Protein AF-A0A2U2S2D4-F1 (afdb_monomer)

Secondary structure (DSSP, 8-state):
--S---S-TTT-TTHHHHHHHHHTT--BTTTB------TTS-HHHHHHHHHHHHHHHHHHHTT-TTS--S-EEEEEETHHHHHHHHHHHSTT--S-EEEEEEES--TT--THHHIIIII----STTHHHHHHHHHHHHHHTT--EEEE-SS-EEEE--HHHHHHHHHHH-HHHHTTS--SSTTTTTTSSSEEE-SSSP-BS-TT----HHHHHHHHTGGGHHHHH-GGGEEEEEE-SEEEEEEEEEBPPPGGGTTS-TT-B--SSS-HHHHEEEEEEBSSSBHHHH-GGGT-TTS--EEESB-TTSSSBP-GGGHHHHTHHHHHHHHHSS--S-----------S-EEEEEESSEEEEEE-TTS-EEEE-TTTS-EEE-STTEEEE--SSTTSPPEEEESSPPSEEEEEEEEE-SSEEEEEEEEEEETTEEEEEEEEEEEE-TT-EEEEEEEE--PPPP------S--------PPPPPP---------------

Foldseek 3Di:
DLPDADDCLAQCLQVQLVVVCVVVPADDLAQDDDDGDDQQDDLLVLLVVVQVVLVVSLVSNVVPPPDDRQAHADEAAACRLLSVLSNLLDPNNPLRHQAYEYFQYQLQFWLVLLCCQQVVAAFDLCRQVVSVVLQQVLVLVVQWDWDDDPVDTDTGHDPQSSNVCSVPGRCSSLLRHGAQVQCCPPPNDQEWEPDPVIDDDLQVDSHNPSSVVSLVSVVSNCVSHNLLRYEQEWFFQDWEFRHFHFYADDPVSPPGQVSGDGDPPDPCVPTTHTHTGQHTHHRCSSACCVSPVSHDYHYDQFFPVRPDGHHSSNRSNRHSQVVVCSVPVDRDPDRPDDDPSQQLQKKKKKKQDPKFKWKAAPVRAIFGADPVPRDTGDRQPSKDKADDPDRRRMIMIIRRHGDFFKMKMKIAGQDWDKMKIWMWGQTSVHIDTQDMDIDTGHHGDMDMDMTGDDSDDPPPPPPDDDDDDDDDDDDDDDDDDDDDDDDDDDDDDDD

Solvent-accessible surface area (backbone atoms only — not comparable to full-atom values): 27388 Å² total; per-residue (Å²): 103,94,77,76,76,66,69,55,61,73,56,49,46,52,51,51,29,54,50,42,44,40,74,78,68,42,38,81,75,51,74,35,78,89,83,50,72,78,75,34,49,49,46,61,60,52,5,53,49,48,51,57,48,50,54,50,50,35,59,52,17,58,79,37,90,90,51,81,57,76,47,40,76,45,81,22,55,31,69,46,27,53,23,50,46,38,22,62,53,37,91,81,46,82,78,45,52,45,31,45,34,25,38,39,18,42,66,32,17,18,54,52,38,50,36,38,58,36,63,71,44,55,76,68,62,61,15,44,52,54,46,54,53,48,41,49,54,17,40,77,73,67,25,48,48,80,46,79,52,101,88,47,78,50,73,43,60,43,73,58,26,38,39,50,32,43,69,76,63,23,51,29,55,56,50,34,30,43,24,76,74,35,37,52,87,64,80,38,36,48,50,27,42,70,52,88,78,71,44,69,36,66,60,67,66,68,80,17,63,59,40,47,53,53,55,76,44,48,79,44,44,43,85,64,35,37,49,88,21,42,41,32,29,19,26,44,43,22,72,3,52,55,32,33,32,22,42,84,56,58,81,90,49,59,73,43,24,82,61,35,28,65,78,78,93,55,67,54,77,77,39,41,41,63,38,53,0,11,56,45,29,24,26,78,19,16,28,50,27,80,79,40,79,80,38,65,55,47,80,35,42,50,22,72,84,72,75,46,60,27,36,49,77,44,39,53,37,41,36,32,53,58,50,43,20,72,73,75,73,52,65,66,98,69,72,88,55,89,70,78,60,72,63,64,48,22,34,43,35,39,36,43,26,26,47,48,55,27,41,27,43,70,86,70,34,37,29,31,50,33,90,88,79,73,45,72,39,76,61,37,75,56,50,38,62,47,56,52,93,51,91,67,46,52,35,40,38,38,25,30,66,56,74,67,37,51,32,40,42,36,34,38,16,70,32,74,37,64,27,37,38,38,33,29,37,34,38,69,90,36,74,44,80,71,42,73,51,72,49,81,32,41,61,78,42,75,48,79,48,77,43,74,42,70,92,62,78,76,75,76,81,69,91,67,82,88,72,89,83,90,74,94,75,88,85,80,87,79,84,90,80,92,79,82,88,81,92,82,90,82,90,81,83,92,133

Structure (mmCIF, N/CA/C/O backbone):
data_AF-A0A2U2S2D4-F1
#
_entry.id   AF-A0A2U2S2D4-F1
#
loop_
_atom_site.group_PDB
_atom_site.id
_atom_site.type_symbol
_atom_site.label_atom_id
_atom_site.label_alt_id
_atom_site.label_comp_id
_atom_site.label_asym_id
_atom_site.label_entity_id
_atom_site.label_seq_id
_atom_site.pdbx_PDB_ins_code
_atom_site.Cartn_x
_atom_site.Cartn_y
_atom_site.Cartn_z
_atom_site.occupancy
_atom_site.B_iso_or_equiv
_atom_site.auth_seq_id
_atom_site.auth_comp_id
_atom_site.auth_asym_id
_atom_site.auth_atom_id
_atom_site.pdbx_PDB_model_num
ATOM 1 N N . PHE A 1 1 ? 8.799 -2.417 19.834 1.00 40.72 1 PHE A N 1
ATOM 2 C CA . PHE A 1 1 ? 7.579 -2.976 19.245 1.00 40.72 1 PHE A CA 1
ATOM 3 C C . PHE A 1 1 ? 6.740 -3.526 20.383 1.00 40.72 1 PHE A C 1
ATOM 5 O O . PHE A 1 1 ? 7.164 -4.490 21.016 1.00 40.72 1 PHE A O 1
ATOM 12 N N . SER A 1 2 ? 5.580 -2.930 20.664 1.00 31.64 2 SER A N 1
ATOM 13 C CA . SER A 1 2 ? 4.552 -3.559 21.512 1.00 31.64 2 SER A CA 1
ATOM 14 C C . SER A 1 2 ? 4.002 -4.858 20.904 1.00 31.64 2 SER A C 1
ATOM 16 O O . SER A 1 2 ? 3.298 -5.594 21.585 1.00 31.64 2 SER A O 1
ATOM 18 N N . GLY A 1 3 ? 4.331 -5.161 19.640 1.00 49.84 3 GLY A N 1
ATOM 19 C CA . GLY A 1 3 ? 3.777 -6.305 18.916 1.00 49.84 3 GLY A CA 1
ATOM 20 C C . GLY A 1 3 ? 2.655 -5.922 17.955 1.00 49.84 3 GLY A C 1
ATOM 21 O O . GLY A 1 3 ? 2.286 -6.742 17.118 1.00 49.84 3 GLY A O 1
ATOM 22 N N . GLU A 1 4 ? 2.121 -4.703 18.052 1.00 63.72 4 GLU A N 1
ATOM 23 C CA . GLU A 1 4 ? 0.884 -4.340 17.366 1.00 63.72 4 GLU A CA 1
ATOM 24 C C . GLU A 1 4 ? 1.145 -3.651 16.024 1.00 63.72 4 GLU A C 1
ATOM 26 O O . GLU A 1 4 ? 1.824 -2.630 15.925 1.00 63.72 4 GLU A O 1
ATOM 31 N N . TRP A 1 5 ? 0.598 -4.240 14.963 1.00 74.44 5 TRP A N 1
ATOM 32 C CA . TRP A 1 5 ? 0.625 -3.670 13.624 1.00 74.44 5 TRP A CA 1
ATOM 33 C C . TRP A 1 5 ? -0.321 -2.466 13.536 1.00 74.44 5 TRP A C 1
ATOM 35 O O . TRP A 1 5 ? -1.454 -2.529 14.007 1.00 74.44 5 TRP A O 1
ATOM 45 N N . VAL A 1 6 ? 0.123 -1.389 12.881 1.00 78.00 6 VAL A N 1
ATOM 46 C CA . VAL A 1 6 ? -0.665 -0.163 12.658 1.00 78.00 6 VAL A CA 1
ATOM 47 C C . VAL A 1 6 ? -0.935 0.011 11.166 1.00 78.00 6 VAL A C 1
ATOM 49 O O . VAL A 1 6 ? -0.076 -0.281 10.330 1.00 78.00 6 VAL A O 1
ATOM 52 N N . ILE A 1 7 ? -2.137 0.474 10.821 1.00 82.56 7 ILE A N 1
ATOM 53 C CA . ILE A 1 7 ? -2.531 0.735 9.436 1.00 82.56 7 ILE A CA 1
ATOM 54 C C . ILE A 1 7 ? -1.922 2.055 8.945 1.00 82.56 7 ILE A C 1
ATOM 56 O O . ILE A 1 7 ? -2.184 3.107 9.509 1.00 82.56 7 ILE A O 1
ATOM 60 N N . ASP A 1 8 ? -1.078 1.971 7.912 1.00 80.19 8 ASP A N 1
ATOM 61 C CA . ASP A 1 8 ? -0.397 3.097 7.246 1.00 80.19 8 ASP A CA 1
ATOM 62 C C . ASP A 1 8 ? 0.080 4.246 8.166 1.00 80.19 8 ASP A C 1
ATOM 64 O O . ASP A 1 8 ? -0.344 5.398 8.025 1.00 80.19 8 ASP A O 1
ATOM 68 N N . PRO A 1 9 ? 1.020 3.963 9.084 1.00 75.56 9 PRO A N 1
ATOM 69 C CA . PRO A 1 9 ? 1.567 4.988 9.969 1.00 75.56 9 PRO A CA 1
ATOM 70 C C . PRO A 1 9 ? 2.363 6.082 9.236 1.00 75.56 9 PRO A C 1
ATOM 72 O O . PRO A 1 9 ? 2.690 7.105 9.832 1.00 75.56 9 PRO A O 1
ATOM 75 N N . LEU A 1 10 ? 2.724 5.860 7.968 1.00 75.56 10 LEU A N 1
ATOM 76 C CA . LEU A 1 10 ? 3.602 6.749 7.211 1.00 75.56 10 LEU A CA 1
ATOM 77 C C . LEU A 1 10 ? 2.821 7.840 6.486 1.00 75.56 10 LEU A C 1
ATOM 79 O O . LEU A 1 10 ? 3.211 9.004 6.543 1.00 75.56 10 LEU A O 1
ATOM 83 N N . LEU A 1 11 ? 1.740 7.473 5.795 1.00 77.50 11 LEU A N 1
ATOM 84 C CA . LEU A 1 11 ? 1.034 8.399 4.909 1.00 77.50 11 LEU A CA 1
ATOM 85 C C . LEU A 1 11 ? -0.353 8.787 5.427 1.00 77.50 11 LEU A C 1
ATOM 87 O O . LEU A 1 11 ? -0.875 9.809 4.999 1.00 77.50 11 LEU A O 1
ATOM 91 N N . GLY A 1 12 ? -0.948 8.042 6.366 1.00 80.50 12 GLY A N 1
ATOM 92 C CA . GLY A 1 12 ? -2.288 8.369 6.875 1.00 80.50 12 GLY A CA 1
ATOM 93 C C . GLY A 1 12 ? -3.406 8.216 5.853 1.00 80.50 12 GLY A C 1
ATOM 94 O O . GLY A 1 12 ? -4.469 8.813 5.998 1.00 80.50 12 GLY A O 1
ATOM 95 N N . THR A 1 13 ? -3.183 7.409 4.817 1.00 85.38 13 THR A N 1
ATOM 96 C CA . THR A 1 13 ? -4.089 7.204 3.678 1.00 85.38 13 THR A CA 1
ATOM 97 C C . THR A 1 13 ? -5.527 6.889 4.100 1.00 85.38 13 THR A C 1
ATOM 99 O O . THR A 1 13 ? -6.485 7.266 3.417 1.00 85.38 13 THR A O 1
ATOM 102 N N . TYR A 1 14 ? -5.676 6.173 5.216 1.00 89.50 14 TYR A N 1
ATOM 103 C CA . TYR A 1 14 ? -6.947 5.647 5.708 1.00 89.50 14 TYR A CA 1
ATOM 104 C C . TYR A 1 14 ? -7.580 6.500 6.810 1.00 89.50 14 TYR A C 1
ATOM 106 O O . TYR A 1 14 ? -8.707 6.201 7.201 1.00 89.50 14 TYR A O 1
ATOM 114 N N . ASP A 1 15 ? -6.901 7.540 7.300 1.00 87.06 15 ASP A N 1
ATOM 115 C CA . ASP A 1 15 ? -7.327 8.293 8.485 1.00 87.06 15 ASP A CA 1
ATOM 116 C C . ASP A 1 15 ? -8.711 8.916 8.275 1.00 87.06 15 ASP A C 1
ATOM 118 O O . ASP A 1 15 ? -9.614 8.673 9.076 1.00 87.06 15 ASP A O 1
ATOM 122 N N . ASN A 1 16 ? -8.912 9.608 7.146 1.00 87.88 16 ASN A N 1
ATOM 123 C CA . ASN A 1 16 ? -10.191 10.252 6.840 1.00 87.88 16 ASN A CA 1
ATOM 124 C C . ASN A 1 16 ? -11.337 9.221 6.701 1.00 87.88 16 ASN A C 1
ATOM 126 O O . ASN A 1 16 ? -12.437 9.440 7.205 1.00 87.88 16 ASN A O 1
ATOM 130 N N . LEU A 1 17 ? -11.079 8.058 6.083 1.00 92.00 17 LEU A N 1
ATOM 131 C CA . LEU A 1 17 ? -12.082 6.992 5.949 1.00 92.00 17 LEU A CA 1
ATOM 132 C C . LEU A 1 17 ? -12.465 6.397 7.307 1.00 92.00 17 LEU A C 1
ATOM 134 O O . LEU A 1 17 ? -13.645 6.167 7.572 1.00 92.00 17 LEU A O 1
ATOM 138 N N . LEU A 1 18 ? -11.474 6.123 8.157 1.00 92.31 18 LEU A N 1
ATOM 139 C CA . LEU A 1 18 ? -11.703 5.578 9.494 1.00 92.31 18 LEU A CA 1
ATOM 140 C C . LEU A 1 18 ? -12.451 6.583 10.374 1.00 92.31 18 LEU A C 1
ATOM 142 O O . LEU A 1 18 ? -13.363 6.194 11.098 1.00 92.31 18 LEU A O 1
ATOM 146 N N . GLU A 1 19 ? -12.106 7.868 10.297 1.00 90.38 19 GLU A N 1
ATOM 147 C CA . GLU A 1 19 ? -12.827 8.933 10.994 1.00 90.38 19 GLU A CA 1
ATOM 148 C C . GLU A 1 19 ? -14.280 9.043 10.522 1.00 90.38 19 GLU A C 1
ATOM 150 O O . GLU A 1 19 ? -15.194 9.056 11.346 1.00 90.38 19 GLU A O 1
ATOM 155 N N . GLU A 1 20 ? -14.523 9.024 9.213 1.00 91.06 20 GLU A N 1
ATOM 156 C CA . GLU A 1 20 ? -15.878 9.087 8.670 1.00 91.06 20 GLU A CA 1
ATOM 157 C C . GLU A 1 20 ? -16.718 7.862 9.081 1.00 91.06 20 GLU A C 1
ATOM 159 O O . GLU A 1 20 ? -17.877 8.005 9.474 1.00 91.06 20 GLU A O 1
ATOM 164 N N . LEU A 1 21 ? -16.131 6.657 9.079 1.00 94.00 21 LEU A N 1
ATOM 165 C CA . LEU A 1 21 ? -16.787 5.444 9.583 1.00 94.00 21 LEU A CA 1
ATOM 166 C C . LEU A 1 21 ? -17.175 5.582 11.064 1.00 94.00 21 LEU A C 1
ATOM 168 O O . LEU A 1 21 ? -18.285 5.202 11.446 1.00 94.00 21 LEU A O 1
ATOM 172 N N . ARG A 1 22 ? -16.307 6.177 11.890 1.00 93.75 22 ARG A N 1
ATOM 173 C CA . ARG A 1 22 ? -16.615 6.463 13.301 1.00 93.75 22 ARG A CA 1
ATOM 174 C C . ARG A 1 22 ? -17.762 7.458 13.443 1.00 93.75 22 ARG A C 1
ATOM 176 O O . ARG A 1 22 ? -18.673 7.228 14.236 1.00 93.75 22 ARG A O 1
ATOM 183 N N . LEU A 1 23 ? -17.766 8.531 12.649 1.00 91.44 23 LEU A N 1
ATOM 184 C CA . LEU A 1 23 ? -18.826 9.545 12.683 1.00 91.44 23 LEU A CA 1
ATOM 185 C C . LEU A 1 23 ? -20.203 8.979 12.320 1.00 91.44 23 LEU A C 1
ATOM 187 O O . LEU A 1 23 ? -21.210 9.413 12.881 1.00 91.44 23 LEU A O 1
ATOM 191 N N . VAL A 1 24 ? -20.268 7.993 11.421 1.00 92.50 24 VAL A N 1
ATOM 192 C CA . VAL A 1 24 ? -21.531 7.316 11.068 1.00 92.50 24 VAL A CA 1
ATOM 193 C C . VAL A 1 24 ? -21.904 6.174 12.022 1.00 92.50 24 VAL A C 1
ATOM 195 O O . VAL A 1 24 ? -22.904 5.491 11.795 1.00 92.50 24 VAL A O 1
ATOM 198 N N . GLY A 1 25 ? -21.149 5.993 13.109 1.00 92.38 25 GLY A N 1
ATOM 199 C CA . GLY A 1 25 ? -21.503 5.125 14.233 1.00 92.38 25 GLY A CA 1
ATOM 200 C C . GLY A 1 25 ? -20.787 3.778 14.283 1.00 92.38 25 GLY A C 1
ATOM 201 O O . GLY A 1 25 ? -21.180 2.932 15.085 1.00 92.38 25 GLY A O 1
ATOM 202 N N . TYR A 1 26 ? -19.761 3.544 13.457 1.00 95.06 26 TYR A N 1
ATOM 203 C CA . TYR A 1 26 ? -18.889 2.390 13.669 1.00 95.06 26 TYR A CA 1
ATOM 204 C C . TYR A 1 26 ? -17.954 2.621 14.869 1.00 95.06 26 TYR A C 1
ATOM 206 O O . TYR A 1 26 ? -17.520 3.735 15.142 1.00 95.06 26 TYR A O 1
ATOM 214 N N . GLU A 1 27 ? -17.623 1.550 15.584 1.00 96.38 27 GLU A N 1
ATOM 215 C CA . GLU A 1 27 ? -16.855 1.590 16.829 1.00 96.38 27 GLU A CA 1
ATOM 216 C C . GLU A 1 27 ? -15.584 0.740 16.691 1.00 96.38 27 GLU A C 1
ATOM 218 O O . GLU A 1 27 ? -15.662 -0.441 16.326 1.00 96.38 27 GLU A O 1
ATOM 223 N N . ASP A 1 28 ? -14.417 1.316 17.000 1.00 94.88 28 ASP A N 1
ATOM 224 C CA . ASP A 1 28 ? -13.132 0.606 16.957 1.00 94.88 28 ASP A CA 1
ATOM 225 C C . ASP A 1 28 ? -13.150 -0.626 17.875 1.00 94.88 28 ASP A C 1
ATOM 227 O O . ASP A 1 28 ? -13.550 -0.560 19.040 1.00 94.88 28 ASP A O 1
ATOM 231 N N . GLY A 1 29 ? -12.720 -1.776 17.352 1.00 94.19 29 GLY A N 1
ATOM 232 C CA . GLY A 1 29 ? -12.674 -3.026 18.115 1.00 94.19 29 GLY A CA 1
ATOM 233 C C . GLY A 1 29 ? -14.054 -3.603 18.463 1.00 94.19 29 GLY A C 1
ATOM 234 O O . GLY A 1 29 ? -14.151 -4.504 19.299 1.00 94.19 29 GLY A O 1
ATOM 235 N N . VAL A 1 30 ? -15.124 -3.087 17.856 1.00 96.38 30 VAL A N 1
ATOM 236 C CA . VAL A 1 30 ? -16.506 -3.543 18.063 1.00 96.38 30 VAL A CA 1
ATOM 237 C C . VAL A 1 30 ? -17.189 -3.827 16.729 1.00 96.38 30 VAL A C 1
ATOM 239 O O . VAL A 1 30 ? -17.682 -4.931 16.515 1.00 96.38 30 VAL A O 1
ATOM 242 N N . SER A 1 31 ? -17.213 -2.844 15.833 1.00 96.19 31 SER A N 1
ATOM 243 C CA . SER A 1 31 ? -17.804 -2.949 14.492 1.00 96.19 31 SER A CA 1
ATOM 244 C C . SER A 1 31 ? -16.879 -2.420 13.392 1.00 96.19 31 SER A C 1
ATOM 246 O O . SER A 1 31 ? -17.134 -2.675 12.217 1.00 96.19 31 SER A O 1
ATOM 248 N N . LEU A 1 32 ? -15.786 -1.745 13.765 1.00 97.00 32 LEU A N 1
ATOM 249 C CA . LEU A 1 32 ? -14.698 -1.313 12.895 1.00 97.00 32 LEU A CA 1
ATOM 250 C C . LEU A 1 32 ? -13.400 -2.003 13.305 1.00 97.00 32 LEU A C 1
ATOM 252 O O . LEU A 1 32 ? -12.937 -1.859 14.438 1.00 97.00 32 LEU A O 1
ATOM 256 N N . PHE A 1 33 ? -12.803 -2.735 12.368 1.00 96.44 33 PHE A N 1
ATOM 257 C CA . PHE A 1 33 ? -11.562 -3.466 12.593 1.00 96.44 33 PHE A CA 1
ATOM 258 C C . PHE A 1 33 ? -10.580 -3.176 11.454 1.00 96.44 33 PHE A C 1
ATOM 260 O O . PHE A 1 33 ? -10.833 -3.591 10.319 1.00 96.44 33 PHE A O 1
ATOM 267 N N . PRO A 1 34 ? -9.469 -2.466 11.710 1.00 95.19 34 PRO A N 1
ATOM 268 C CA . PRO A 1 34 ? -8.382 -2.388 10.747 1.00 95.19 34 PRO A CA 1
ATOM 269 C C . PRO A 1 34 ? -7.649 -3.736 10.672 1.00 95.19 34 PRO A C 1
ATOM 271 O O . PRO A 1 34 ? -7.468 -4.419 11.678 1.00 95.19 34 PRO A O 1
ATOM 274 N N . PHE A 1 35 ? -7.183 -4.101 9.477 1.00 95.56 35 PHE A N 1
ATOM 275 C CA . PHE A 1 35 ? -6.331 -5.273 9.253 1.00 95.56 35 PHE A CA 1
ATOM 276 C C . PHE A 1 35 ? -5.004 -4.839 8.609 1.00 95.56 35 PHE A C 1
ATOM 278 O O . PHE A 1 35 ? -4.843 -4.933 7.390 1.00 95.56 35 PHE A O 1
ATOM 285 N N . PRO A 1 36 ? -4.064 -4.284 9.394 1.00 92.25 36 PRO A N 1
ATOM 286 C CA . PRO A 1 36 ? -2.701 -4.073 8.931 1.00 92.25 36 PRO A CA 1
ATOM 287 C C . PRO A 1 36 ? -1.970 -5.417 8.812 1.00 92.25 36 PRO A C 1
ATOM 289 O O . PRO A 1 36 ? -2.186 -6.323 9.614 1.00 92.25 36 PRO A O 1
ATOM 292 N N . TYR A 1 37 ? -1.105 -5.548 7.810 1.00 90.88 37 TYR A N 1
ATOM 293 C CA . TYR A 1 37 ? -0.396 -6.794 7.517 1.00 90.88 37 TYR A CA 1
ATOM 294 C C . TYR A 1 37 ? 1.017 -6.536 6.987 1.00 90.88 37 TYR A C 1
ATOM 296 O O . TYR A 1 37 ? 1.318 -5.444 6.493 1.00 90.88 37 TYR A O 1
ATOM 304 N N . ASP A 1 38 ? 1.881 -7.557 7.045 1.00 88.88 38 ASP A N 1
ATOM 305 C CA . ASP A 1 38 ? 3.190 -7.508 6.391 1.00 88.88 38 ASP A CA 1
ATOM 306 C C . ASP A 1 38 ? 3.000 -7.545 4.874 1.00 88.88 38 ASP A C 1
ATOM 308 O O . ASP A 1 38 ? 2.790 -8.594 4.272 1.00 88.88 38 ASP A O 1
ATOM 312 N N . TRP A 1 39 ? 3.060 -6.382 4.239 1.00 89.31 39 TRP A N 1
ATOM 313 C CA . TRP A 1 39 ? 2.847 -6.234 2.803 1.00 89.31 39 TRP A CA 1
ATOM 314 C C . TRP A 1 39 ? 3.945 -6.869 1.949 1.00 89.31 39 TRP A C 1
ATOM 316 O O . TRP A 1 39 ? 3.787 -6.921 0.732 1.00 89.31 39 TRP A O 1
ATOM 326 N N . ARG A 1 40 ? 5.049 -7.338 2.541 1.00 89.62 40 ARG A N 1
ATOM 327 C CA . ARG A 1 40 ? 6.173 -7.935 1.809 1.00 89.62 40 ARG A CA 1
ATOM 328 C C . ARG A 1 40 ? 5.935 -9.401 1.472 1.00 89.62 40 ARG A C 1
ATOM 330 O O . ARG A 1 40 ? 6.459 -9.884 0.475 1.00 89.62 40 ARG A O 1
ATOM 337 N N . GLN A 1 41 ? 5.169 -10.110 2.294 1.00 92.56 41 GLN A N 1
ATOM 338 C CA . GLN A 1 41 ? 4.981 -11.555 2.174 1.00 92.56 41 GLN A CA 1
ATOM 339 C C . GLN A 1 41 ? 4.072 -11.944 0.989 1.00 92.56 41 GLN A C 1
ATOM 341 O O . GLN A 1 41 ? 3.387 -11.085 0.434 1.00 92.56 41 GLN A O 1
ATOM 346 N N . PRO A 1 42 ? 4.016 -13.236 0.609 1.00 96.56 42 PRO A N 1
ATOM 347 C CA . PRO A 1 42 ? 3.091 -13.704 -0.419 1.00 96.56 42 PRO A CA 1
ATOM 348 C C . PRO A 1 42 ? 1.623 -13.408 -0.074 1.00 96.56 42 PRO A C 1
ATOM 350 O O . PRO A 1 42 ? 1.177 -13.643 1.052 1.00 96.56 42 PRO A O 1
ATOM 353 N N . LEU A 1 43 ? 0.852 -12.937 -1.054 1.00 97.50 43 LEU A N 1
ATOM 354 C CA . LEU A 1 43 ? -0.536 -12.499 -0.867 1.00 97.50 43 LEU A CA 1
ATOM 355 C C . LEU A 1 43 ? -1.486 -13.630 -0.449 1.00 97.50 43 LEU A C 1
ATOM 357 O O . LEU A 1 43 ? -2.504 -13.372 0.191 1.00 97.50 43 LEU A O 1
ATOM 361 N N . GLU A 1 44 ? -1.163 -14.884 -0.761 1.00 96.81 44 GLU A N 1
ATOM 362 C CA . GLU A 1 44 ? -1.892 -16.066 -0.296 1.00 96.81 44 GLU A CA 1
ATOM 363 C C . GLU A 1 44 ? -1.731 -16.272 1.212 1.00 96.81 44 GLU A C 1
ATOM 365 O O . GLU A 1 44 ? -2.711 -16.583 1.891 1.00 96.81 44 GLU A O 1
ATOM 370 N N . THR A 1 45 ? -0.519 -16.055 1.738 1.00 97.12 45 THR A N 1
ATOM 371 C CA . THR A 1 45 ? -0.239 -16.103 3.179 1.00 97.12 45 THR A CA 1
ATOM 372 C C . THR A 1 45 ? -1.061 -15.039 3.891 1.00 97.12 45 THR A C 1
ATOM 374 O O . THR A 1 45 ? -1.829 -15.361 4.796 1.00 97.12 45 THR A O 1
ATOM 377 N N . THR A 1 46 ? -1.004 -13.796 3.405 1.00 96.56 46 THR A N 1
ATOM 378 C CA . THR A 1 46 ? -1.809 -12.697 3.958 1.00 96.56 46 THR A CA 1
ATOM 379 C C . THR A 1 46 ? -3.309 -12.961 3.837 1.00 96.56 46 THR A C 1
ATOM 381 O O . THR A 1 46 ? -4.073 -12.631 4.738 1.00 96.56 46 THR A O 1
ATOM 384 N N . GLY A 1 47 ? -3.762 -13.585 2.746 1.00 98.06 47 GLY A N 1
ATOM 385 C CA . GLY A 1 47 ? -5.159 -13.993 2.591 1.00 98.06 47 GLY A CA 1
ATOM 386 C C . GLY A 1 47 ? -5.588 -15.012 3.653 1.00 98.06 47 GLY A C 1
ATOM 387 O O . GLY A 1 47 ? -6.684 -14.915 4.200 1.00 98.06 47 GLY A O 1
ATOM 388 N N . SER A 1 48 ? -4.723 -15.966 3.998 1.00 97.81 48 SER A N 1
ATOM 389 C CA . SER A 1 48 ? -4.991 -16.903 5.096 1.00 97.81 48 SER A CA 1
ATOM 390 C C . SER A 1 48 ? -5.026 -16.201 6.457 1.00 97.81 48 SER A C 1
ATOM 392 O O . SER A 1 48 ? -5.884 -16.512 7.281 1.00 97.81 48 SER A O 1
ATOM 394 N N . GLU A 1 49 ? -4.119 -15.253 6.695 1.00 97.44 49 GLU A N 1
ATOM 395 C CA . GLU A 1 49 ? -4.089 -14.445 7.921 1.00 97.44 49 GLU A CA 1
ATOM 396 C C . GLU A 1 49 ? -5.334 -13.571 8.060 1.00 97.44 49 GLU A C 1
ATOM 398 O O . GLU A 1 49 ? -5.896 -13.493 9.150 1.00 97.44 49 GLU A O 1
ATOM 403 N N . LEU A 1 50 ? -5.812 -12.987 6.955 1.00 98.31 50 LEU A N 1
ATOM 404 C CA . LEU A 1 50 ? -7.077 -12.262 6.915 1.00 98.31 50 LEU A CA 1
ATOM 405 C C . LEU A 1 50 ? -8.219 -13.171 7.372 1.00 98.31 50 LEU A C 1
ATOM 407 O O . LEU A 1 50 ? -8.994 -12.769 8.229 1.00 98.31 50 LEU A O 1
ATOM 411 N N . GLY A 1 51 ? -8.299 -14.406 6.868 1.00 98.19 51 GLY A N 1
ATOM 412 C CA . GLY A 1 51 ? -9.311 -15.373 7.304 1.00 98.19 51 GLY A CA 1
ATOM 413 C C . GLY A 1 51 ? -9.331 -15.589 8.818 1.00 98.19 51 GLY A C 1
ATOM 414 O O . GLY A 1 51 ? -10.382 -15.448 9.443 1.00 98.19 51 GLY A O 1
ATOM 415 N N . THR A 1 52 ? -8.159 -15.839 9.409 1.00 97.69 52 THR A N 1
ATOM 416 C CA . THR A 1 52 ? -7.988 -15.980 10.865 1.00 97.69 52 THR A CA 1
ATOM 417 C C . THR A 1 52 ? -8.368 -14.702 11.618 1.00 97.69 52 THR A C 1
ATOM 419 O O . THR A 1 52 ? -9.040 -14.763 12.648 1.00 97.69 52 THR A O 1
ATOM 422 N N . ALA A 1 53 ? -7.964 -13.535 11.109 1.00 97.50 53 ALA A N 1
ATOM 423 C CA . ALA A 1 53 ? -8.270 -12.251 11.728 1.00 97.50 53 ALA A CA 1
ATOM 424 C C . ALA A 1 53 ? -9.777 -11.964 11.727 1.00 97.50 53 ALA A C 1
ATOM 426 O O . ALA A 1 53 ? -10.311 -11.537 12.747 1.00 97.50 53 ALA A O 1
ATOM 427 N N . LEU A 1 54 ? -10.481 -12.266 10.630 1.00 98.38 54 LEU A N 1
ATOM 428 C CA . LEU A 1 54 ? -11.932 -12.098 10.544 1.00 98.38 54 LEU A CA 1
ATOM 429 C C . LEU A 1 54 ? -12.676 -12.950 11.574 1.00 98.38 54 LEU A C 1
ATOM 431 O O . LEU A 1 54 ? -13.631 -12.462 12.175 1.00 98.38 54 LEU A O 1
ATOM 435 N N . ASP A 1 55 ? -12.237 -14.185 11.822 1.00 97.50 55 ASP A N 1
ATOM 436 C CA . ASP A 1 55 ? -12.835 -15.023 12.869 1.00 97.50 55 ASP A CA 1
ATOM 437 C C . ASP A 1 55 ? -12.636 -14.405 14.262 1.00 97.50 55 ASP A C 1
ATOM 439 O O . ASP A 1 55 ? -13.569 -14.367 15.068 1.00 97.50 55 ASP A O 1
ATOM 443 N N . GLY A 1 56 ? -11.447 -13.850 14.524 1.00 96.94 56 GLY A N 1
ATOM 444 C CA . GLY A 1 56 ? -11.159 -13.095 15.746 1.00 96.94 56 GLY A CA 1
ATOM 445 C C . GLY A 1 56 ? -12.034 -11.846 15.891 1.00 96.94 56 GLY A C 1
ATOM 446 O O . GLY A 1 56 ? -12.626 -11.629 16.949 1.00 96.94 56 GLY A O 1
ATOM 447 N N . PHE A 1 57 ? -12.181 -11.060 14.821 1.00 97.44 57 PHE A N 1
ATOM 448 C CA . PHE A 1 57 ? -13.018 -9.858 14.805 1.00 97.44 57 PHE A CA 1
ATOM 449 C C . PHE A 1 57 ? -14.490 -10.187 15.052 1.00 97.44 57 PHE A C 1
ATOM 451 O O . PHE A 1 57 ? -15.139 -9.528 15.861 1.00 97.44 57 PHE A O 1
ATOM 458 N N . LEU A 1 58 ? -15.018 -11.237 14.416 1.00 97.69 58 LEU A N 1
ATOM 459 C CA . LEU A 1 58 ? -16.394 -11.689 14.626 1.00 97.69 58 LEU A CA 1
ATOM 460 C C . LEU A 1 58 ? -16.620 -12.186 16.059 1.00 97.69 58 LEU A C 1
ATOM 462 O O . LEU A 1 58 ? -17.651 -11.869 16.657 1.00 97.69 58 LEU A O 1
ATOM 466 N N . ALA A 1 59 ? -15.657 -12.910 16.636 1.00 96.44 59 ALA A N 1
ATOM 467 C CA . ALA A 1 59 ? -15.718 -13.347 18.030 1.00 96.44 59 ALA A CA 1
ATOM 468 C C . ALA A 1 59 ? -15.699 -12.161 19.010 1.00 96.44 59 ALA A C 1
ATOM 470 O O . ALA A 1 59 ? -16.481 -12.136 19.961 1.00 96.44 59 ALA A O 1
ATOM 471 N N . GLN A 1 60 ? -14.857 -11.155 18.759 1.00 96.12 60 GLN A N 1
ATOM 472 C CA . GLN A 1 60 ? -14.801 -9.931 19.560 1.00 96.12 60 GLN A CA 1
ATOM 473 C C . GLN A 1 60 ? -16.098 -9.117 19.441 1.00 96.12 60 GLN A C 1
ATOM 475 O O . GLN A 1 60 ? -16.671 -8.707 20.452 1.00 96.12 60 GLN A O 1
ATOM 480 N N . ALA A 1 61 ? -16.606 -8.941 18.220 1.00 96.62 61 ALA A N 1
ATOM 481 C CA . ALA A 1 61 ? -17.859 -8.246 17.949 1.00 96.62 61 ALA A CA 1
ATOM 482 C C . ALA A 1 61 ? -19.067 -8.938 18.603 1.00 96.62 61 ALA A C 1
ATOM 484 O O . ALA A 1 61 ? -20.010 -8.266 19.020 1.00 96.62 61 ALA A O 1
ATOM 485 N N . ALA A 1 62 ? -19.036 -10.269 18.763 1.00 95.44 62 ALA A N 1
ATOM 486 C CA . ALA A 1 62 ? -20.139 -11.037 19.350 1.00 95.44 62 ALA A CA 1
ATOM 487 C C . ALA A 1 62 ? -20.406 -10.689 20.825 1.00 95.44 62 ALA A C 1
ATOM 489 O O . ALA A 1 62 ? -21.488 -10.973 21.339 1.00 95.44 62 ALA A O 1
ATOM 490 N N . ALA A 1 63 ? -19.466 -10.014 21.497 1.00 94.81 63 ALA A N 1
ATOM 491 C CA . ALA A 1 63 ? -19.680 -9.444 22.825 1.00 94.81 63 ALA A CA 1
ATOM 492 C C . ALA A 1 63 ? -20.680 -8.264 22.835 1.00 94.81 63 ALA A C 1
ATOM 494 O O . ALA A 1 63 ? -21.078 -7.803 23.910 1.00 94.81 63 ALA A O 1
ATOM 495 N N . ARG A 1 64 ? -21.083 -7.748 21.664 1.00 95.19 64 ARG A N 1
ATOM 496 C CA . ARG A 1 64 ? -21.993 -6.606 21.506 1.00 95.19 64 ARG A CA 1
ATOM 497 C C . ARG A 1 64 ? -23.284 -7.042 20.798 1.00 95.19 64 ARG A C 1
ATOM 499 O O . ARG A 1 64 ? -23.274 -7.256 19.591 1.00 95.19 64 ARG A O 1
ATOM 506 N N . PRO A 1 65 ? -24.432 -7.123 21.502 1.00 92.88 65 PRO A N 1
ATOM 507 C CA . PRO A 1 65 ? -25.663 -7.700 20.945 1.00 92.88 65 PRO A CA 1
ATOM 508 C C . PRO A 1 65 ? -26.302 -6.866 19.825 1.00 92.88 65 PRO A C 1
ATOM 510 O O . PRO A 1 65 ? -27.171 -7.360 19.112 1.00 92.88 65 PRO A O 1
ATOM 513 N N . TYR A 1 66 ? -25.902 -5.600 19.682 1.00 91.88 66 TYR A N 1
ATOM 514 C CA . TYR A 1 66 ? -26.362 -4.705 18.620 1.00 91.88 66 TYR A CA 1
ATOM 515 C C . TYR A 1 66 ? -25.516 -4.804 17.340 1.00 91.88 66 TYR A C 1
ATOM 517 O O . TYR A 1 66 ? -25.882 -4.206 16.328 1.00 91.88 66 TYR A O 1
ATOM 525 N N . VAL A 1 67 ? -24.410 -5.558 17.361 1.00 94.00 67 VAL A N 1
ATOM 526 C CA . VAL A 1 67 ? -23.577 -5.822 16.184 1.00 94.00 67 VAL A CA 1
ATOM 527 C C . VAL A 1 67 ? -23.976 -7.164 15.584 1.00 94.00 67 VAL A C 1
ATOM 529 O O . VAL A 1 67 ? -24.093 -8.176 16.271 1.00 94.00 67 VAL A O 1
ATOM 532 N N . ARG A 1 68 ? -24.190 -7.180 14.270 1.00 90.81 68 ARG A N 1
ATOM 533 C CA . ARG A 1 68 ? -24.439 -8.408 13.515 1.00 90.81 68 ARG A CA 1
ATOM 534 C C . ARG A 1 68 ? -23.102 -9.099 13.214 1.00 90.81 68 ARG A C 1
ATOM 536 O O . ARG A 1 68 ? -22.220 -8.473 12.640 1.00 90.81 68 ARG A O 1
ATOM 543 N N . THR A 1 69 ? -22.974 -10.378 13.570 1.00 92.75 69 THR A N 1
ATOM 544 C CA . THR A 1 69 ? -21.688 -11.109 13.579 1.00 92.75 69 THR A CA 1
ATOM 545 C C . THR A 1 69 ? -21.685 -12.415 12.779 1.00 92.75 69 THR A C 1
ATOM 547 O O . THR A 1 69 ? -20.868 -13.299 13.017 1.00 92.75 69 THR A O 1
ATOM 550 N N . ASP A 1 70 ? -22.584 -12.569 11.808 1.00 93.38 70 ASP A N 1
ATOM 551 C CA . ASP A 1 70 ? -22.551 -13.708 10.880 1.00 93.38 70 ASP A CA 1
ATOM 552 C C . ASP A 1 70 ? -21.499 -13.529 9.778 1.00 93.38 70 ASP A C 1
ATOM 554 O O . ASP A 1 70 ? -20.890 -14.506 9.340 1.00 93.38 70 ASP A O 1
ATOM 558 N N . LYS A 1 71 ? -21.308 -12.294 9.300 1.00 97.00 71 LYS A N 1
ATOM 559 C CA . LYS A 1 71 ? -20.406 -11.964 8.194 1.00 97.00 71 LYS A CA 1
ATOM 560 C C . LYS A 1 71 ? -19.889 -10.529 8.294 1.00 97.00 71 LYS A C 1
ATOM 562 O O . LYS A 1 71 ? -20.575 -9.662 8.826 1.00 97.00 71 LYS A O 1
ATOM 567 N N . VAL A 1 72 ? -18.734 -10.269 7.684 1.00 97.69 72 VAL A N 1
ATOM 568 C CA . VAL A 1 72 ? -18.130 -8.929 7.584 1.00 97.69 72 VAL A CA 1
ATOM 569 C C . VAL A 1 72 ? -18.320 -8.289 6.206 1.00 97.69 72 VAL A C 1
ATOM 571 O O . VAL A 1 72 ? -18.464 -8.988 5.198 1.00 97.69 72 VAL A O 1
ATOM 574 N N . ASP A 1 73 ? -18.248 -6.961 6.151 1.00 98.25 73 ASP A N 1
ATOM 575 C CA . ASP A 1 73 ? -17.957 -6.227 4.917 1.00 98.25 73 ASP A CA 1
ATOM 576 C C . ASP A 1 73 ? -16.474 -5.856 4.906 1.00 98.25 73 ASP A C 1
ATOM 578 O O . ASP A 1 73 ? -15.951 -5.366 5.904 1.00 98.25 73 ASP A O 1
ATOM 582 N N . ILE A 1 74 ? -15.800 -6.083 3.781 1.00 98.69 74 ILE A N 1
ATOM 583 C CA . ILE A 1 74 ? -14.390 -5.737 3.605 1.00 98.69 74 ILE A CA 1
ATOM 584 C C . ILE A 1 74 ? -14.289 -4.526 2.685 1.00 98.69 74 ILE A C 1
ATOM 586 O O . ILE A 1 74 ? -14.762 -4.579 1.549 1.00 98.69 74 ILE A O 1
ATOM 590 N N . ILE A 1 75 ? -13.621 -3.472 3.154 1.00 98.62 75 ILE A N 1
ATOM 591 C CA . ILE A 1 75 ? -13.104 -2.392 2.311 1.00 98.62 75 ILE A CA 1
ATOM 592 C C . ILE A 1 75 ? -11.611 -2.641 2.129 1.00 98.62 75 ILE A C 1
ATOM 594 O O . ILE A 1 75 ? -10.865 -2.698 3.105 1.00 98.62 75 ILE A O 1
ATOM 598 N N . ALA A 1 76 ? -11.173 -2.805 0.887 1.00 98.25 76 ALA A N 1
ATOM 599 C CA . ALA A 1 76 ? -9.803 -3.167 0.575 1.00 98.25 76 ALA A CA 1
ATOM 600 C C . ALA A 1 76 ? -9.226 -2.252 -0.504 1.00 98.25 76 ALA A C 1
ATOM 602 O O . ALA A 1 76 ? -9.777 -2.133 -1.592 1.00 98.25 76 ALA A O 1
ATOM 603 N N . HIS A 1 77 ? -8.095 -1.620 -0.220 1.00 97.75 77 HIS A N 1
ATOM 604 C CA . HIS A 1 77 ? -7.443 -0.680 -1.127 1.00 97.75 77 HIS A CA 1
ATOM 605 C C . HIS A 1 77 ? -6.247 -1.325 -1.832 1.00 97.75 77 HIS A C 1
ATOM 607 O O . HIS A 1 77 ? -5.481 -2.064 -1.210 1.00 97.75 77 HIS A O 1
ATOM 613 N N . SER A 1 78 ? -6.075 -1.031 -3.125 1.00 96.88 78 SER A N 1
ATOM 614 C CA . SER A 1 78 ? -4.920 -1.446 -3.922 1.00 96.88 78 SER A CA 1
ATOM 615 C C . SER A 1 78 ? -4.679 -2.963 -3.805 1.00 96.88 78 SER A C 1
ATOM 617 O O . SER A 1 78 ? -5.599 -3.760 -4.026 1.00 96.88 78 SER A O 1
ATOM 619 N N . MET A 1 79 ? -3.474 -3.380 -3.415 1.00 97.12 79 MET A N 1
ATOM 620 C CA . MET A 1 79 ? -3.084 -4.774 -3.183 1.00 97.12 79 MET A CA 1
ATOM 621 C C . MET A 1 79 ? -3.944 -5.498 -2.131 1.00 97.12 79 MET A C 1
ATOM 623 O O . MET A 1 79 ? -4.137 -6.710 -2.236 1.00 97.12 79 MET A O 1
ATOM 627 N N . GLY A 1 80 ? -4.542 -4.785 -1.171 1.00 98.00 80 GLY A N 1
ATOM 628 C CA . GLY A 1 80 ? -5.443 -5.375 -0.175 1.00 98.00 80 GLY A CA 1
ATOM 629 C C . GLY A 1 80 ? -6.675 -6.039 -0.801 1.00 98.00 80 GLY A C 1
ATOM 630 O O . GLY A 1 80 ? -7.213 -7.010 -0.261 1.00 98.00 80 GLY A O 1
ATOM 631 N N . GLY A 1 81 ? -7.117 -5.576 -1.977 1.00 98.56 81 GLY A N 1
ATOM 632 C CA . GLY A 1 81 ? -8.197 -6.241 -2.709 1.00 98.56 81 GLY A CA 1
ATOM 633 C C . GLY A 1 81 ? -7.774 -7.596 -3.273 1.00 98.56 81 GLY A C 1
ATOM 634 O O . GLY A 1 81 ? -8.583 -8.523 -3.306 1.00 98.56 81 GLY A O 1
ATOM 635 N N . LEU A 1 82 ? -6.499 -7.759 -3.645 1.00 98.75 82 LEU A N 1
ATOM 636 C CA . LEU A 1 82 ? -5.944 -9.054 -4.048 1.00 98.75 82 LEU A CA 1
ATOM 637 C C . LEU A 1 82 ? -5.793 -10.000 -2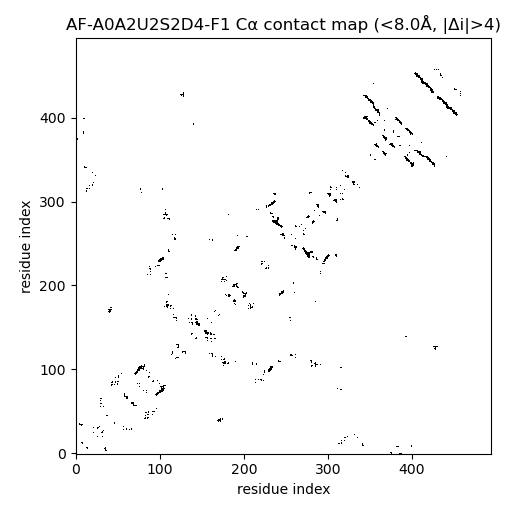.852 1.00 98.75 82 LEU A C 1
ATOM 639 O O . LEU A 1 82 ? -6.147 -11.168 -2.983 1.00 98.75 82 LEU A O 1
ATOM 643 N N . VAL A 1 83 ? -5.376 -9.497 -1.683 1.00 98.69 83 VAL A N 1
ATOM 644 C CA . VAL A 1 83 ? -5.376 -10.254 -0.410 1.00 98.69 83 VAL A CA 1
ATOM 645 C C . VAL A 1 83 ? -6.782 -10.772 -0.092 1.00 98.69 83 VAL A C 1
ATOM 647 O O . VAL A 1 83 ? -6.988 -11.964 0.142 1.00 98.69 83 VAL A O 1
ATOM 650 N N . SER A 1 84 ? -7.778 -9.887 -0.168 1.00 98.75 84 SER A N 1
ATOM 651 C CA . SER A 1 84 ? -9.179 -10.232 0.090 1.00 98.75 84 SER A CA 1
ATOM 652 C C . SER A 1 84 ? -9.692 -11.282 -0.893 1.00 98.75 84 SER A C 1
ATOM 654 O O . SER A 1 84 ? -10.338 -12.255 -0.507 1.00 98.75 84 SER A O 1
ATOM 656 N N . ARG A 1 85 ? -9.359 -11.135 -2.179 1.00 98.69 85 ARG A N 1
ATOM 657 C CA . ARG A 1 85 ? -9.668 -12.122 -3.219 1.00 98.69 85 ARG A CA 1
ATOM 658 C C . ARG A 1 85 ? -8.954 -13.456 -2.993 1.00 98.69 85 ARG A C 1
ATOM 660 O O . ARG A 1 85 ? -9.564 -14.495 -3.248 1.00 98.69 85 ARG A O 1
ATOM 667 N N . ALA A 1 86 ? -7.704 -13.458 -2.533 1.00 98.50 86 ALA A N 1
ATOM 668 C CA . ALA A 1 86 ? -6.953 -14.678 -2.238 1.00 98.50 86 ALA A CA 1
ATOM 669 C C . ALA A 1 86 ? -7.649 -15.486 -1.134 1.00 98.50 86 ALA A C 1
ATOM 671 O O . ALA A 1 86 ? -7.879 -16.685 -1.299 1.00 98.50 86 ALA A O 1
ATOM 672 N N . TYR A 1 87 ? -8.105 -14.808 -0.077 1.00 98.75 87 TYR A N 1
ATOM 673 C CA . TYR A 1 87 ? -8.930 -15.411 0.966 1.00 98.75 87 TYR A CA 1
ATOM 674 C C . TYR A 1 87 ? -10.280 -15.915 0.425 1.00 98.75 87 TYR A C 1
ATOM 676 O O . TYR A 1 87 ? -10.592 -17.105 0.490 1.00 98.75 87 TYR A O 1
ATOM 684 N N . ILE A 1 88 ? -11.075 -15.020 -0.173 1.00 98.75 88 ILE A N 1
ATOM 685 C CA . ILE A 1 88 ? -12.470 -15.291 -0.551 1.00 98.75 88 ILE A CA 1
ATOM 686 C C . ILE A 1 88 ? -12.583 -16.276 -1.709 1.00 98.75 88 ILE A C 1
ATOM 688 O O . ILE A 1 88 ? -13.640 -16.868 -1.865 1.00 98.75 88 ILE A O 1
ATOM 692 N N . GLN A 1 89 ? -11.553 -16.495 -2.525 1.00 98.44 89 GLN A N 1
ATOM 693 C CA . GLN A 1 89 ? -11.565 -17.510 -3.595 1.00 98.44 89 GLN A CA 1
ATOM 694 C C . GLN A 1 89 ? -10.822 -18.791 -3.185 1.00 98.44 89 GLN A C 1
ATOM 696 O O . GLN A 1 89 ? -11.009 -19.843 -3.811 1.00 98.44 89 GLN A O 1
ATOM 701 N N . GLY A 1 90 ? -10.032 -18.730 -2.110 1.00 97.44 90 GLY A N 1
ATOM 702 C CA . GLY A 1 90 ? -9.257 -19.839 -1.569 1.00 97.44 90 GLY A CA 1
ATOM 703 C C . GLY A 1 90 ? -10.114 -20.988 -1.035 1.00 97.44 90 GLY A C 1
ATOM 704 O O . GLY A 1 90 ? -11.324 -20.871 -0.819 1.00 97.44 90 GLY A O 1
ATOM 705 N N . ASN A 1 91 ? -9.489 -22.147 -0.834 1.00 95.50 91 ASN A N 1
ATOM 706 C CA . ASN A 1 91 ? -10.178 -23.317 -0.279 1.00 95.50 91 ASN A CA 1
ATOM 707 C C . ASN A 1 91 ? -10.452 -23.172 1.228 1.00 95.50 91 ASN A C 1
ATOM 709 O O . ASN A 1 91 ? -11.414 -23.752 1.713 1.00 95.50 91 ASN A O 1
ATOM 713 N N . GLY A 1 92 ? -9.661 -22.362 1.938 1.00 95.25 92 GLY A N 1
ATOM 714 C CA . GLY A 1 92 ? -9.848 -22.036 3.356 1.00 95.25 92 GLY A CA 1
ATOM 715 C C . GLY A 1 92 ? -10.832 -20.892 3.620 1.00 95.25 92 GLY A C 1
ATOM 716 O O . GLY A 1 92 ? -10.720 -20.226 4.632 1.00 95.25 92 GLY A O 1
ATOM 717 N N . TYR A 1 93 ? -11.761 -20.596 2.708 1.00 98.31 93 TYR A N 1
ATOM 718 C CA . TYR A 1 93 ? -12.752 -19.543 2.935 1.00 98.31 93 TYR A CA 1
ATOM 719 C C . TYR A 1 93 ? -13.833 -20.008 3.918 1.00 98.31 93 TYR A C 1
ATOM 721 O O . TYR A 1 93 ? -14.539 -20.979 3.642 1.00 98.31 93 TYR A O 1
ATOM 729 N N . HIS A 1 94 ? -14.026 -19.283 5.021 1.00 97.25 94 HIS A N 1
ATOM 730 C CA . HIS A 1 94 ? -14.931 -19.685 6.106 1.00 97.25 94 HIS A CA 1
ATOM 731 C C . HIS A 1 94 ? -16.395 -19.248 5.910 1.00 97.25 94 HIS A C 1
ATOM 733 O O . HIS A 1 94 ? -17.201 -19.360 6.828 1.00 97.25 94 HIS A O 1
ATOM 739 N N . ASN A 1 95 ? -16.772 -18.734 4.729 1.00 97.69 95 ASN A N 1
ATOM 740 C CA . ASN A 1 95 ? -18.109 -18.167 4.476 1.00 97.69 95 ASN A CA 1
ATOM 741 C C . ASN A 1 95 ? -18.473 -16.976 5.391 1.00 97.69 95 ASN A C 1
ATOM 743 O O . ASN A 1 95 ? -19.646 -16.664 5.577 1.00 97.69 95 ASN A O 1
ATOM 747 N N . ASN A 1 96 ? -17.469 -16.274 5.916 1.00 97.94 96 ASN A N 1
ATOM 748 C CA . ASN A 1 96 ? -17.607 -15.189 6.892 1.00 97.94 96 ASN A CA 1
ATOM 749 C C . ASN A 1 96 ? -17.569 -13.777 6.263 1.00 97.94 96 ASN A C 1
ATOM 751 O O . ASN A 1 96 ? -17.504 -12.783 6.976 1.00 97.94 96 ASN A O 1
ATOM 755 N N . VAL A 1 97 ? -17.647 -13.662 4.930 1.00 98.62 97 VAL A N 1
ATOM 756 C CA . VAL A 1 97 ? -17.681 -12.369 4.212 1.00 98.62 97 VAL A CA 1
ATOM 757 C C . VAL A 1 97 ? -19.030 -12.186 3.522 1.00 98.62 97 VAL A C 1
ATOM 759 O O . VAL A 1 97 ? -19.543 -13.112 2.884 1.00 98.62 97 VAL A O 1
ATOM 762 N N . ARG A 1 98 ? -19.613 -10.994 3.668 1.00 97.81 98 ARG A N 1
ATOM 763 C CA . ARG A 1 98 ? -20.867 -10.560 3.041 1.00 97.81 98 ARG A CA 1
ATOM 764 C C . ARG A 1 98 ? -20.598 -9.712 1.809 1.00 97.81 98 ARG A C 1
ATOM 766 O O . ARG A 1 98 ? -21.216 -9.959 0.777 1.00 97.81 98 ARG A O 1
ATOM 773 N N . ARG A 1 99 ? -19.697 -8.734 1.917 1.00 98.06 99 ARG A N 1
ATOM 774 C CA . ARG A 1 99 ? -19.325 -7.849 0.809 1.00 98.06 99 ARG A CA 1
ATOM 775 C C . ARG A 1 99 ? -17.821 -7.660 0.719 1.00 98.06 99 ARG A C 1
ATOM 777 O O . ARG A 1 99 ? -17.132 -7.639 1.735 1.00 98.06 99 ARG A O 1
ATOM 784 N N . LEU A 1 100 ? -17.346 -7.471 -0.503 1.00 98.75 100 LEU A N 1
ATOM 785 C CA . LEU A 1 100 ? -16.003 -7.020 -0.823 1.00 98.75 100 LEU A CA 1
ATOM 786 C C . LEU A 1 100 ? -16.110 -5.752 -1.668 1.00 98.75 100 LEU A C 1
ATOM 788 O O . LEU A 1 100 ? -16.581 -5.804 -2.804 1.00 98.75 100 LEU A O 1
ATOM 792 N N . MET A 1 101 ? -15.636 -4.640 -1.121 1.00 98.69 101 MET A N 1
ATOM 793 C CA . MET A 1 101 ? -15.434 -3.391 -1.837 1.00 98.69 101 MET A CA 1
ATOM 794 C C . MET A 1 101 ? -13.939 -3.201 -2.082 1.00 98.69 101 MET A C 1
ATOM 796 O O . MET A 1 101 ? -13.171 -3.082 -1.128 1.00 98.69 101 MET A O 1
ATOM 800 N N . THR A 1 102 ? -13.517 -3.210 -3.346 1.00 98.69 102 THR A N 1
ATOM 801 C CA . THR A 1 102 ? -12.117 -2.965 -3.717 1.00 98.69 102 THR A CA 1
ATOM 802 C C . THR A 1 102 ? -11.942 -1.542 -4.218 1.00 98.69 102 THR A C 1
ATOM 804 O O . THR A 1 102 ? -12.768 -1.056 -4.978 1.00 98.69 102 THR A O 1
ATOM 807 N N . LEU A 1 103 ? -10.877 -0.860 -3.805 1.00 98.38 103 LEU A N 1
ATOM 808 C CA . LEU A 1 103 ? -10.576 0.516 -4.198 1.00 98.38 103 LEU A CA 1
ATOM 809 C C . LEU A 1 103 ? -9.290 0.511 -5.030 1.00 98.38 103 LEU A C 1
ATOM 811 O O . LEU A 1 103 ? -8.214 0.278 -4.482 1.00 98.38 103 LEU A O 1
ATOM 815 N N . GLY A 1 104 ? -9.395 0.706 -6.349 1.00 97.69 104 GLY A N 1
ATOM 816 C CA . GLY A 1 104 ? -8.233 0.777 -7.248 1.00 97.69 104 GLY A CA 1
ATOM 817 C C . GLY A 1 104 ? -7.395 -0.506 -7.294 1.00 97.69 104 GLY A C 1
ATOM 818 O O . GLY A 1 104 ? -6.189 -0.458 -7.503 1.00 97.69 104 GLY A O 1
ATOM 819 N N . THR A 1 105 ? -7.984 -1.673 -7.029 1.00 98.50 105 THR A N 1
ATOM 820 C CA . THR A 1 105 ? -7.229 -2.933 -6.969 1.00 98.50 105 THR A CA 1
ATOM 821 C C . THR A 1 105 ? -6.734 -3.353 -8.354 1.00 98.50 105 THR A C 1
ATOM 823 O O . THR A 1 105 ? -7.554 -3.466 -9.256 1.00 98.50 105 THR A O 1
ATOM 826 N N . PRO A 1 106 ? -5.439 -3.668 -8.545 1.00 97.56 106 PRO A N 1
ATOM 827 C CA . PRO A 1 106 ? -4.911 -4.090 -9.842 1.00 97.56 106 PRO A CA 1
ATOM 828 C C . PRO A 1 106 ? -5.294 -5.546 -10.154 1.00 97.56 106 PRO A C 1
ATOM 830 O O . PRO A 1 106 ? -4.489 -6.462 -9.989 1.00 97.56 106 PRO A O 1
ATOM 833 N N . HIS A 1 107 ? -6.535 -5.790 -10.585 1.00 97.81 107 HIS A N 1
ATOM 834 C CA . HIS A 1 107 ? -7.053 -7.138 -10.845 1.00 97.81 107 HIS A CA 1
ATOM 835 C C . HIS A 1 107 ? -6.355 -7.850 -12.009 1.00 97.81 107 HIS A C 1
ATOM 837 O O . HIS A 1 107 ? -6.329 -9.078 -12.001 1.00 97.81 107 HIS A O 1
ATOM 843 N N . LEU A 1 108 ? -5.757 -7.108 -12.945 1.00 95.31 108 LEU A N 1
ATOM 844 C CA . LEU A 1 108 ? -4.892 -7.623 -14.018 1.00 95.31 108 LEU A CA 1
ATOM 845 C C . LEU A 1 108 ? -3.424 -7.181 -13.849 1.00 95.31 108 LEU A C 1
ATOM 847 O O . LEU A 1 108 ? -2.637 -7.305 -14.779 1.00 95.31 108 LEU A O 1
ATOM 851 N N . GLY A 1 109 ? -3.052 -6.651 -12.678 1.00 94.75 109 GLY A N 1
ATOM 852 C CA . GLY A 1 109 ? -1.708 -6.162 -12.363 1.00 94.75 109 GLY A CA 1
ATOM 853 C C . GLY A 1 109 ? -1.483 -4.707 -12.781 1.00 94.75 109 GLY A C 1
ATOM 854 O O . GLY A 1 109 ? -2.326 -4.084 -13.424 1.00 94.75 109 GLY A O 1
ATOM 855 N N . ALA A 1 110 ? -0.364 -4.118 -12.372 1.00 93.81 110 ALA A N 1
ATOM 856 C CA . ALA A 1 110 ? -0.057 -2.713 -12.640 1.00 93.81 110 ALA A CA 1
ATOM 857 C C . ALA A 1 110 ? 1.308 -2.591 -13.326 1.00 93.81 110 ALA A C 1
ATOM 859 O O . ALA A 1 110 ? 2.293 -3.045 -12.739 1.00 93.81 110 ALA A O 1
ATOM 860 N N . PRO A 1 111 ? 1.422 -1.947 -14.506 1.00 91.81 111 PRO A N 1
ATOM 861 C CA . PRO A 1 111 ? 2.717 -1.720 -15.154 1.00 91.81 111 PRO A CA 1
ATOM 862 C C . PRO A 1 111 ? 3.737 -1.064 -14.216 1.00 91.81 111 PRO A C 1
ATOM 864 O O . PRO A 1 111 ? 4.892 -1.480 -14.184 1.00 91.81 111 PRO A O 1
ATOM 867 N N . ALA A 1 112 ? 3.292 -0.133 -13.367 1.00 91.38 112 ALA A N 1
ATOM 868 C CA . ALA A 1 112 ? 4.101 0.544 -12.352 1.00 91.38 112 ALA A CA 1
ATOM 869 C C . ALA A 1 112 ? 4.942 -0.395 -11.461 1.00 91.38 112 ALA A C 1
ATOM 871 O O . ALA A 1 112 ? 6.035 -0.028 -11.030 1.00 91.38 112 ALA A O 1
ATOM 872 N N . SER A 1 113 ? 4.475 -1.624 -11.213 1.00 91.94 113 SER A N 1
ATOM 873 C CA . SER A 1 113 ? 5.225 -2.629 -10.446 1.00 91.94 113 SER A CA 1
ATOM 874 C C . SER A 1 113 ? 6.566 -2.997 -11.093 1.00 91.94 113 SER A C 1
ATOM 876 O O . SER A 1 113 ? 7.538 -3.255 -10.385 1.00 91.94 113 SER A O 1
ATOM 878 N N . TYR A 1 114 ? 6.664 -2.929 -12.424 1.00 91.31 114 TYR A N 1
ATOM 879 C CA . TYR A 1 114 ? 7.910 -3.124 -13.161 1.00 91.31 114 TYR A CA 1
ATOM 880 C C . TYR A 1 114 ? 8.924 -2.013 -12.884 1.00 91.31 114 TYR A C 1
ATOM 882 O O . TYR A 1 114 ? 10.101 -2.289 -12.656 1.00 91.31 114 TYR A O 1
ATOM 890 N N . LEU A 1 115 ? 8.466 -0.757 -12.862 1.00 90.38 115 LEU A N 1
ATOM 891 C CA . LEU A 1 115 ? 9.312 0.387 -12.524 1.00 90.38 115 LEU A CA 1
ATOM 892 C C . LEU A 1 115 ? 9.839 0.276 -11.091 1.00 90.38 115 LEU A C 1
ATOM 894 O O . LEU A 1 115 ? 11.020 0.519 -10.862 1.00 90.38 115 LEU A O 1
ATOM 898 N N . MET A 1 116 ? 9.006 -0.164 -10.147 1.00 90.56 116 MET A N 1
ATOM 899 C CA . MET A 1 116 ? 9.429 -0.402 -8.767 1.00 90.56 116 MET A CA 1
ATOM 900 C C . MET A 1 116 ? 10.444 -1.549 -8.673 1.00 90.56 116 MET A C 1
ATOM 902 O O . MET A 1 116 ? 11.508 -1.385 -8.079 1.00 90.56 116 MET A O 1
ATOM 906 N N . ALA A 1 117 ? 10.138 -2.701 -9.269 1.00 91.00 117 ALA A N 1
ATOM 907 C CA . ALA A 1 117 ? 10.942 -3.911 -9.128 1.00 91.00 117 ALA A CA 1
ATOM 908 C C . ALA A 1 117 ? 12.278 -3.850 -9.875 1.00 91.00 117 ALA A C 1
ATOM 910 O O . ALA A 1 117 ? 13.293 -4.283 -9.341 1.00 91.00 117 ALA A O 1
ATOM 911 N N . GLU A 1 118 ? 12.286 -3.326 -11.103 1.00 90.38 118 GLU A N 1
ATOM 912 C CA . GLU A 1 118 ? 13.459 -3.354 -11.988 1.00 90.38 118 GLU A CA 1
ATOM 913 C C . GLU A 1 118 ? 14.137 -1.988 -12.116 1.00 90.38 118 GLU A C 1
ATOM 915 O O . GLU A 1 118 ? 15.331 -1.934 -12.408 1.00 90.38 118 GLU A O 1
ATOM 920 N N . GLY A 1 119 ? 13.399 -0.895 -11.900 1.00 86.19 119 GLY A N 1
ATOM 921 C CA . GLY A 1 119 ? 13.896 0.480 -11.985 1.00 86.19 119 GLY A CA 1
ATOM 922 C C . GLY A 1 119 ? 14.098 1.179 -10.644 1.00 86.19 119 GLY A C 1
ATOM 923 O O . GLY A 1 119 ? 14.764 2.214 -10.605 1.00 86.19 119 GLY A O 1
ATOM 924 N N . ILE A 1 120 ? 13.564 0.612 -9.553 1.00 90.44 120 ILE A N 1
ATOM 925 C CA . ILE A 1 120 ? 13.558 1.209 -8.208 1.00 90.44 120 ILE A CA 1
ATOM 926 C C . ILE A 1 120 ? 12.936 2.611 -8.227 1.00 90.44 120 ILE A C 1
ATOM 928 O O . ILE A 1 120 ? 13.379 3.551 -7.559 1.00 90.44 120 ILE A O 1
ATOM 932 N N . GLU A 1 121 ? 11.911 2.750 -9.060 1.00 88.62 121 GLU A N 1
ATOM 933 C CA . GLU A 1 121 ? 11.180 3.983 -9.257 1.00 88.62 121 GLU A CA 1
ATOM 934 C C . GLU A 1 121 ? 9.804 3.854 -8.606 1.00 88.62 121 GLU A C 1
ATOM 936 O O . GLU A 1 121 ? 8.965 3.048 -9.009 1.00 88.62 121 GLU A O 1
ATOM 941 N N . PHE A 1 122 ? 9.596 4.657 -7.566 1.00 85.50 122 PHE A N 1
ATOM 942 C CA . PHE A 1 122 ? 8.353 4.730 -6.814 1.00 85.50 122 PHE A CA 1
ATOM 943 C C . PHE A 1 122 ? 7.524 5.895 -7.357 1.00 85.50 122 PHE A C 1
ATOM 945 O O . PHE A 1 122 ? 7.978 7.037 -7.336 1.00 85.50 122 PHE A O 1
ATOM 952 N N . GLN A 1 123 ? 6.321 5.610 -7.858 1.00 75.81 123 GLN A N 1
ATOM 953 C CA . GLN A 1 123 ? 5.461 6.622 -8.477 1.00 75.81 123 GLN A CA 1
ATOM 954 C C . GLN A 1 123 ? 4.907 7.631 -7.458 1.00 75.81 123 GLN A C 1
ATOM 956 O O . GLN A 1 123 ? 4.785 7.324 -6.270 1.00 75.81 123 GLN A O 1
ATOM 961 N N . GLY A 1 124 ? 4.514 8.811 -7.944 1.00 76.31 124 GLY A N 1
ATOM 962 C CA . GLY A 1 124 ? 3.831 9.849 -7.168 1.00 76.31 124 GLY A CA 1
ATOM 963 C C . GLY A 1 124 ? 4.748 10.709 -6.281 1.00 76.31 124 GLY A C 1
ATOM 964 O O . GLY A 1 124 ? 5.925 10.388 -6.108 1.00 76.31 124 GLY A O 1
ATOM 965 N N . PRO A 1 125 ? 4.209 11.800 -5.710 1.00 71.62 125 PRO A N 1
ATOM 966 C CA . PRO A 1 125 ? 4.965 12.742 -4.880 1.00 71.62 125 PRO A CA 1
ATOM 967 C C . PRO A 1 125 ? 5.599 12.107 -3.634 1.00 71.62 125 PRO A C 1
ATOM 969 O O . PRO A 1 125 ? 6.664 12.525 -3.194 1.00 71.62 125 PRO A O 1
ATOM 972 N N . GLU A 1 126 ? 5.013 11.040 -3.096 1.00 75.69 126 GLU A N 1
ATOM 973 C CA . GLU A 1 126 ? 5.531 10.312 -1.932 1.00 75.69 126 GLU A CA 1
ATOM 974 C C . GLU A 1 126 ? 6.641 9.308 -2.303 1.00 75.69 126 GLU A C 1
ATOM 976 O O . GLU A 1 126 ? 7.208 8.648 -1.430 1.00 75.69 126 GLU A O 1
ATOM 981 N N . GLY A 1 127 ? 6.981 9.181 -3.592 1.00 81.56 127 GLY A N 1
ATOM 982 C CA . GLY A 1 127 ? 8.003 8.264 -4.099 1.00 81.56 127 GLY A CA 1
ATOM 983 C C . GLY A 1 127 ? 9.349 8.343 -3.362 1.00 81.56 127 GLY A C 1
ATOM 984 O O . GLY A 1 127 ? 9.864 7.296 -2.965 1.00 81.56 127 GLY A O 1
ATOM 985 N N . PRO A 1 128 ? 9.911 9.539 -3.096 1.00 80.75 128 PRO A N 1
ATOM 986 C CA . PRO A 1 128 ? 11.143 9.674 -2.319 1.00 80.75 128 PRO A CA 1
ATOM 987 C C . PRO A 1 128 ? 11.026 9.188 -0.869 1.00 80.75 128 PRO A C 1
ATOM 989 O O . PRO A 1 128 ? 11.979 8.615 -0.345 1.00 80.75 128 PRO A O 1
ATOM 992 N N . ILE A 1 129 ? 9.863 9.362 -0.231 1.00 78.69 129 ILE A N 1
ATOM 993 C CA . ILE A 1 129 ? 9.609 8.871 1.134 1.00 78.69 129 ILE A CA 1
ATOM 994 C C . ILE A 1 129 ? 9.613 7.341 1.131 1.00 78.69 129 ILE A C 1
ATOM 996 O O . ILE A 1 129 ? 10.323 6.716 1.918 1.00 78.69 129 ILE A O 1
ATOM 1000 N N . LEU A 1 130 ? 8.870 6.731 0.203 1.00 82.75 130 LEU A N 1
ATOM 1001 C CA . LEU A 1 130 ? 8.827 5.275 0.057 1.00 82.75 130 LEU A CA 1
ATOM 1002 C C . LEU A 1 130 ? 10.201 4.700 -0.287 1.00 82.75 130 LEU A C 1
ATOM 1004 O O . LEU A 1 130 ? 10.568 3.643 0.225 1.00 82.75 130 LEU A O 1
ATOM 1008 N N . ARG A 1 131 ? 10.979 5.415 -1.104 1.00 86.31 131 ARG A N 1
ATOM 1009 C CA . ARG A 1 131 ? 12.355 5.051 -1.428 1.00 86.31 131 ARG A CA 1
ATOM 1010 C C . ARG A 1 131 ? 13.244 5.040 -0.186 1.00 86.31 131 ARG A C 1
ATOM 1012 O O . ARG A 1 131 ? 13.916 4.040 0.035 1.00 86.31 131 ARG A O 1
ATOM 1019 N N . ALA A 1 132 ? 13.210 6.093 0.631 1.00 80.56 132 ALA A N 1
ATOM 1020 C CA . ALA A 1 132 ? 14.000 6.170 1.860 1.00 80.56 132 ALA A CA 1
ATOM 1021 C C . ALA A 1 132 ? 13.651 5.034 2.837 1.00 80.56 132 ALA A C 1
ATOM 1023 O O . ALA A 1 132 ? 14.539 4.376 3.379 1.00 80.56 132 ALA A O 1
ATOM 1024 N N . VAL A 1 133 ? 12.356 4.739 3.001 1.00 80.44 133 VAL A N 1
ATOM 1025 C CA . VAL A 1 133 ? 11.894 3.608 3.820 1.00 80.44 133 VAL A CA 1
ATOM 1026 C C . VAL A 1 133 ? 12.372 2.274 3.238 1.00 80.44 133 VAL A C 1
ATOM 1028 O O . VAL A 1 133 ? 12.840 1.413 3.980 1.00 80.44 133 VAL A O 1
ATOM 1031 N N . ALA A 1 134 ? 12.301 2.087 1.919 1.00 86.62 134 ALA A N 1
ATOM 1032 C CA . ALA A 1 134 ? 12.754 0.862 1.267 1.00 86.62 134 ALA A CA 1
ATOM 1033 C C . ALA A 1 134 ? 14.276 0.661 1.382 1.00 86.62 134 ALA A C 1
ATOM 1035 O O . ALA A 1 134 ? 14.711 -0.451 1.683 1.00 86.62 134 ALA A O 1
ATOM 1036 N N . ASP A 1 135 ? 15.072 1.722 1.204 1.00 85.50 135 ASP A N 1
ATOM 1037 C CA . ASP A 1 135 ? 16.522 1.697 1.426 1.00 85.50 135 ASP A CA 1
ATOM 1038 C C . ASP A 1 135 ? 16.824 1.300 2.880 1.00 85.50 135 ASP A C 1
ATOM 1040 O O . ASP A 1 135 ? 17.632 0.406 3.125 1.00 85.50 135 ASP A O 1
ATOM 1044 N N . PHE A 1 136 ? 16.112 1.866 3.856 1.00 77.88 136 PHE A N 1
ATOM 1045 C CA . PHE A 1 136 ? 16.284 1.483 5.256 1.00 77.88 136 PHE A CA 1
ATOM 1046 C C . PHE A 1 136 ? 15.962 0.000 5.508 1.00 77.88 136 PHE A C 1
ATOM 1048 O O . PHE A 1 136 ? 16.738 -0.718 6.142 1.00 77.88 136 PHE A O 1
ATOM 1055 N N . LEU A 1 137 ? 14.826 -0.487 5.003 1.00 81.94 137 LEU A N 1
ATOM 1056 C CA . LEU A 1 137 ? 14.423 -1.884 5.176 1.00 81.94 137 LEU A CA 1
ATOM 1057 C C . LEU A 1 137 ? 15.412 -2.856 4.517 1.00 81.94 137 LEU A C 1
ATOM 1059 O O . LEU A 1 137 ? 15.691 -3.922 5.079 1.00 81.94 137 LEU A O 1
ATOM 1063 N N . ALA A 1 138 ? 15.963 -2.484 3.358 1.00 86.88 138 ALA A N 1
ATOM 1064 C CA . ALA A 1 138 ? 17.022 -3.227 2.688 1.00 86.88 138 ALA A CA 1
ATOM 1065 C C . ALA A 1 138 ? 18.285 -3.274 3.554 1.00 86.88 138 ALA A C 1
ATOM 1067 O O . ALA A 1 138 ? 18.790 -4.364 3.839 1.00 86.88 138 ALA A O 1
ATOM 1068 N N . TRP A 1 139 ? 18.735 -2.118 4.046 1.00 82.44 139 TRP A N 1
ATOM 1069 C CA . TRP A 1 139 ? 19.898 -2.014 4.921 1.00 82.44 139 TRP A CA 1
ATOM 1070 C C . TRP A 1 139 ? 19.764 -2.901 6.162 1.00 82.44 139 TRP A C 1
ATOM 1072 O O . TRP A 1 139 ? 20.630 -3.740 6.415 1.00 82.44 139 TRP A O 1
ATOM 1082 N N . LYS A 1 140 ? 18.637 -2.786 6.877 1.00 75.94 140 LYS A N 1
ATOM 1083 C CA . LYS A 1 140 ? 18.319 -3.594 8.064 1.00 75.94 140 LYS A CA 1
ATOM 1084 C C . LYS A 1 140 ? 18.313 -5.091 7.764 1.00 75.94 140 LYS A C 1
ATOM 1086 O O . LYS A 1 140 ? 18.717 -5.899 8.585 1.00 75.94 140 LYS A O 1
ATOM 1091 N N . SER A 1 141 ? 17.899 -5.466 6.560 1.00 79.75 141 SER A N 1
ATOM 1092 C CA . SER A 1 141 ? 17.877 -6.864 6.126 1.00 79.75 141 SER A CA 1
ATOM 1093 C C . SER A 1 141 ? 19.246 -7.371 5.638 1.00 79.75 141 SER A C 1
ATOM 1095 O O . SER A 1 141 ? 19.319 -8.475 5.095 1.00 79.75 141 SER A O 1
ATOM 1097 N N . GLY A 1 142 ? 20.317 -6.581 5.795 1.00 83.12 142 GLY A N 1
ATOM 1098 C CA . GLY A 1 142 ? 21.685 -6.915 5.386 1.00 83.12 142 GLY A CA 1
ATOM 1099 C C . GLY A 1 142 ? 22.000 -6.640 3.911 1.00 83.12 142 GLY A C 1
ATOM 1100 O O . GLY A 1 142 ? 23.031 -7.089 3.410 1.00 83.12 142 GLY A O 1
ATOM 1101 N N . TYR A 1 143 ? 21.135 -5.918 3.194 1.00 89.50 143 TYR A N 1
ATOM 1102 C CA . TYR A 1 143 ? 21.328 -5.570 1.784 1.00 89.50 143 TYR A CA 1
ATOM 1103 C C . TYR A 1 143 ? 22.004 -4.207 1.682 1.00 89.50 143 TYR A C 1
ATOM 1105 O O . TYR A 1 143 ? 21.352 -3.182 1.494 1.00 89.50 143 TYR A O 1
ATOM 1113 N N . CYS A 1 144 ? 23.325 -4.194 1.822 1.00 89.06 144 CYS A N 1
ATOM 1114 C CA . CYS A 1 144 ? 24.130 -2.997 1.640 1.00 89.06 144 CYS A CA 1
ATOM 1115 C C . CYS A 1 144 ? 25.557 -3.341 1.209 1.00 89.06 144 CYS A C 1
ATOM 1117 O O . CYS A 1 144 ? 26.063 -4.440 1.447 1.00 89.06 144 CYS A O 1
ATOM 1119 N N . THR A 1 145 ? 26.212 -2.374 0.579 1.00 88.56 145 THR A N 1
ATOM 1120 C CA . THR A 1 145 ? 27.603 -2.461 0.150 1.00 88.56 145 THR A CA 1
ATOM 1121 C C . THR A 1 145 ? 28.489 -1.741 1.161 1.00 88.56 145 THR A C 1
ATOM 1123 O O . THR A 1 145 ? 28.269 -0.566 1.468 1.00 88.56 145 THR A O 1
ATOM 1126 N N . LEU A 1 146 ? 29.511 -2.437 1.666 1.00 84.56 146 LEU A N 1
ATOM 1127 C CA . LEU A 1 146 ? 30.509 -1.849 2.556 1.00 84.56 146 LEU A CA 1
ATOM 1128 C C . LEU A 1 146 ? 31.425 -0.905 1.778 1.00 84.56 146 LEU A C 1
ATOM 1130 O O . LEU A 1 146 ? 32.074 -1.298 0.807 1.00 84.56 146 LEU A O 1
ATOM 1134 N N . VAL A 1 147 ? 31.513 0.332 2.251 1.00 79.69 147 VAL A N 1
ATOM 1135 C CA . VAL A 1 147 ? 32.471 1.330 1.793 1.00 79.69 147 VAL A CA 1
ATOM 1136 C C . VAL A 1 147 ? 33.518 1.500 2.880 1.00 79.69 147 VAL A C 1
ATOM 1138 O O . VAL A 1 147 ? 33.208 1.858 4.015 1.00 79.69 147 VAL A O 1
ATOM 1141 N N . ILE A 1 148 ? 34.767 1.211 2.521 1.00 79.19 148 ILE A N 1
ATOM 1142 C CA . ILE A 1 148 ? 35.920 1.302 3.414 1.00 79.19 148 ILE A CA 1
ATOM 1143 C C . ILE A 1 148 ? 36.737 2.519 2.984 1.00 79.19 148 ILE A C 1
ATOM 1145 O O . ILE A 1 148 ? 37.293 2.541 1.884 1.00 79.19 148 ILE A O 1
ATOM 1149 N N . THR A 1 149 ? 36.810 3.526 3.847 1.00 75.19 149 THR A N 1
ATOM 1150 C CA . THR A 1 149 ? 37.783 4.619 3.755 1.00 75.19 149 THR A CA 1
ATOM 1151 C C . THR A 1 149 ? 38.829 4.457 4.861 1.00 75.19 149 THR A C 1
ATOM 1153 O O . THR A 1 149 ? 38.597 3.710 5.814 1.00 75.19 149 THR A O 1
ATOM 1156 N N . PRO A 1 150 ? 39.995 5.122 4.763 1.00 72.56 150 PRO A N 1
ATOM 1157 C CA . PRO A 1 150 ? 40.999 5.082 5.826 1.00 72.56 150 PRO A CA 1
ATOM 1158 C C . PRO A 1 150 ? 40.452 5.518 7.192 1.00 72.56 150 PRO A C 1
ATOM 1160 O O . PRO A 1 150 ? 40.922 5.034 8.217 1.00 72.56 150 PRO A O 1
ATOM 1163 N N . GLU A 1 151 ? 39.460 6.412 7.206 1.00 61.91 151 GLU A N 1
ATOM 1164 C CA . GLU A 1 151 ? 38.870 6.954 8.429 1.00 61.91 151 GLU A CA 1
ATOM 1165 C C . GLU A 1 151 ? 37.593 6.226 8.889 1.00 61.91 151 GLU A C 1
ATOM 1167 O O . GLU A 1 151 ? 37.299 6.249 10.080 1.00 61.91 151 GLU A O 1
ATOM 1172 N N . HIS A 1 152 ? 36.825 5.593 7.989 1.00 59.81 152 HIS A N 1
ATOM 1173 C CA . HIS A 1 152 ? 35.507 5.033 8.319 1.00 59.81 152 HIS A CA 1
ATOM 1174 C C . HIS A 1 152 ? 35.156 3.783 7.498 1.00 59.81 152 HIS A C 1
ATOM 1176 O O . HIS A 1 152 ? 35.428 3.703 6.302 1.00 59.81 152 HIS A O 1
ATOM 1182 N N . VAL A 1 153 ? 34.449 2.839 8.125 1.00 66.94 153 VAL A N 1
ATOM 1183 C CA . VAL A 1 153 ? 33.719 1.765 7.434 1.00 66.94 153 VAL A CA 1
ATOM 1184 C C . VAL A 1 153 ? 32.234 2.040 7.604 1.00 66.94 153 VAL A C 1
ATOM 1186 O O . VAL A 1 153 ? 31.747 2.094 8.730 1.00 66.94 153 VAL A O 1
ATOM 1189 N N . TYR A 1 154 ? 31.515 2.223 6.503 1.00 71.25 154 TYR A N 1
ATOM 1190 C CA . TYR A 1 154 ? 30.068 2.430 6.527 1.00 71.25 154 TYR A CA 1
ATOM 1191 C C . TYR A 1 154 ? 29.388 1.590 5.449 1.00 71.25 154 TYR A C 1
ATOM 1193 O O . TYR A 1 154 ? 29.989 1.261 4.426 1.00 71.25 154 TYR A O 1
ATOM 1201 N N . CYS A 1 155 ? 28.136 1.206 5.691 1.00 77.38 155 CYS A N 1
ATOM 1202 C CA . CYS A 1 155 ? 27.343 0.445 4.734 1.00 77.38 155 CYS A CA 1
ATOM 1203 C C . CYS A 1 155 ? 26.356 1.371 4.031 1.00 77.38 155 CYS A C 1
ATOM 1205 O O . CYS A 1 155 ? 25.607 2.079 4.700 1.00 77.38 155 CYS A O 1
ATOM 1207 N N . ILE A 1 156 ? 26.340 1.353 2.699 1.00 81.44 156 ILE A N 1
ATOM 1208 C CA . ILE A 1 156 ? 25.369 2.108 1.900 1.00 81.44 156 ILE A CA 1
ATOM 1209 C C . ILE A 1 156 ? 24.486 1.153 1.113 1.00 81.44 156 ILE A C 1
ATOM 1211 O O . ILE A 1 156 ? 24.962 0.150 0.581 1.00 81.44 156 ILE A O 1
ATOM 1215 N N . VAL A 1 157 ? 23.202 1.471 1.000 1.00 88.81 157 VAL A N 1
ATOM 1216 C CA . VAL A 1 157 ? 22.302 0.730 0.115 1.00 88.81 157 VAL A CA 1
ATOM 1217 C C . VAL A 1 157 ? 22.466 1.268 -1.291 1.00 88.81 157 VAL A C 1
ATOM 1219 O O . VAL A 1 157 ? 22.109 2.404 -1.596 1.00 88.81 157 VAL A O 1
ATOM 1222 N N . THR A 1 158 ? 23.066 0.460 -2.158 1.00 92.06 158 THR A N 1
ATOM 1223 C CA . THR A 1 158 ? 23.147 0.786 -3.580 1.00 92.06 158 THR A CA 1
ATOM 1224 C C . THR A 1 158 ? 21.839 0.422 -4.282 1.00 92.06 158 THR A C 1
ATOM 1226 O O . THR A 1 158 ? 21.052 -0.385 -3.789 1.00 92.06 158 THR A O 1
ATOM 1229 N N . ASN A 1 159 ? 21.625 0.935 -5.497 1.00 93.19 159 ASN A N 1
ATOM 1230 C CA . ASN A 1 159 ? 20.509 0.473 -6.329 1.00 93.19 159 ASN A CA 1
ATOM 1231 C C . ASN A 1 159 ? 20.545 -1.054 -6.535 1.00 93.19 159 ASN A C 1
ATOM 1233 O O . ASN A 1 159 ? 19.507 -1.703 -6.518 1.00 93.19 159 ASN A O 1
ATOM 1237 N N . ALA A 1 160 ? 21.727 -1.655 -6.694 1.00 93.50 160 ALA A N 1
ATOM 1238 C CA . ALA A 1 160 ? 21.840 -3.105 -6.839 1.00 93.50 160 ALA A CA 1
ATOM 1239 C C . ALA A 1 160 ? 21.382 -3.850 -5.572 1.00 93.50 160 ALA A C 1
ATOM 1241 O O . ALA A 1 160 ? 20.714 -4.881 -5.675 1.00 93.50 160 ALA A O 1
ATOM 1242 N N . ASP A 1 161 ? 21.699 -3.310 -4.392 1.00 94.25 161 ASP A N 1
ATOM 1243 C CA . ASP A 1 161 ? 21.280 -3.871 -3.108 1.00 94.25 161 ASP A CA 1
ATOM 1244 C C . ASP A 1 161 ? 19.769 -3.787 -2.913 1.00 94.25 161 ASP A C 1
ATOM 1246 O O . ASP A 1 161 ? 19.148 -4.802 -2.600 1.00 94.25 161 ASP A O 1
ATOM 1250 N N . LEU A 1 162 ? 19.164 -2.622 -3.170 1.00 94.31 162 LEU A N 1
ATOM 1251 C CA . LEU A 1 162 ? 17.717 -2.456 -3.045 1.00 94.31 162 LEU A CA 1
ATOM 1252 C C . LEU A 1 162 ? 16.953 -3.303 -4.078 1.00 94.31 162 LEU A C 1
ATOM 1254 O O . LEU A 1 162 ? 15.966 -3.950 -3.734 1.00 94.31 162 LEU A O 1
ATOM 1258 N N . HIS A 1 163 ? 17.436 -3.388 -5.320 1.00 94.69 163 HIS A N 1
ATOM 1259 C CA . HIS A 1 163 ? 16.868 -4.290 -6.329 1.00 94.69 163 HIS A CA 1
ATOM 1260 C C . HIS A 1 163 ? 16.877 -5.751 -5.852 1.00 94.69 163 HIS A C 1
ATOM 1262 O O . HIS A 1 163 ? 15.879 -6.465 -5.962 1.00 94.69 163 HIS A O 1
ATOM 1268 N N . ARG A 1 164 ? 18.001 -6.201 -5.282 1.00 94.56 164 ARG A N 1
ATOM 1269 C CA . ARG A 1 164 ? 18.133 -7.551 -4.724 1.00 94.56 164 ARG A CA 1
ATOM 1270 C C . ARG A 1 164 ? 17.187 -7.761 -3.534 1.00 94.56 164 ARG A C 1
ATOM 1272 O O . ARG A 1 164 ? 16.511 -8.784 -3.485 1.00 94.56 164 ARG A O 1
ATOM 1279 N N . TYR A 1 165 ? 17.083 -6.782 -2.636 1.00 93.75 165 TYR A N 1
ATOM 1280 C CA . TYR A 1 165 ? 16.159 -6.817 -1.502 1.00 93.75 165 TYR A CA 1
ATOM 1281 C C . TYR A 1 165 ? 14.703 -6.978 -1.949 1.00 93.75 165 TYR A C 1
ATOM 1283 O O . TYR A 1 165 ? 14.028 -7.892 -1.481 1.00 93.75 165 TYR A O 1
ATOM 1291 N N . ILE A 1 166 ? 14.231 -6.147 -2.887 1.00 92.75 166 ILE A N 1
ATOM 1292 C CA . ILE A 1 166 ? 12.851 -6.212 -3.393 1.00 92.75 166 ILE A CA 1
ATOM 1293 C C . ILE A 1 166 ? 12.559 -7.606 -3.959 1.00 92.75 166 ILE A C 1
ATOM 1295 O O . ILE A 1 166 ? 11.556 -8.220 -3.600 1.00 92.75 166 ILE A O 1
ATOM 1299 N N . ARG A 1 167 ? 13.462 -8.148 -4.784 1.00 90.81 167 ARG A N 1
ATOM 1300 C CA . ARG A 1 167 ? 13.269 -9.461 -5.416 1.00 90.81 167 ARG A CA 1
ATOM 1301 C C . ARG A 1 167 ? 13.290 -10.632 -4.435 1.00 90.81 167 ARG A C 1
ATOM 1303 O O . ARG A 1 167 ? 12.563 -11.596 -4.645 1.00 90.81 167 ARG A O 1
ATOM 1310 N N . GLU A 1 168 ? 14.128 -10.582 -3.405 1.00 92.19 168 GLU A N 1
ATOM 1311 C CA . GLU A 1 168 ? 14.306 -11.704 -2.471 1.00 92.19 168 GLU A CA 1
ATOM 1312 C C . GLU A 1 168 ? 13.372 -11.643 -1.258 1.00 92.19 168 GLU A C 1
ATOM 1314 O O . GLU A 1 168 ? 13.037 -12.681 -0.687 1.00 92.19 168 GLU A O 1
ATOM 1319 N N . ARG A 1 169 ? 12.978 -10.440 -0.826 1.00 91.88 169 ARG A N 1
ATOM 1320 C CA . ARG A 1 169 ? 12.281 -10.222 0.451 1.00 91.88 169 ARG A CA 1
ATOM 1321 C C . ARG A 1 169 ? 10.879 -9.657 0.314 1.00 91.88 169 ARG A C 1
ATOM 1323 O O . ARG A 1 169 ? 10.173 -9.632 1.316 1.00 91.88 169 ARG A O 1
ATOM 1330 N N . ILE A 1 170 ? 10.479 -9.224 -0.881 1.00 92.81 170 ILE A N 1
ATOM 1331 C CA . ILE A 1 170 ? 9.168 -8.616 -1.134 1.00 92.81 170 ILE A CA 1
ATOM 1332 C C . ILE A 1 170 ? 8.464 -9.338 -2.303 1.00 92.81 170 ILE A C 1
ATOM 1334 O O . ILE A 1 170 ? 8.184 -8.723 -3.336 1.00 92.81 170 ILE A O 1
ATOM 1338 N N . PRO A 1 171 ? 8.184 -10.656 -2.192 1.00 93.31 171 PRO A N 1
ATOM 1339 C CA . PRO A 1 171 ? 7.506 -11.424 -3.243 1.00 93.31 171 PRO A CA 1
ATOM 1340 C C . PRO A 1 171 ? 6.174 -10.820 -3.711 1.00 93.31 171 PRO A C 1
ATOM 1342 O O . PRO A 1 171 ? 5.822 -10.974 -4.882 1.00 93.31 171 PRO A O 1
ATOM 1345 N N . SER A 1 172 ? 5.459 -10.093 -2.847 1.00 94.50 172 SER A N 1
ATOM 1346 C CA . SER A 1 172 ? 4.200 -9.421 -3.195 1.00 94.50 172 SER A CA 1
ATOM 1347 C C . SER A 1 172 ? 4.320 -8.439 -4.365 1.00 94.50 172 SER A C 1
ATOM 1349 O O . SER A 1 172 ? 3.373 -8.296 -5.137 1.00 94.50 172 SER A O 1
ATOM 1351 N N . VAL A 1 173 ? 5.487 -7.811 -4.562 1.00 92.25 173 VAL A N 1
ATOM 1352 C CA . VAL A 1 173 ? 5.729 -6.907 -5.700 1.00 92.25 173 VAL A CA 1
ATOM 1353 C C . VAL A 1 173 ? 5.649 -7.665 -7.023 1.00 92.25 173 VAL A C 1
ATOM 1355 O O . VAL A 1 173 ? 5.068 -7.159 -7.978 1.00 92.25 173 VAL A O 1
ATOM 1358 N N . GLY A 1 174 ? 6.160 -8.898 -7.082 1.00 91.50 174 GLY A N 1
ATOM 1359 C CA . GLY A 1 174 ? 6.015 -9.752 -8.265 1.00 91.50 174 GLY A CA 1
ATOM 1360 C C . GLY A 1 174 ? 4.569 -10.208 -8.489 1.00 91.50 174 GLY A C 1
ATOM 1361 O O . GLY A 1 174 ? 4.137 -10.377 -9.624 1.00 91.50 174 GLY A O 1
ATOM 1362 N N . GLN A 1 175 ? 3.785 -10.343 -7.416 1.00 95.06 175 GLN A N 1
ATOM 1363 C CA . GLN A 1 175 ? 2.384 -10.779 -7.467 1.00 95.06 175 GLN A CA 1
ATOM 1364 C C . GLN A 1 175 ? 1.402 -9.684 -7.919 1.00 95.06 175 GLN A C 1
ATOM 1366 O O . GLN A 1 175 ? 0.220 -9.968 -8.126 1.00 95.06 175 GLN A O 1
ATOM 1371 N N . ILE A 1 176 ? 1.878 -8.455 -8.137 1.00 93.88 176 ILE A N 1
ATOM 1372 C CA . ILE A 1 176 ? 1.109 -7.353 -8.744 1.00 93.88 176 ILE A CA 1
ATOM 1373 C C . ILE A 1 176 ? 1.582 -6.994 -10.159 1.00 93.88 176 ILE A C 1
ATOM 1375 O O . ILE A 1 176 ? 1.117 -6.005 -10.734 1.00 93.88 176 ILE A O 1
ATOM 1379 N N . PHE A 1 177 ? 2.482 -7.792 -10.738 1.00 93.00 177 PHE A N 1
ATOM 1380 C CA . PHE A 1 177 ? 2.860 -7.641 -12.139 1.00 93.00 177 PHE A CA 1
ATOM 1381 C C . PHE A 1 177 ? 1.665 -7.903 -13.053 1.00 93.00 177 PHE A C 1
ATOM 1383 O O . PHE A 1 177 ? 0.799 -8.707 -12.692 1.00 93.00 177 PHE A O 1
ATOM 1390 N N . PRO A 1 178 ? 1.601 -7.257 -14.229 1.00 92.75 178 PRO A N 1
ATOM 1391 C CA . PRO A 1 178 ? 0.575 -7.572 -15.207 1.00 92.75 178 PRO A CA 1
ATOM 1392 C C . PRO A 1 178 ? 0.511 -9.071 -15.519 1.00 92.75 178 PRO A C 1
ATOM 1394 O O . PRO A 1 178 ? 1.549 -9.701 -15.731 1.00 92.75 178 PRO A O 1
ATOM 1397 N N . ASP A 1 179 ? -0.693 -9.646 -15.513 1.00 90.38 179 ASP A N 1
ATOM 1398 C CA . ASP A 1 179 ? -0.889 -11.043 -15.910 1.00 90.38 179 ASP A CA 1
ATOM 1399 C C . ASP A 1 179 ? -0.906 -11.194 -17.445 1.00 90.38 179 ASP A C 1
ATOM 1401 O O . ASP A 1 179 ? -0.682 -10.240 -18.191 1.00 90.38 179 ASP A O 1
ATOM 1405 N N . ARG A 1 180 ? -1.133 -12.413 -17.948 1.00 86.06 180 ARG A N 1
ATOM 1406 C CA . ARG A 1 180 ? -1.169 -12.668 -19.402 1.00 86.06 180 ARG A CA 1
ATOM 1407 C C . ARG A 1 180 ? -2.384 -12.075 -20.101 1.00 86.06 180 ARG A C 1
ATOM 1409 O O . ARG A 1 180 ? -2.314 -11.830 -21.305 1.00 86.06 180 ARG A O 1
ATOM 1416 N N . ASP A 1 181 ? -3.479 -11.889 -19.374 1.00 85.56 181 ASP A N 1
ATOM 1417 C CA . ASP A 1 181 ? -4.709 -11.335 -19.927 1.00 85.56 181 ASP A CA 1
ATOM 1418 C C . ASP A 1 181 ? -4.610 -9.804 -20.031 1.00 85.56 181 ASP A C 1
ATOM 1420 O O . ASP A 1 181 ? -5.284 -9.188 -20.867 1.00 85.56 181 ASP A O 1
ATOM 1424 N N . TYR A 1 182 ? -3.693 -9.186 -19.276 1.00 86.00 182 TYR A N 1
ATOM 1425 C CA . TYR A 1 182 ? -3.337 -7.783 -19.411 1.00 86.00 182 TYR A CA 1
ATOM 1426 C C . TYR A 1 182 ? -2.87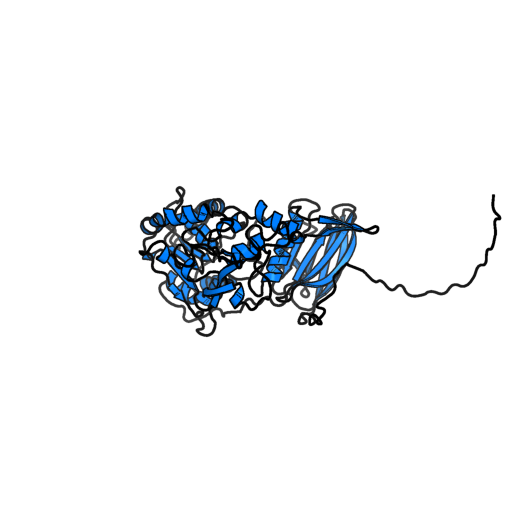1 -7.447 -20.835 1.00 86.00 182 TYR A C 1
ATOM 1428 O O . TYR A 1 182 ? -1.752 -7.735 -21.262 1.00 86.00 182 TYR A O 1
ATOM 1436 N N . LEU A 1 183 ? -3.753 -6.769 -21.571 1.00 79.56 183 LEU A N 1
ATOM 1437 C CA . LEU A 1 183 ? -3.532 -6.311 -22.944 1.00 79.56 183 LEU A CA 1
ATOM 1438 C C . LEU A 1 183 ? -3.273 -7.421 -23.963 1.00 79.56 183 LEU A C 1
ATOM 1440 O O . LEU A 1 183 ? -2.695 -7.126 -25.008 1.00 79.56 183 LEU A O 1
ATOM 1444 N N . ALA A 1 184 ? -3.760 -8.646 -23.730 1.00 75.44 184 ALA A N 1
ATOM 1445 C CA . ALA A 1 184 ? -3.540 -9.807 -24.605 1.00 75.44 184 ALA A CA 1
ATOM 1446 C C . ALA A 1 184 ? -3.792 -9.535 -26.105 1.00 75.44 184 ALA A C 1
ATOM 1448 O O . ALA A 1 184 ? -3.112 -10.094 -26.961 1.00 75.44 184 ALA A O 1
ATOM 1449 N N . ASN A 1 185 ? -4.735 -8.640 -26.427 1.00 67.00 185 ASN A N 1
ATOM 1450 C CA . ASN A 1 185 ? -5.121 -8.330 -27.807 1.00 67.00 185 ASN A CA 1
ATOM 1451 C C . ASN A 1 185 ? -4.579 -6.996 -28.346 1.00 67.00 185 ASN A C 1
ATOM 1453 O O . ASN A 1 185 ? -4.623 -6.781 -29.556 1.00 67.00 185 ASN A O 1
ATOM 1457 N N . ASN A 1 186 ? -4.130 -6.075 -27.486 1.00 68.94 186 ASN A N 1
ATOM 1458 C CA . ASN A 1 186 ? -3.634 -4.763 -27.914 1.00 68.94 186 ASN A CA 1
ATOM 1459 C C . ASN A 1 186 ? -2.921 -4.019 -26.761 1.00 68.94 186 ASN A C 1
ATOM 1461 O O . ASN A 1 186 ? -3.614 -3.510 -25.874 1.00 68.94 186 ASN A O 1
ATOM 1465 N N . PRO A 1 187 ? -1.580 -3.901 -26.762 1.00 71.75 187 PRO A N 1
ATOM 1466 C CA . PRO A 1 187 ? -0.657 -4.296 -27.829 1.00 71.75 187 PRO A CA 1
ATOM 1467 C C . PRO A 1 187 ? -0.212 -5.772 -27.790 1.00 71.75 187 PRO A C 1
ATOM 1469 O O . PRO A 1 187 ? 0.495 -6.197 -28.693 1.00 71.75 187 PRO A O 1
ATOM 1472 N N . GLY A 1 188 ? -0.624 -6.572 -26.803 1.00 71.31 188 GLY A N 1
ATOM 1473 C CA . GLY A 1 188 ? -0.159 -7.955 -26.591 1.00 71.31 188 GLY A CA 1
ATOM 1474 C C . GLY A 1 188 ? 0.756 -8.119 -25.370 1.00 71.31 188 GLY A C 1
ATOM 1475 O O . GLY A 1 188 ? 1.350 -9.178 -25.183 1.00 71.31 188 GLY A O 1
ATOM 1476 N N . GLY A 1 189 ? 0.907 -7.065 -24.562 1.00 80.94 189 GLY A N 1
ATOM 1477 C CA . GLY A 1 189 ? 1.701 -7.042 -23.334 1.00 80.94 189 GLY A CA 1
ATOM 1478 C C . GLY A 1 189 ? 1.954 -5.615 -22.839 1.00 80.94 189 GLY A C 1
ATOM 1479 O O . GLY A 1 189 ? 1.524 -4.648 -23.466 1.00 80.94 189 GLY A O 1
ATOM 1480 N N . TYR A 1 190 ? 2.672 -5.479 -21.721 1.00 86.88 190 TYR A N 1
ATOM 1481 C CA . TYR A 1 190 ? 2.964 -4.182 -21.092 1.00 86.88 190 TYR A CA 1
ATOM 1482 C C . TYR A 1 190 ? 4.398 -3.673 -21.325 1.00 86.88 190 TYR A C 1
ATOM 1484 O O . TYR A 1 190 ? 4.701 -2.541 -20.957 1.00 86.88 190 TYR A O 1
ATOM 1492 N N . LEU A 1 191 ? 5.278 -4.476 -21.938 1.00 87.81 191 LEU A N 1
ATOM 1493 C CA . LEU A 1 191 ? 6.636 -4.086 -22.339 1.00 87.81 191 LEU A CA 1
ATOM 1494 C C . LEU A 1 191 ? 6.799 -4.271 -23.849 1.00 87.81 191 LEU A C 1
ATOM 1496 O O . LEU A 1 191 ? 6.551 -5.351 -24.382 1.00 87.81 191 LEU A O 1
ATOM 1500 N N . ILE A 1 192 ? 7.243 -3.223 -24.536 1.00 86.06 192 ILE A N 1
ATOM 1501 C CA . ILE A 1 192 ? 7.404 -3.198 -25.991 1.00 86.06 192 ILE A CA 1
ATOM 1502 C C . ILE A 1 192 ? 8.837 -2.805 -26.326 1.00 86.06 192 ILE A C 1
ATOM 1504 O O . ILE A 1 192 ? 9.306 -1.757 -25.890 1.00 86.06 192 ILE A O 1
ATOM 1508 N N . SER A 1 193 ? 9.545 -3.595 -27.132 1.00 84.44 193 SER A N 1
ATOM 1509 C CA . SER A 1 193 ? 10.889 -3.195 -27.558 1.00 84.44 193 SER A CA 1
ATOM 1510 C C . SER A 1 193 ? 10.830 -1.943 -28.437 1.00 84.44 193 SER A C 1
ATOM 1512 O O . SER A 1 193 ? 10.115 -1.911 -29.441 1.00 84.44 193 SER A O 1
ATOM 1514 N N . ALA A 1 194 ? 11.618 -0.924 -28.093 1.00 82.75 194 ALA A N 1
ATOM 1515 C CA . ALA A 1 194 ? 11.772 0.287 -28.896 1.00 82.75 194 ALA A CA 1
ATOM 1516 C C . ALA A 1 194 ? 12.709 0.096 -30.110 1.00 82.75 194 ALA A C 1
ATOM 1518 O O . ALA A 1 194 ? 12.851 1.007 -30.924 1.00 82.75 194 ALA A O 1
ATOM 1519 N N . THR A 1 195 ? 13.368 -1.062 -30.250 1.00 74.88 195 THR A N 1
ATOM 1520 C CA . THR A 1 195 ? 14.223 -1.366 -31.410 1.00 74.88 195 THR A CA 1
ATOM 1521 C C . THR A 1 195 ? 13.404 -1.805 -32.626 1.00 74.88 195 THR A C 1
ATOM 1523 O O . THR A 1 195 ? 12.267 -2.248 -32.499 1.00 74.88 195 THR A O 1
ATOM 1526 N N . THR A 1 196 ? 13.973 -1.658 -33.830 1.00 69.06 196 THR A N 1
ATOM 1527 C CA . THR A 1 196 ? 13.355 -2.121 -35.086 1.00 69.06 196 THR A CA 1
ATOM 1528 C C . THR A 1 196 ? 13.906 -3.505 -35.466 1.00 69.06 196 THR A C 1
ATOM 1530 O O . THR A 1 196 ? 15.129 -3.657 -35.490 1.00 69.06 196 THR A O 1
ATOM 1533 N N . PRO A 1 197 ? 13.056 -4.495 -35.808 1.00 64.38 197 PRO A N 1
ATOM 1534 C CA . PRO A 1 197 ? 11.592 -4.429 -35.822 1.00 64.38 197 PRO A CA 1
ATOM 1535 C C . PRO A 1 197 ? 11.015 -4.330 -34.406 1.00 64.38 197 PRO A C 1
ATOM 1537 O O . PRO A 1 197 ? 11.518 -4.984 -33.495 1.00 64.38 197 PRO A O 1
ATOM 1540 N N . THR A 1 198 ? 9.953 -3.532 -34.239 1.00 66.31 198 THR A N 1
ATOM 1541 C CA . THR A 1 198 ? 9.225 -3.445 -32.968 1.00 66.31 198 THR A CA 1
ATOM 1542 C C . THR A 1 198 ? 8.729 -4.832 -32.605 1.00 66.31 198 THR A C 1
ATOM 1544 O O . THR A 1 198 ? 7.940 -5.439 -33.328 1.00 66.31 198 THR A O 1
ATOM 1547 N N . GLN A 1 199 ? 9.231 -5.340 -31.492 1.00 68.94 199 GLN A N 1
ATOM 1548 C CA . GLN A 1 199 ? 8.865 -6.638 -30.967 1.00 68.94 199 GLN A CA 1
ATOM 1549 C C . GLN A 1 199 ? 7.946 -6.422 -29.773 1.00 68.94 199 GLN A C 1
ATOM 1551 O O . GLN A 1 199 ? 8.349 -5.835 -28.766 1.00 68.94 199 GLN A O 1
ATOM 1556 N N . ILE A 1 200 ? 6.706 -6.884 -29.924 1.00 66.94 200 ILE A N 1
ATOM 1557 C CA . ILE A 1 200 ? 5.757 -7.018 -28.829 1.00 66.94 200 ILE A CA 1
ATOM 1558 C C . ILE A 1 200 ? 5.777 -8.490 -28.461 1.00 66.94 200 ILE A C 1
ATOM 1560 O O . ILE A 1 200 ? 5.327 -9.352 -29.208 1.00 66.94 200 ILE A O 1
ATOM 1564 N N . TYR A 1 201 ? 6.393 -8.774 -27.337 1.00 56.00 201 TYR A N 1
ATOM 1565 C CA . TYR A 1 201 ? 6.339 -10.070 -26.697 1.00 56.00 201 TYR A CA 1
ATOM 1566 C C . TYR A 1 201 ? 6.115 -9.765 -25.229 1.00 56.00 201 TYR A C 1
ATOM 1568 O O . TYR A 1 201 ? 6.375 -8.641 -24.787 1.00 56.00 201 TYR A O 1
ATOM 1576 N N . PRO A 1 202 ? 5.822 -10.764 -24.404 1.00 54.69 202 PRO A N 1
ATOM 1577 C CA . PRO A 1 202 ? 6.385 -10.691 -23.083 1.00 54.69 202 PRO A CA 1
ATOM 1578 C C . PRO A 1 202 ? 7.912 -10.888 -23.239 1.00 54.69 202 PRO A C 1
ATOM 1580 O O . PRO A 1 202 ? 8.460 -11.973 -23.063 1.00 54.69 202 PRO A O 1
ATOM 1583 N N . TYR A 1 203 ? 8.617 -9.849 -23.698 1.00 49.16 203 TYR A N 1
ATOM 1584 C CA . TYR A 1 203 ? 10.074 -9.818 -23.710 1.00 49.16 203 TYR A CA 1
ATOM 1585 C C . TYR A 1 203 ? 10.499 -9.887 -22.242 1.00 49.16 203 TYR A C 1
ATOM 1587 O O . TYR A 1 203 ? 10.302 -8.935 -21.493 1.00 49.16 203 TYR A O 1
ATOM 1595 N N . GLY A 1 204 ? 10.964 -11.061 -21.804 1.00 52.72 204 GLY A N 1
ATOM 1596 C CA . GLY A 1 204 ? 11.224 -11.325 -20.391 1.00 52.72 204 GLY A CA 1
ATOM 1597 C C . GLY A 1 204 ? 9.962 -11.432 -19.524 1.00 52.72 204 GLY A C 1
ATOM 1598 O O . GLY A 1 204 ? 9.907 -10.782 -18.483 1.00 52.72 204 GLY A O 1
ATOM 1599 N N . VAL A 1 205 ? 8.956 -12.237 -19.924 1.00 61.38 205 VAL A N 1
ATOM 1600 C CA . VAL A 1 205 ? 7.760 -12.511 -19.087 1.00 61.38 205 VAL A CA 1
ATOM 1601 C C . VAL A 1 205 ? 8.198 -12.825 -17.660 1.00 61.38 205 VAL A C 1
ATOM 1603 O O . VAL A 1 205 ? 8.834 -13.851 -17.413 1.00 61.38 205 VAL A O 1
ATOM 1606 N N . GLN A 1 206 ? 7.825 -11.971 -16.715 1.00 66.81 206 GLN A N 1
ATOM 1607 C CA . GLN A 1 206 ? 7.651 -12.429 -15.349 1.00 66.81 206 GLN A CA 1
ATOM 1608 C C . GLN A 1 206 ? 6.228 -12.965 -15.284 1.00 66.81 206 GLN A C 1
ATOM 1610 O O . GLN A 1 206 ? 5.266 -12.235 -15.505 1.00 66.81 206 GLN A O 1
ATOM 1615 N N . VAL A 1 207 ? 6.114 -14.277 -15.114 1.00 77.88 207 VAL A N 1
ATOM 1616 C CA . VAL A 1 207 ? 4.818 -14.936 -14.993 1.00 77.88 207 VAL A CA 1
ATOM 1617 C C . VAL A 1 207 ? 4.271 -14.609 -13.611 1.00 77.88 207 VAL A C 1
ATOM 1619 O O . VAL A 1 207 ? 4.904 -14.929 -12.606 1.00 77.88 207 VAL A O 1
ATOM 1622 N N . ASN A 1 208 ? 3.108 -13.966 -13.559 1.00 90.50 208 ASN A N 1
ATOM 1623 C CA . ASN A 1 208 ? 2.403 -13.732 -12.307 1.00 90.50 208 ASN A CA 1
ATOM 1624 C C . ASN A 1 208 ? 1.464 -14.910 -12.019 1.00 90.50 208 ASN A C 1
ATOM 1626 O O . ASN A 1 208 ? 0.247 -14.814 -12.183 1.00 90.50 208 ASN A O 1
ATOM 1630 N N . ASP A 1 209 ? 2.043 -16.042 -11.605 1.00 92.62 209 ASP A N 1
ATOM 1631 C CA . ASP A 1 209 ? 1.294 -17.279 -11.336 1.00 92.62 209 ASP A CA 1
ATOM 1632 C C . ASP A 1 209 ? 0.162 -17.066 -10.321 1.00 92.62 209 ASP A C 1
ATOM 1634 O O . ASP A 1 209 ? -0.914 -17.661 -10.450 1.00 92.62 209 ASP A O 1
ATOM 1638 N N . PHE A 1 210 ? 0.388 -16.190 -9.337 1.00 95.75 210 PHE A N 1
ATOM 1639 C CA . PHE A 1 210 ? -0.619 -15.808 -8.355 1.00 95.75 210 PHE A CA 1
ATOM 1640 C C . PHE A 1 210 ? -1.831 -15.177 -9.030 1.00 95.75 210 PHE A C 1
ATOM 1642 O O . PHE A 1 210 ? -2.940 -15.694 -8.895 1.00 95.75 210 PHE A O 1
ATOM 1649 N N . LEU A 1 211 ? -1.636 -14.080 -9.766 1.00 95.00 211 LEU A N 1
ATOM 1650 C CA . LEU A 1 211 ? -2.746 -13.322 -10.329 1.00 95.00 211 LEU A CA 1
ATOM 1651 C C . LEU A 1 211 ? -3.447 -14.093 -11.446 1.00 95.00 211 LEU A C 1
ATOM 1653 O O . LEU A 1 211 ? -4.676 -14.118 -11.485 1.00 95.00 211 LEU A O 1
ATOM 1657 N N . GLU A 1 212 ? -2.689 -14.826 -12.264 1.00 93.81 212 GLU A N 1
ATOM 1658 C CA . GLU A 1 212 ? -3.258 -15.740 -13.251 1.00 93.81 212 GLU A CA 1
ATOM 1659 C C . GLU A 1 212 ? -4.147 -16.804 -12.583 1.00 93.81 212 GLU A C 1
ATOM 1661 O O . GLU A 1 212 ? -5.261 -17.081 -13.032 1.00 93.81 212 GLU A O 1
ATOM 1666 N N . SER A 1 213 ? -3.687 -17.411 -11.484 1.00 95.81 213 SER A N 1
ATOM 1667 C CA . SER A 1 213 ? -4.487 -18.375 -10.719 1.00 95.81 213 SER A CA 1
ATOM 1668 C C . SER A 1 213 ? -5.717 -17.723 -10.088 1.00 95.81 213 SER A C 1
ATOM 1670 O O . SER A 1 213 ? -6.813 -18.295 -10.106 1.00 95.81 213 SER A O 1
ATOM 1672 N N . LEU A 1 214 ? -5.557 -16.511 -9.560 1.00 96.94 214 LEU A N 1
ATOM 1673 C CA . LEU A 1 214 ? -6.613 -15.734 -8.929 1.00 96.94 214 LEU A CA 1
ATOM 1674 C C . LEU A 1 214 ? -7.724 -15.379 -9.927 1.00 96.94 214 LEU A C 1
ATOM 1676 O O . LEU A 1 214 ? -8.904 -15.508 -9.596 1.00 96.94 214 LEU A O 1
ATOM 1680 N N . ASN A 1 215 ? -7.354 -14.984 -11.146 1.00 96.94 215 ASN A N 1
ATOM 1681 C CA . ASN A 1 215 ? -8.270 -14.621 -12.226 1.00 96.94 215 ASN A CA 1
ATOM 1682 C C . ASN A 1 215 ? -8.944 -15.850 -12.843 1.00 96.94 215 ASN A C 1
ATOM 1684 O O . ASN A 1 215 ? -10.165 -15.852 -12.994 1.00 96.94 215 ASN A O 1
ATOM 1688 N N . ARG A 1 216 ? -8.221 -16.963 -13.046 1.00 95.94 216 ARG A N 1
ATOM 1689 C CA . ARG A 1 216 ? -8.837 -18.246 -13.451 1.00 95.94 216 ARG A CA 1
ATOM 1690 C C . ARG A 1 216 ? -9.927 -18.723 -12.485 1.00 95.94 216 ARG A C 1
ATOM 1692 O O . ARG A 1 216 ? -10.862 -19.405 -12.896 1.00 95.94 216 ARG A O 1
ATOM 1699 N N . ASN A 1 217 ? -9.814 -18.378 -11.202 1.00 96.56 217 ASN A N 1
ATOM 1700 C CA . ASN A 1 217 ? -10.765 -18.764 -10.160 1.00 96.56 217 ASN A CA 1
ATOM 1701 C C . ASN A 1 217 ? -11.788 -17.667 -9.805 1.00 96.56 217 ASN A C 1
ATOM 1703 O O . ASN A 1 217 ? -12.541 -17.845 -8.840 1.00 96.56 217 ASN A O 1
ATOM 1707 N N . VAL A 1 218 ? -11.877 -16.580 -10.588 1.00 97.31 218 VAL A N 1
ATOM 1708 C CA . VAL A 1 218 ? -12.780 -15.440 -10.320 1.00 97.31 218 VAL A CA 1
ATOM 1709 C C . VAL A 1 218 ? -14.242 -15.846 -10.154 1.00 97.31 218 VAL A C 1
ATOM 1711 O O . VAL A 1 218 ? -14.958 -15.320 -9.299 1.00 97.31 218 VAL A O 1
ATOM 1714 N N . GLY A 1 219 ? -14.659 -16.890 -10.877 1.00 97.38 219 GLY A N 1
ATOM 1715 C CA . GLY A 1 219 ? -16.018 -17.418 -10.832 1.00 97.38 219 GLY A CA 1
ATOM 1716 C C . GLY A 1 219 ? -16.466 -17.934 -9.458 1.00 97.38 219 GLY A C 1
ATOM 1717 O O . GLY A 1 219 ? -17.658 -18.180 -9.279 1.00 97.38 219 GLY A O 1
ATOM 1718 N N . ARG A 1 220 ? -15.556 -18.071 -8.479 1.00 98.00 220 ARG A N 1
ATOM 1719 C CA . ARG A 1 220 ? -15.876 -18.415 -7.083 1.00 98.00 220 ARG A CA 1
ATOM 1720 C C . ARG A 1 220 ? -16.457 -17.248 -6.280 1.00 98.00 220 ARG A C 1
ATOM 1722 O O . ARG A 1 220 ? -17.117 -17.508 -5.276 1.00 98.00 220 ARG A O 1
ATOM 1729 N N . LEU A 1 221 ? -16.245 -15.993 -6.691 1.00 98.19 221 LEU A N 1
ATOM 1730 C CA . LEU A 1 221 ? -16.708 -14.821 -5.935 1.00 98.19 221 LEU A CA 1
ATOM 1731 C C . LEU A 1 221 ? -18.238 -14.728 -5.891 1.00 98.19 221 LEU A C 1
ATOM 1733 O O . LEU A 1 221 ? -18.816 -14.603 -4.813 1.00 98.19 221 LEU A O 1
ATOM 1737 N N . ILE A 1 222 ? -18.908 -14.835 -7.044 1.00 98.06 222 ILE A N 1
ATOM 1738 C CA . ILE A 1 222 ? -20.367 -14.659 -7.139 1.00 98.06 222 ILE A CA 1
ATOM 1739 C C . ILE A 1 222 ? -21.139 -15.698 -6.312 1.00 98.06 222 ILE A C 1
ATOM 1741 O O . ILE A 1 222 ? -22.019 -15.290 -5.558 1.00 98.06 222 ILE A O 1
ATOM 1745 N N . PRO A 1 223 ? -20.827 -17.007 -6.360 1.00 98.00 223 PRO A N 1
ATOM 1746 C CA . PRO A 1 223 ? -21.481 -17.982 -5.486 1.00 98.00 223 PRO A CA 1
ATOM 1747 C C . PRO A 1 223 ? -21.255 -17.738 -3.986 1.00 98.00 223 PRO A C 1
ATOM 1749 O O . PRO A 1 223 ? -22.048 -18.213 -3.178 1.00 98.00 223 PRO A O 1
ATOM 1752 N N . ARG A 1 224 ? -20.182 -17.030 -3.600 1.00 98.00 224 ARG A N 1
ATOM 1753 C CA . ARG A 1 224 ? -19.812 -16.783 -2.195 1.00 98.00 224 ARG A CA 1
ATOM 1754 C C . ARG A 1 224 ? -20.402 -15.484 -1.637 1.00 98.00 224 ARG A C 1
ATOM 1756 O O . ARG A 1 224 ? -20.847 -15.469 -0.492 1.00 98.00 224 ARG A O 1
ATOM 1763 N N . LEU A 1 225 ? -20.423 -14.414 -2.434 1.00 97.94 225 LEU A N 1
ATOM 1764 C CA . LEU A 1 225 ? -20.837 -13.070 -1.999 1.00 97.94 225 LEU A CA 1
ATOM 1765 C C . LEU A 1 225 ? -22.134 -12.572 -2.658 1.00 97.94 225 LEU A C 1
ATOM 1767 O O . LEU A 1 225 ? -22.751 -11.622 -2.184 1.00 97.94 225 LEU A O 1
ATOM 1771 N N . GLY A 1 226 ? -22.550 -13.195 -3.762 1.00 97.31 226 GLY A N 1
ATOM 1772 C CA . GLY A 1 226 ? -23.518 -12.623 -4.696 1.00 97.31 226 GLY A CA 1
ATOM 1773 C C . GLY A 1 226 ? -22.905 -11.494 -5.533 1.00 97.31 226 GLY A C 1
ATOM 1774 O O . GLY A 1 226 ? -21.980 -10.812 -5.103 1.00 97.31 226 GLY A O 1
ATOM 1775 N N . ALA A 1 227 ? -23.435 -11.261 -6.738 1.00 95.12 227 ALA A N 1
ATOM 1776 C CA . ALA A 1 227 ? -22.911 -10.219 -7.633 1.00 95.12 227 ALA A CA 1
ATOM 1777 C C . ALA A 1 227 ? -22.974 -8.811 -7.008 1.00 95.12 227 ALA A C 1
ATOM 1779 O O . ALA A 1 227 ? -22.041 -8.034 -7.146 1.00 95.12 227 ALA A O 1
ATOM 1780 N N . GLN A 1 228 ? -24.034 -8.517 -6.246 1.00 93.00 228 GLN A N 1
ATOM 1781 C CA . GLN A 1 228 ? -24.202 -7.243 -5.528 1.00 93.00 228 GLN A CA 1
ATOM 1782 C C . GLN A 1 228 ? -23.282 -7.105 -4.303 1.00 93.00 228 GLN A C 1
ATOM 1784 O O . GLN A 1 228 ? -23.131 -6.014 -3.761 1.00 93.00 228 GLN A O 1
ATOM 1789 N N . GLY A 1 229 ? -22.695 -8.210 -3.833 1.00 96.50 229 GLY A N 1
ATOM 1790 C CA . GLY A 1 229 ? -21.719 -8.212 -2.747 1.00 96.50 229 GLY A CA 1
ATOM 1791 C C . GLY A 1 229 ? -20.296 -7.908 -3.217 1.00 96.50 229 GLY A C 1
ATOM 1792 O O . GLY A 1 229 ? -19.399 -7.840 -2.385 1.00 96.50 229 GLY A O 1
ATOM 1793 N N . ILE A 1 230 ? -20.069 -7.736 -4.521 1.00 98.44 230 ILE A N 1
ATOM 1794 C CA . ILE A 1 230 ? -18.758 -7.437 -5.099 1.00 98.44 230 ILE A CA 1
ATOM 1795 C C . ILE A 1 230 ? -18.831 -6.029 -5.680 1.00 98.44 230 ILE A C 1
ATOM 1797 O O . ILE A 1 230 ? -19.587 -5.786 -6.616 1.00 98.44 230 ILE A O 1
ATOM 1801 N N . ILE A 1 231 ? -18.064 -5.102 -5.111 1.00 98.12 231 ILE A N 1
ATOM 1802 C CA . ILE A 1 231 ? -18.120 -3.674 -5.437 1.00 98.12 231 ILE A CA 1
ATOM 1803 C C . ILE A 1 231 ? -16.709 -3.204 -5.819 1.00 98.12 231 ILE A C 1
ATOM 1805 O O . ILE A 1 231 ? -16.007 -2.626 -4.988 1.00 98.12 231 ILE A O 1
ATOM 1809 N N . PRO A 1 232 ? -16.246 -3.472 -7.051 1.00 98.25 232 PRO A N 1
ATOM 1810 C CA . PRO A 1 232 ? -14.981 -2.934 -7.521 1.00 98.25 232 PRO A CA 1
ATOM 1811 C C . PRO A 1 232 ? -15.133 -1.449 -7.815 1.00 98.25 232 PRO A C 1
ATOM 1813 O O . PRO A 1 232 ? -16.021 -1.052 -8.567 1.00 98.25 232 PRO A O 1
ATOM 1816 N N . VAL A 1 233 ? -14.275 -0.625 -7.2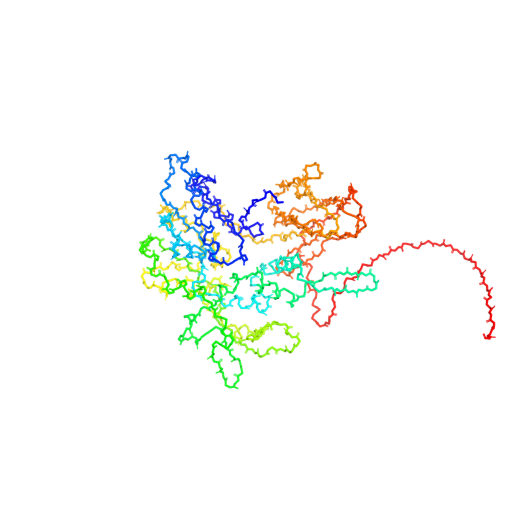31 1.00 98.31 233 VAL A N 1
ATOM 1817 C CA . VAL A 1 233 ? -14.210 0.809 -7.490 1.00 98.31 233 VAL A CA 1
ATOM 1818 C C . VAL A 1 233 ? -12.977 1.115 -8.321 1.00 98.31 233 VAL A C 1
ATOM 1820 O O . VAL A 1 233 ? -11.847 0.815 -7.931 1.00 98.31 233 VAL A O 1
ATOM 1823 N N . VAL A 1 234 ? -13.219 1.735 -9.469 1.00 98.19 234 VAL A N 1
ATOM 1824 C CA . VAL A 1 234 ? -12.231 2.025 -10.500 1.00 98.19 234 VAL A CA 1
ATOM 1825 C C . VAL A 1 234 ? -12.011 3.524 -10.568 1.00 98.19 234 VAL A C 1
ATOM 1827 O O . VAL A 1 234 ? -12.919 4.275 -10.929 1.00 98.19 234 VAL A O 1
ATOM 1830 N N . GLY A 1 235 ? -10.790 3.962 -10.266 1.00 95.81 235 GLY A N 1
ATOM 1831 C CA . GLY A 1 235 ? -10.376 5.313 -10.607 1.00 95.81 235 GLY A CA 1
ATOM 1832 C C . GLY A 1 235 ? -10.069 5.423 -12.100 1.00 95.81 235 GLY A C 1
ATOM 1833 O O . GLY A 1 235 ? -9.454 4.534 -12.694 1.00 95.81 235 GLY A O 1
ATOM 1834 N N . SER A 1 236 ? -10.564 6.487 -12.724 1.00 93.25 236 SER A N 1
ATOM 1835 C CA . SER A 1 236 ? -10.453 6.727 -14.173 1.00 93.25 236 SER A CA 1
ATOM 1836 C C . SER A 1 236 ? -10.176 8.186 -14.537 1.00 93.25 236 SER A C 1
ATOM 1838 O O . SER A 1 236 ? -10.216 8.550 -15.709 1.00 93.25 236 SER A O 1
ATOM 1840 N N . GLY A 1 237 ? -9.912 9.027 -13.535 1.00 85.62 237 GLY A N 1
ATOM 1841 C CA . GLY A 1 237 ? -9.708 10.465 -13.706 1.00 85.62 237 GLY A CA 1
ATOM 1842 C C . GLY A 1 237 ? -8.267 10.890 -13.983 1.00 85.62 237 GLY A C 1
ATOM 1843 O O . GLY A 1 237 ? -8.050 12.066 -14.234 1.00 85.62 237 GLY A O 1
ATOM 1844 N N . LYS A 1 238 ? -7.281 9.987 -13.912 1.00 90.44 238 LYS A N 1
ATOM 1845 C CA . LYS A 1 238 ? -5.853 10.318 -14.032 1.00 90.44 238 LYS A CA 1
ATOM 1846 C C . LYS A 1 238 ? -5.176 9.572 -15.172 1.00 90.44 238 LYS A C 1
ATOM 1848 O O . LYS A 1 238 ? -5.393 8.373 -15.355 1.00 90.44 238 LYS A O 1
ATOM 1853 N N . ASP A 1 239 ? -4.274 10.263 -15.860 1.00 91.75 239 ASP A N 1
ATOM 1854 C CA . ASP A 1 239 ? -3.334 9.626 -16.777 1.00 91.75 239 ASP A CA 1
ATOM 1855 C C . ASP A 1 239 ? -2.441 8.651 -16.010 1.00 91.75 239 ASP A C 1
ATOM 1857 O O . ASP A 1 239 ? -1.849 8.980 -14.980 1.00 91.75 239 ASP A O 1
ATOM 1861 N N . THR A 1 240 ? -2.406 7.414 -16.493 1.00 92.88 240 THR A N 1
ATOM 1862 C CA . THR A 1 240 ? -1.790 6.288 -15.797 1.00 92.88 240 THR A CA 1
ATOM 1863 C C . THR A 1 240 ? -0.989 5.448 -16.766 1.00 92.88 240 THR A C 1
ATOM 1865 O O . THR A 1 240 ? -1.501 5.070 -17.820 1.00 92.88 240 THR A O 1
ATOM 1868 N N . ASP A 1 241 ? 0.246 5.121 -16.389 1.00 91.75 241 ASP A N 1
ATOM 1869 C CA . ASP A 1 241 ? 1.119 4.256 -17.178 1.00 91.75 241 ASP A CA 1
ATOM 1870 C C . ASP A 1 241 ? 0.417 2.934 -17.532 1.00 91.75 241 ASP A C 1
ATOM 1872 O O . ASP A 1 241 ? -0.004 2.166 -16.664 1.00 91.75 241 ASP A O 1
ATOM 1876 N N . PHE A 1 242 ? 0.300 2.682 -18.832 1.00 90.25 242 PHE A N 1
ATOM 1877 C CA . PHE A 1 242 ? -0.454 1.582 -19.422 1.00 90.25 242 PHE A CA 1
ATOM 1878 C C . PHE A 1 242 ? 0.463 0.525 -20.043 1.00 90.25 242 PHE A C 1
ATOM 1880 O O . PHE A 1 242 ? 0.283 -0.671 -19.843 1.00 90.25 242 PHE A O 1
ATOM 1887 N N . TYR A 1 243 ? 1.489 0.951 -20.773 1.00 90.00 243 TYR A N 1
ATOM 1888 C CA . TYR A 1 243 ? 2.585 0.082 -21.192 1.00 90.00 243 TYR A CA 1
ATOM 1889 C C . TYR A 1 243 ? 3.859 0.905 -21.373 1.00 90.00 243 TYR A C 1
ATOM 1891 O O . TYR A 1 243 ? 3.820 2.124 -21.563 1.00 90.00 243 TYR A O 1
ATOM 1899 N N . TYR A 1 244 ? 4.999 0.224 -21.358 1.00 89.19 244 TYR A N 1
ATOM 1900 C CA . TYR A 1 244 ? 6.301 0.842 -21.543 1.00 89.19 244 TYR A CA 1
ATOM 1901 C C . TYR A 1 244 ? 6.949 0.411 -22.842 1.00 89.19 244 TYR A C 1
ATOM 1903 O O . TYR A 1 244 ? 6.946 -0.769 -23.198 1.00 89.19 244 TYR A O 1
ATOM 1911 N N . ARG A 1 245 ? 7.594 1.363 -23.513 1.00 88.31 245 ARG A N 1
ATOM 1912 C CA . ARG A 1 245 ? 8.620 1.033 -24.496 1.00 88.31 245 ARG A CA 1
ATOM 1913 C C . ARG A 1 245 ? 9.953 0.896 -23.774 1.00 88.31 245 ARG A C 1
ATOM 1915 O O . ARG A 1 245 ? 10.306 1.733 -22.947 1.00 88.31 245 ARG A O 1
ATOM 1922 N N . VAL A 1 246 ? 10.694 -0.161 -24.078 1.00 88.19 246 VAL A N 1
ATOM 1923 C CA . VAL A 1 246 ? 11.958 -0.486 -23.417 1.00 88.19 246 VAL A CA 1
ATOM 1924 C C . VAL A 1 246 ? 13.114 -0.527 -24.404 1.00 88.19 246 VAL A C 1
ATOM 1926 O O . VAL A 1 246 ? 12.968 -0.927 -25.560 1.00 88.19 246 VAL A O 1
ATOM 1929 N N . ILE A 1 247 ? 14.289 -0.131 -23.927 1.00 87.31 247 ILE A N 1
ATOM 1930 C CA . ILE A 1 247 ? 15.566 -0.270 -24.632 1.00 87.31 247 ILE A CA 1
ATOM 1931 C C . ILE A 1 247 ? 16.470 -1.256 -23.898 1.00 87.31 247 ILE A C 1
ATOM 1933 O O . ILE A 1 247 ? 16.269 -1.568 -22.724 1.00 87.31 247 ILE A O 1
ATOM 1937 N N . GLN A 1 248 ? 17.510 -1.733 -24.573 1.00 87.25 248 GLN A N 1
ATOM 1938 C CA . GLN A 1 248 ? 18.530 -2.534 -23.911 1.00 87.25 248 GLN A CA 1
ATOM 1939 C C . GLN A 1 248 ? 19.237 -1.703 -22.828 1.00 87.25 248 GLN A C 1
ATOM 1941 O O . GLN A 1 248 ? 19.691 -0.585 -23.085 1.00 87.25 248 GLN A O 1
ATOM 1946 N N . ARG A 1 249 ? 19.336 -2.259 -21.615 1.00 88.44 249 ARG A N 1
ATOM 1947 C CA . ARG A 1 249 ? 20.106 -1.653 -20.521 1.00 88.44 249 ARG A CA 1
ATOM 1948 C C . ARG A 1 249 ? 21.594 -1.581 -20.865 1.00 88.44 249 ARG A C 1
ATOM 1950 O O . ARG A 1 249 ? 22.119 -2.434 -21.586 1.00 88.44 249 ARG A O 1
ATOM 1957 N N . ARG A 1 250 ? 22.301 -0.613 -20.290 1.00 89.38 250 ARG A N 1
ATOM 1958 C CA . ARG A 1 250 ? 23.767 -0.553 -20.328 1.00 89.38 250 ARG A CA 1
ATOM 1959 C C . ARG A 1 250 ? 24.360 -1.592 -19.376 1.00 89.38 250 ARG A C 1
ATOM 1961 O O . ARG A 1 250 ? 23.742 -1.981 -18.390 1.00 89.38 250 ARG A O 1
ATOM 1968 N N . VAL A 1 251 ? 25.596 -2.016 -19.644 1.00 88.31 251 VAL A N 1
ATOM 1969 C CA . VAL A 1 251 ? 26.285 -3.041 -18.834 1.00 88.31 251 VAL A CA 1
ATOM 1970 C C . VAL A 1 251 ? 26.421 -2.617 -17.366 1.00 88.31 251 VAL A C 1
ATOM 1972 O O . VAL A 1 251 ? 26.223 -3.431 -16.472 1.00 88.31 251 VAL A O 1
ATOM 1975 N N . ASN A 1 252 ? 26.693 -1.335 -17.108 1.00 88.31 252 ASN A N 1
ATOM 1976 C CA . ASN A 1 252 ? 26.850 -0.781 -15.761 1.00 88.31 252 ASN A CA 1
ATOM 1977 C C . ASN A 1 252 ? 25.525 -0.541 -15.015 1.00 88.31 252 ASN A C 1
ATOM 1979 O O . ASN A 1 252 ? 25.550 -0.051 -13.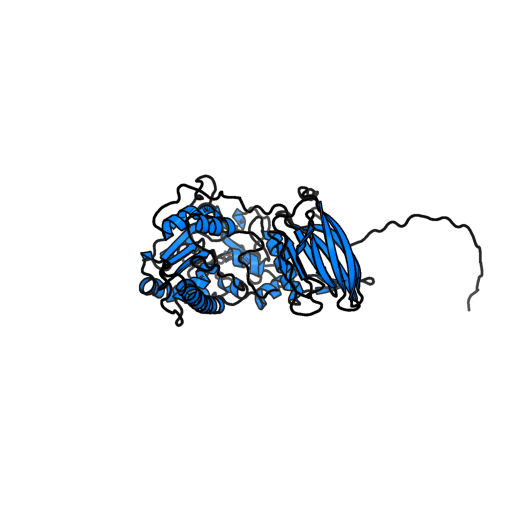892 1.00 88.31 252 ASN A O 1
ATOM 1983 N N . GLU A 1 253 ? 24.384 -0.840 -15.640 1.00 88.44 253 GLU A N 1
ATOM 1984 C CA . GLU A 1 253 ? 23.063 -0.758 -15.010 1.00 88.44 253 GLU A CA 1
ATOM 1985 C C . GLU A 1 253 ? 22.618 -2.112 -14.447 1.00 88.44 253 GLU A C 1
ATOM 1987 O O . GLU A 1 253 ? 21.613 -2.175 -13.750 1.00 88.44 253 GLU A O 1
ATOM 1992 N N . ALA A 1 254 ? 23.359 -3.197 -14.704 1.00 88.12 254 ALA A N 1
ATOM 1993 C CA . ALA A 1 254 ? 23.098 -4.475 -14.054 1.00 88.12 254 ALA A CA 1
ATOM 1994 C C . ALA A 1 254 ? 23.228 -4.342 -12.517 1.00 88.12 254 ALA A C 1
ATOM 1996 O O . ALA A 1 254 ? 24.144 -3.665 -12.044 1.00 88.12 254 ALA A O 1
ATOM 1997 N N . PRO A 1 255 ? 22.347 -4.987 -11.726 1.00 91.75 255 PRO A N 1
ATOM 1998 C CA . PRO A 1 255 ? 21.355 -5.988 -12.130 1.00 91.75 255 PRO A CA 1
ATOM 1999 C C . PRO A 1 255 ? 19.985 -5.438 -12.573 1.00 91.75 255 PRO A C 1
ATOM 2001 O O . PRO A 1 255 ? 19.144 -6.240 -12.967 1.00 91.75 255 PRO A O 1
ATOM 2004 N N . LEU A 1 256 ? 19.759 -4.121 -12.545 1.00 92.00 256 LEU A N 1
ATOM 2005 C CA . LEU A 1 256 ? 18.466 -3.503 -12.869 1.00 92.00 256 LEU A CA 1
ATOM 2006 C C . LEU A 1 256 ? 18.061 -3.746 -14.330 1.00 92.00 256 LEU A C 1
ATOM 2008 O O . LEU A 1 256 ? 18.905 -4.032 -15.188 1.00 92.00 256 LEU A O 1
ATOM 2012 N N . TRP A 1 257 ? 16.774 -3.568 -14.634 1.00 90.25 257 TRP A N 1
ATOM 2013 C CA . TRP A 1 257 ? 16.227 -3.593 -15.998 1.00 90.25 257 TRP A CA 1
ATOM 2014 C C . TRP A 1 257 ? 16.478 -4.902 -16.757 1.00 90.25 257 TRP A C 1
ATOM 2016 O O . TRP A 1 257 ? 16.844 -4.892 -17.937 1.00 90.25 257 TRP A O 1
ATOM 2026 N N . THR A 1 258 ? 16.299 -6.039 -16.086 1.00 86.19 258 THR A N 1
ATOM 2027 C CA . THR A 1 258 ? 16.493 -7.386 -16.653 1.00 86.19 258 THR A CA 1
ATOM 2028 C C . THR A 1 258 ? 15.705 -7.589 -17.939 1.00 86.19 258 THR A C 1
ATOM 2030 O O . THR A 1 258 ? 16.240 -8.148 -18.895 1.00 86.19 258 THR A O 1
ATOM 2033 N N . ASN A 1 259 ? 14.490 -7.043 -18.000 1.00 84.00 259 ASN A N 1
ATOM 2034 C CA . ASN A 1 259 ? 13.588 -7.183 -19.143 1.00 84.00 259 ASN A CA 1
ATOM 2035 C C . ASN A 1 259 ? 13.521 -5.916 -20.014 1.00 84.00 259 ASN A C 1
ATOM 2037 O O . ASN A 1 259 ? 12.609 -5.750 -20.818 1.00 84.00 259 ASN A O 1
ATOM 2041 N N . GLY A 1 260 ? 14.509 -5.026 -19.885 1.00 88.31 260 GLY A N 1
ATOM 2042 C CA . GLY A 1 260 ? 14.621 -3.803 -20.675 1.00 88.31 260 GLY A CA 1
ATOM 2043 C C . GLY A 1 260 ? 14.392 -2.534 -19.859 1.00 88.31 260 GLY A C 1
ATOM 2044 O O . GLY A 1 260 ? 13.554 -2.463 -18.964 1.00 88.31 260 GLY A O 1
ATOM 2045 N N . LYS A 1 261 ? 15.174 -1.504 -20.161 1.00 89.56 261 LYS A N 1
ATOM 2046 C CA . LYS A 1 261 ? 15.144 -0.236 -19.444 1.00 89.56 261 LYS A CA 1
ATOM 2047 C C . LYS A 1 261 ? 14.049 0.665 -19.991 1.00 89.56 261 LYS A C 1
ATOM 2049 O O . LYS A 1 261 ? 14.004 0.890 -21.200 1.00 89.56 261 LYS A O 1
ATOM 2054 N N . VAL A 1 262 ? 13.261 1.249 -19.094 1.00 89.44 262 VAL A N 1
ATOM 2055 C CA . VAL A 1 262 ? 12.429 2.420 -19.394 1.00 89.44 262 VAL A CA 1
ATOM 2056 C C . VAL A 1 262 ? 13.288 3.668 -19.155 1.00 89.44 262 VAL A C 1
ATOM 2058 O O . VAL A 1 262 ? 13.745 3.881 -18.029 1.00 89.44 262 VAL A O 1
ATOM 2061 N N . PRO A 1 263 ? 13.608 4.474 -20.182 1.00 85.19 263 PRO A N 1
ATOM 2062 C CA . PRO A 1 263 ? 14.358 5.712 -19.986 1.00 85.19 263 PRO A CA 1
ATOM 2063 C C . PRO A 1 263 ? 13.649 6.673 -19.018 1.00 85.19 263 PRO A C 1
ATOM 2065 O O . PRO A 1 263 ? 12.426 6.800 -19.029 1.00 85.19 263 PRO A O 1
ATOM 2068 N N . GLN A 1 264 ? 14.430 7.347 -18.171 1.00 70.81 264 GLN A N 1
ATOM 2069 C CA . GLN A 1 264 ? 13.949 8.432 -17.311 1.00 70.81 264 GLN A CA 1
ATOM 2070 C C . GLN A 1 264 ? 13.996 9.759 -18.082 1.00 70.81 264 GLN A C 1
ATOM 2072 O O . GLN A 1 264 ? 14.926 9.972 -18.861 1.00 70.81 264 GLN A O 1
ATOM 2077 N N . ASN A 1 265 ? 13.037 10.657 -17.832 1.00 57.19 265 ASN A N 1
ATOM 2078 C CA . ASN A 1 265 ? 12.988 12.037 -18.352 1.00 57.19 265 ASN A CA 1
ATOM 2079 C C . ASN A 1 265 ? 12.991 12.200 -19.886 1.00 57.19 265 ASN A C 1
ATOM 2081 O O . ASN A 1 265 ? 13.255 13.290 -20.385 1.00 57.19 265 ASN A O 1
ATOM 2085 N N . SER A 1 266 ? 12.714 11.145 -20.650 1.00 46.69 266 SER A N 1
ATOM 2086 C CA . SER A 1 266 ? 12.289 11.283 -22.045 1.00 46.69 266 SER A CA 1
ATOM 2087 C C . SER A 1 266 ? 10.834 11.740 -22.059 1.00 46.69 266 SER A C 1
ATOM 2089 O O . SER A 1 266 ? 10.070 11.202 -21.255 1.00 46.69 266 SER A O 1
ATOM 2091 N N . ASP A 1 267 ? 10.463 12.675 -22.942 1.00 49.34 267 ASP A N 1
ATOM 2092 C CA . ASP A 1 267 ? 9.078 13.129 -23.144 1.00 49.34 267 ASP A CA 1
ATOM 2093 C C . ASP A 1 267 ? 8.122 11.945 -22.981 1.00 49.34 267 ASP A C 1
ATOM 2095 O O . ASP A 1 267 ? 8.258 10.939 -23.687 1.00 49.34 267 ASP A O 1
ATOM 2099 N N . THR A 1 268 ? 7.263 12.015 -21.961 1.00 52.97 268 THR A N 1
ATOM 2100 C CA . THR A 1 268 ? 6.553 10.870 -21.365 1.00 52.97 268 THR A CA 1
ATOM 2101 C C . THR A 1 268 ? 5.867 9.999 -22.415 1.00 52.97 268 THR A C 1
ATOM 2103 O O . THR A 1 268 ? 5.943 8.776 -22.330 1.00 52.97 268 THR A O 1
ATOM 2106 N N . GLU A 1 269 ? 5.352 10.611 -23.481 1.00 59.00 269 GLU A N 1
ATOM 2107 C CA . GLU A 1 269 ? 4.675 9.952 -24.604 1.00 59.00 269 GLU A CA 1
ATOM 2108 C C . GLU A 1 269 ? 5.551 8.977 -25.416 1.00 59.00 269 GLU A C 1
ATOM 2110 O O . GLU A 1 269 ? 5.035 8.067 -26.063 1.00 59.00 269 GLU A O 1
ATOM 2115 N N . THR A 1 270 ? 6.881 9.113 -25.397 1.00 73.81 270 THR A N 1
ATOM 2116 C CA . THR A 1 270 ? 7.760 8.257 -26.218 1.00 73.81 270 THR A CA 1
ATOM 2117 C C . THR A 1 270 ? 8.035 6.888 -25.604 1.00 73.81 270 THR A C 1
ATOM 2119 O O . THR A 1 270 ? 8.181 5.920 -26.348 1.00 73.81 270 THR A O 1
ATOM 2122 N N . PHE A 1 271 ? 8.100 6.773 -24.274 1.00 85.56 271 PHE A N 1
ATOM 2123 C CA . PHE A 1 271 ? 8.441 5.513 -23.595 1.00 85.56 271 PHE A CA 1
ATOM 2124 C C . PHE A 1 271 ? 7.407 5.045 -22.573 1.00 85.56 271 PHE A C 1
ATOM 2126 O O . PHE A 1 271 ? 7.459 3.880 -22.173 1.00 85.56 271 PHE A O 1
ATOM 2133 N N . ARG A 1 272 ? 6.469 5.904 -22.166 1.00 89.31 272 ARG A N 1
ATOM 2134 C CA . ARG A 1 272 ? 5.412 5.583 -21.205 1.00 89.31 272 ARG A CA 1
ATOM 2135 C C . ARG A 1 272 ? 4.073 5.952 -21.818 1.00 89.31 272 ARG A C 1
ATOM 2137 O O . ARG A 1 272 ? 3.653 7.102 -21.784 1.00 89.31 272 ARG A O 1
ATOM 2144 N N . GLU A 1 273 ? 3.405 4.966 -22.400 1.00 89.31 273 GLU A N 1
ATOM 2145 C CA . GLU A 1 273 ? 2.034 5.191 -22.837 1.00 89.31 273 GLU A CA 1
ATOM 2146 C C . GLU A 1 273 ? 1.159 5.351 -21.602 1.00 89.31 273 GLU A C 1
ATOM 2148 O O . GLU A 1 273 ? 1.181 4.485 -20.725 1.00 89.31 273 GLU A O 1
ATOM 2153 N N . GLN A 1 274 ? 0.352 6.407 -21.567 1.00 91.38 274 GLN A N 1
ATOM 2154 C CA . GLN A 1 274 ? -0.619 6.631 -20.508 1.00 91.38 274 GLN A CA 1
ATOM 2155 C C . GLN A 1 274 ? -2.051 6.499 -21.023 1.00 91.38 274 GLN A C 1
ATOM 2157 O O . GLN A 1 274 ? -2.358 6.800 -22.177 1.00 91.38 274 GLN A O 1
ATOM 2162 N N . ARG A 1 275 ? -2.935 6.002 -20.159 1.00 92.44 275 ARG A N 1
ATOM 2163 C CA . ARG A 1 275 ? -4.380 5.878 -20.387 1.00 92.44 275 ARG A CA 1
ATOM 2164 C C . ARG A 1 275 ? -5.145 6.213 -19.103 1.00 92.44 275 ARG A C 1
ATOM 2166 O O . ARG A 1 275 ? -4.513 6.310 -18.050 1.00 92.44 275 ARG A O 1
ATOM 2173 N N . PRO A 1 276 ? -6.485 6.342 -19.156 1.00 95.12 276 PRO A N 1
ATOM 2174 C CA . PRO A 1 276 ? -7.284 6.546 -17.955 1.00 95.12 276 PRO A CA 1
ATOM 2175 C C . PRO A 1 276 ? -7.027 5.488 -16.874 1.00 95.12 276 PRO A C 1
ATOM 2177 O O . PRO A 1 276 ? -6.945 4.282 -17.143 1.00 95.12 276 PRO A O 1
ATOM 2180 N N . GLY A 1 277 ? -6.914 5.968 -15.644 1.00 95.62 277 GLY A N 1
ATOM 2181 C CA . GLY A 1 277 ? -6.688 5.202 -14.428 1.00 95.62 277 GLY A CA 1
ATOM 2182 C C . GLY A 1 277 ? -6.725 6.122 -13.212 1.00 95.62 277 GLY A C 1
ATOM 2183 O O . GLY A 1 277 ? -7.395 7.159 -13.217 1.00 95.62 277 GLY A O 1
ATOM 2184 N N . ASP A 1 278 ? -6.008 5.740 -12.164 1.00 94.50 278 ASP A N 1
ATOM 2185 C CA . ASP A 1 278 ? -5.896 6.495 -10.912 1.00 94.50 278 ASP A CA 1
ATOM 2186 C C . ASP A 1 278 ? -4.475 7.041 -10.654 1.00 94.50 278 ASP A C 1
ATOM 2188 O O . ASP A 1 278 ? -4.158 7.499 -9.559 1.00 94.50 278 ASP A O 1
ATOM 2192 N N . GLY A 1 279 ? -3.603 7.025 -11.662 1.00 92.12 279 GLY A N 1
ATOM 2193 C CA . GLY A 1 279 ? -2.204 7.447 -11.575 1.00 92.12 279 GLY A CA 1
ATOM 2194 C C . GLY A 1 279 ? -1.240 6.331 -11.160 1.00 92.12 279 GLY A C 1
ATOM 2195 O O . GLY A 1 279 ? -0.033 6.558 -11.128 1.00 92.12 279 GLY A O 1
ATOM 2196 N N . THR A 1 280 ? -1.735 5.124 -10.861 1.00 92.94 280 THR A N 1
ATOM 2197 C CA . THR A 1 280 ? -0.896 3.933 -10.621 1.00 92.94 280 THR A CA 1
ATOM 2198 C C . THR A 1 280 ? -1.461 2.690 -11.303 1.00 92.94 280 THR A C 1
ATOM 2200 O O . THR A 1 280 ? -0.732 1.953 -11.968 1.00 92.94 280 THR A O 1
ATOM 2203 N N . VAL A 1 281 ? -2.765 2.459 -11.168 1.00 96.06 281 VAL A N 1
ATOM 2204 C CA . VAL A 1 281 ? -3.487 1.323 -11.730 1.00 96.06 281 VAL A CA 1
ATOM 2205 C C . VAL A 1 281 ? -4.368 1.807 -12.882 1.00 96.06 281 VAL A C 1
ATOM 2207 O O . VAL A 1 281 ? -5.273 2.623 -12.686 1.00 96.06 281 VAL A O 1
ATOM 2210 N N . PRO A 1 282 ? -4.136 1.315 -14.110 1.00 95.75 282 PRO A N 1
ATOM 2211 C CA . PRO A 1 282 ? -5.023 1.609 -15.226 1.00 95.75 282 PRO A CA 1
ATOM 2212 C C . PRO A 1 282 ? -6.455 1.160 -14.960 1.00 95.75 282 PRO A C 1
ATOM 2214 O O . PRO A 1 282 ? -6.665 0.075 -14.413 1.00 95.75 282 PRO A O 1
ATOM 2217 N N . SER A 1 283 ? -7.448 1.914 -15.442 1.00 96.00 283 SER A N 1
ATOM 2218 C CA . SER A 1 283 ? -8.858 1.566 -15.222 1.00 96.00 283 SER A CA 1
ATOM 2219 C C . SER A 1 283 ? -9.209 0.174 -15.750 1.00 96.00 283 SER A C 1
ATOM 2221 O O . SER A 1 283 ? -9.970 -0.543 -15.115 1.00 96.00 283 SER A O 1
ATOM 2223 N N . ALA A 1 284 ? -8.598 -0.248 -16.863 1.00 93.94 284 ALA A N 1
ATOM 2224 C CA . ALA A 1 284 ? -8.783 -1.594 -17.409 1.00 93.94 284 ALA A CA 1
ATOM 2225 C C . ALA A 1 284 ? -8.236 -2.707 -16.494 1.00 93.94 284 ALA A C 1
ATOM 2227 O O . ALA A 1 284 ? -8.720 -3.827 -16.545 1.00 93.94 284 ALA A O 1
ATOM 2228 N N . SER A 1 285 ? -7.236 -2.424 -15.654 1.00 95.88 285 SER A N 1
ATOM 2229 C CA . SER A 1 285 ? -6.766 -3.390 -14.655 1.00 95.88 285 SER A CA 1
ATOM 2230 C C . SER A 1 285 ? -7.614 -3.368 -13.389 1.00 95.88 285 SER A C 1
ATOM 2232 O O . SER A 1 285 ? -7.823 -4.407 -12.769 1.00 95.88 285 SER A O 1
ATOM 2234 N N . ALA A 1 286 ? -8.120 -2.195 -13.005 1.00 97.50 286 ALA A N 1
ATOM 2235 C CA . ALA A 1 286 ? -9.005 -2.059 -11.855 1.00 97.50 286 ALA A CA 1
ATOM 2236 C C . ALA A 1 286 ? -10.435 -2.569 -12.109 1.00 97.50 286 ALA A C 1
ATOM 2238 O O . ALA A 1 286 ? -11.165 -2.854 -11.160 1.00 97.50 286 ALA A O 1
ATOM 2239 N N . ASP A 1 287 ? -10.848 -2.710 -13.368 1.00 97.06 287 ASP A N 1
ATOM 2240 C CA . ASP A 1 287 ? -12.166 -3.223 -13.724 1.00 97.06 287 ASP A CA 1
ATOM 2241 C C . ASP A 1 287 ? -12.224 -4.756 -13.639 1.00 97.06 287 ASP A C 1
ATOM 2243 O 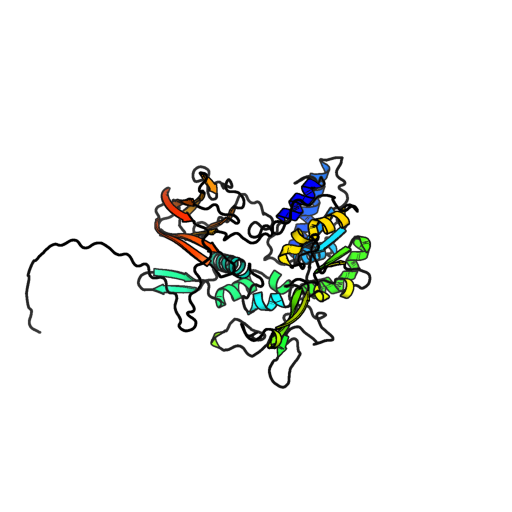O . ASP A 1 287 ? -11.918 -5.476 -14.590 1.00 97.06 287 ASP A O 1
ATOM 2247 N N . LEU A 1 288 ? -12.686 -5.274 -12.496 1.00 96.94 288 LEU A N 1
ATOM 2248 C CA . LEU A 1 288 ? -12.906 -6.713 -12.315 1.00 96.94 288 LEU A CA 1
ATOM 2249 C C . LEU A 1 288 ? -13.977 -7.278 -13.273 1.00 96.94 288 LEU A C 1
ATOM 2251 O O . LEU A 1 288 ? -13.979 -8.481 -13.540 1.00 96.94 288 LEU A O 1
ATOM 2255 N N . GLY A 1 289 ? -14.849 -6.427 -13.824 1.00 95.69 289 GLY A N 1
ATOM 2256 C CA . GLY A 1 289 ? -15.835 -6.787 -14.843 1.00 95.69 289 GLY A CA 1
ATOM 2257 C C . GLY A 1 289 ? -15.212 -7.241 -16.167 1.00 95.69 289 GLY A C 1
ATOM 2258 O O . GLY A 1 289 ? -15.834 -8.007 -16.903 1.00 95.69 289 GLY A O 1
ATOM 2259 N N . LEU A 1 290 ? -13.962 -6.852 -16.451 1.00 93.31 290 LEU A N 1
ATOM 2260 C CA . LEU A 1 290 ? -13.203 -7.372 -17.596 1.00 93.31 290 LEU A CA 1
ATOM 2261 C C . LEU A 1 290 ? -12.690 -8.799 -17.370 1.00 93.31 290 LEU A C 1
ATOM 2263 O O . LEU A 1 290 ? -12.434 -9.508 -18.340 1.00 93.31 290 LEU A O 1
ATOM 2267 N N . VAL A 1 291 ? -12.577 -9.234 -16.111 1.00 94.31 291 VAL A N 1
ATOM 2268 C CA . VAL A 1 291 ? -12.199 -10.610 -15.748 1.00 94.31 291 VAL A CA 1
ATOM 2269 C C . VAL A 1 291 ? -13.440 -11.505 -15.638 1.00 94.31 291 VAL A C 1
ATOM 2271 O O . VAL A 1 291 ? -13.421 -12.658 -16.064 1.00 94.31 291 VAL A O 1
ATOM 2274 N N . ASP A 1 292 ? -14.541 -10.981 -15.088 1.00 95.69 292 ASP A N 1
ATOM 2275 C CA . ASP A 1 292 ? -15.839 -11.661 -15.022 1.00 95.69 292 ASP A CA 1
ATOM 2276 C C . ASP A 1 292 ? -16.975 -10.680 -15.327 1.00 95.69 292 ASP A C 1
ATOM 2278 O O . ASP A 1 292 ? -17.377 -9.886 -14.476 1.00 95.69 292 ASP A O 1
ATOM 2282 N N . SER A 1 293 ? -17.554 -10.787 -16.525 1.00 96.00 293 SER A N 1
ATOM 2283 C CA . SER A 1 293 ? -18.570 -9.859 -17.046 1.00 96.00 293 SER A CA 1
ATOM 2284 C C . SER A 1 293 ? -19.883 -9.825 -16.257 1.00 96.00 293 SER A C 1
ATOM 2286 O O . SER A 1 293 ? -20.787 -9.057 -16.582 1.00 96.00 293 SER A O 1
ATOM 2288 N N . ARG A 1 294 ? -20.044 -10.697 -15.256 1.00 96.75 294 ARG A N 1
ATOM 2289 C CA . ARG A 1 294 ? -21.192 -10.704 -14.337 1.00 96.75 294 ARG A CA 1
ATOM 2290 C C . ARG A 1 294 ? -21.005 -9.737 -13.163 1.00 96.75 294 ARG A C 1
ATOM 2292 O O . ARG A 1 294 ? -21.952 -9.527 -12.405 1.00 96.75 294 ARG A O 1
ATOM 2299 N N . ILE A 1 295 ? -19.803 -9.190 -12.984 1.00 97.56 295 ILE A N 1
ATOM 2300 C CA . ILE A 1 295 ? -19.457 -8.206 -11.956 1.00 97.56 295 ILE A CA 1
ATOM 2301 C C . ILE A 1 295 ? -19.501 -6.814 -12.591 1.00 97.56 295 ILE A C 1
ATOM 2303 O O . ILE A 1 295 ? -18.938 -6.595 -13.659 1.00 97.56 295 ILE A O 1
ATOM 2307 N N . SER A 1 296 ? -20.167 -5.868 -11.927 1.00 96.38 296 SER A N 1
ATOM 2308 C CA . SER A 1 296 ? -20.231 -4.473 -12.370 1.00 96.38 296 SER A CA 1
ATOM 2309 C C . SER A 1 296 ? -19.311 -3.613 -11.516 1.00 96.38 296 SER A C 1
ATOM 2311 O O . SER A 1 296 ? -19.499 -3.533 -10.302 1.00 96.38 296 SER A O 1
ATOM 2313 N N . SER A 1 297 ? -18.369 -2.928 -12.155 1.00 97.38 297 SER A N 1
ATOM 2314 C CA . SER A 1 297 ? -17.470 -1.980 -11.493 1.00 97.38 297 SER A CA 1
ATOM 2315 C C . SER A 1 297 ? -18.075 -0.573 -11.422 1.00 97.38 297 SER A C 1
ATOM 2317 O O . SER A 1 297 ? -18.820 -0.148 -12.307 1.00 97.38 297 SER A O 1
ATOM 2319 N N . LEU A 1 298 ? -17.749 0.162 -10.361 1.00 96.56 298 LEU A N 1
ATOM 2320 C CA . LEU A 1 298 ? -18.081 1.569 -10.169 1.00 96.56 298 LEU A CA 1
ATOM 2321 C C . LEU A 1 298 ? -16.917 2.435 -10.655 1.00 96.56 298 LEU A C 1
ATOM 2323 O O . LEU A 1 298 ? -15.878 2.494 -10.004 1.00 96.56 298 LEU A O 1
ATOM 2327 N N . PHE A 1 299 ? -17.105 3.128 -11.773 1.00 97.19 299 PHE A N 1
ATOM 2328 C CA . PHE A 1 299 ? -16.110 4.050 -12.316 1.00 97.19 299 PHE A CA 1
ATOM 2329 C C . PHE A 1 299 ? -16.275 5.443 -11.720 1.00 97.19 299 PHE A C 1
ATOM 2331 O O . PHE A 1 299 ? -17.364 6.015 -11.760 1.00 97.19 299 PHE A O 1
ATOM 2338 N N . LEU A 1 300 ? -15.179 5.993 -11.205 1.00 95.88 300 LEU A N 1
ATOM 2339 C CA . LEU A 1 300 ? -15.108 7.339 -10.656 1.00 95.88 300 LEU A CA 1
ATOM 2340 C C . LEU A 1 300 ? -13.991 8.108 -11.359 1.00 95.88 300 LEU A C 1
ATOM 2342 O O . LEU A 1 300 ? -12.868 7.622 -11.498 1.00 95.88 300 LEU A O 1
ATOM 2346 N N . THR A 1 301 ? -14.301 9.315 -11.816 1.00 93.88 301 THR A N 1
ATOM 2347 C CA . THR A 1 301 ? -13.310 10.265 -12.343 1.00 93.88 301 THR A CA 1
ATOM 2348 C C . THR A 1 301 ? -12.961 11.334 -11.312 1.00 93.88 301 THR A C 1
ATOM 2350 O O . THR A 1 301 ? -11.836 11.827 -11.301 1.00 93.88 301 THR A O 1
ATOM 2353 N N . GLN A 1 302 ? -13.892 11.651 -10.410 1.00 92.56 302 GLN A N 1
ATOM 2354 C CA . GLN A 1 302 ? -13.754 12.685 -9.389 1.00 92.56 302 GLN A CA 1
ATOM 2355 C C . GLN A 1 302 ? -13.969 12.126 -7.980 1.00 92.56 302 GLN A C 1
ATOM 2357 O O . GLN A 1 302 ? -14.688 11.144 -7.790 1.00 92.56 302 GLN A O 1
ATOM 2362 N N . ALA A 1 303 ? -13.324 12.768 -7.010 1.00 91.06 303 ALA A N 1
ATOM 2363 C CA . ALA A 1 303 ? -13.531 12.562 -5.587 1.00 91.06 303 ALA A CA 1
ATOM 2364 C C . ALA A 1 303 ? -14.943 13.000 -5.158 1.00 91.06 303 ALA A C 1
ATOM 2366 O O . ALA A 1 303 ? -15.659 13.684 -5.892 1.00 91.06 303 ALA A O 1
ATOM 2367 N N . ASP A 1 304 ? -15.325 12.658 -3.929 1.00 91.06 304 ASP A N 1
ATOM 2368 C CA . ASP A 1 304 ? -16.626 12.995 -3.345 1.00 91.06 304 ASP A CA 1
ATOM 2369 C C . ASP A 1 304 ? -16.888 14.503 -3.217 1.00 91.06 304 ASP A C 1
ATOM 2371 O O . ASP A 1 304 ? -18.042 14.909 -3.071 1.00 91.06 304 ASP A O 1
ATOM 2375 N N . ASP A 1 305 ? -15.840 15.331 -3.286 1.00 86.69 305 ASP A N 1
ATOM 2376 C CA . ASP A 1 305 ? -15.943 16.792 -3.315 1.00 86.69 305 ASP A CA 1
ATOM 2377 C C . ASP A 1 305 ? -16.309 17.360 -4.701 1.00 86.69 305 ASP A C 1
ATOM 2379 O O . ASP A 1 305 ? -16.610 18.552 -4.812 1.00 86.69 305 ASP A O 1
ATOM 2383 N N . GLY A 1 306 ? -16.280 16.530 -5.753 1.00 86.88 306 GLY A N 1
ATOM 2384 C CA . GLY A 1 306 ? -16.531 16.909 -7.147 1.00 86.88 306 GLY A CA 1
ATOM 2385 C C . GLY A 1 306 ? -15.479 17.843 -7.757 1.00 86.88 306 GLY A C 1
ATOM 2386 O O . GLY A 1 306 ? -15.711 18.422 -8.819 1.00 86.88 306 GLY A O 1
ATOM 2387 N N . ARG A 1 307 ? -14.342 18.051 -7.085 1.00 84.38 307 ARG A N 1
ATOM 2388 C CA . ARG A 1 307 ? -13.308 19.024 -7.475 1.00 84.38 307 ARG A CA 1
ATOM 2389 C C . ARG A 1 307 ? -12.014 18.356 -7.895 1.00 84.38 307 ARG A C 1
ATOM 2391 O O . ARG A 1 307 ? -11.363 18.833 -8.820 1.00 84.38 307 ARG A O 1
ATOM 2398 N N . GLN A 1 308 ? -11.627 17.292 -7.204 1.00 85.69 308 GLN A N 1
ATOM 2399 C CA . GLN A 1 308 ? -10.347 16.631 -7.424 1.00 85.69 308 GLN A CA 1
ATOM 2400 C C . GLN A 1 308 ? -10.524 15.359 -8.242 1.00 85.69 308 GLN A C 1
ATOM 2402 O O . GLN A 1 308 ? -11.465 14.601 -8.031 1.00 85.69 308 GLN A O 1
ATOM 2407 N N . GLU A 1 309 ? -9.590 15.093 -9.148 1.00 90.81 309 GLU A N 1
ATOM 2408 C CA . GLU A 1 309 ? -9.484 13.782 -9.784 1.00 90.81 309 GLU A CA 1
ATOM 2409 C C . GLU A 1 309 ? -9.088 12.725 -8.750 1.00 90.81 309 GLU A C 1
ATOM 2411 O O . GLU A 1 309 ? -8.269 12.980 -7.854 1.00 90.81 309 GLU A O 1
ATOM 2416 N N . VAL A 1 310 ? -9.649 11.526 -8.896 1.00 90.75 310 VAL A N 1
ATOM 2417 C CA . VAL A 1 310 ? -9.291 10.398 -8.033 1.00 90.75 310 VAL A CA 1
ATOM 2418 C C . VAL A 1 310 ? -7.847 9.963 -8.279 1.00 90.75 310 VAL A C 1
ATOM 2420 O O . VAL A 1 310 ? -7.435 9.741 -9.417 1.00 90.75 310 VAL A O 1
ATOM 2423 N N . LYS A 1 311 ? -7.077 9.839 -7.201 1.00 91.00 311 LYS A N 1
ATOM 2424 C CA . LYS A 1 311 ? -5.689 9.371 -7.196 1.00 91.00 311 LYS A CA 1
ATOM 2425 C C . LYS A 1 311 ? -5.623 8.053 -6.444 1.00 91.00 311 LYS A C 1
ATOM 2427 O O . LYS A 1 311 ? -6.227 7.948 -5.382 1.00 91.00 311 LYS A O 1
ATOM 2432 N N . HIS A 1 312 ? -4.824 7.109 -6.934 1.00 93.06 312 HIS A N 1
ATOM 2433 C CA . HIS A 1 312 ? -4.707 5.751 -6.409 1.00 93.06 312 HIS A CA 1
ATOM 2434 C C . HIS A 1 312 ? -4.571 5.752 -4.891 1.00 93.06 312 HIS A C 1
ATOM 2436 O O . HIS A 1 312 ? -5.458 5.294 -4.183 1.00 93.06 312 HIS A O 1
ATOM 2442 N N . ARG A 1 313 ? -3.504 6.395 -4.398 1.00 87.94 313 ARG A N 1
ATOM 2443 C CA . ARG A 1 313 ? -3.193 6.481 -2.969 1.00 87.94 313 ARG A CA 1
ATOM 2444 C C . ARG A 1 313 ? -4.299 7.138 -2.166 1.00 87.94 313 ARG A C 1
ATOM 2446 O O . ARG A 1 313 ? -4.508 6.756 -1.031 1.00 87.94 313 ARG A O 1
ATOM 2453 N N . HIS A 1 314 ? -4.999 8.118 -2.726 1.00 88.06 314 HIS A N 1
ATOM 2454 C CA . HIS A 1 314 ? -5.977 8.895 -1.974 1.00 88.06 314 HIS A CA 1
ATOM 2455 C C . HIS A 1 314 ? -7.384 8.321 -2.082 1.00 88.06 314 HIS A C 1
ATOM 2457 O O . HIS A 1 314 ? -8.267 8.869 -1.434 1.00 88.06 314 HIS A O 1
ATOM 2463 N N . LEU A 1 315 ? -7.610 7.232 -2.831 1.00 92.69 315 LEU A N 1
ATOM 2464 C CA . LEU A 1 315 ? -8.935 6.633 -2.996 1.00 92.69 315 LEU A CA 1
ATOM 2465 C C . LEU A 1 315 ? -9.664 6.452 -1.653 1.00 92.69 315 LEU A C 1
ATOM 2467 O O . LEU A 1 315 ? -10.757 6.997 -1.536 1.00 92.69 315 LEU A O 1
ATOM 2471 N N . PRO A 1 316 ? -9.094 5.816 -0.606 1.00 93.31 316 PRO A N 1
ATOM 2472 C CA . PRO A 1 316 ? -9.807 5.647 0.664 1.00 93.31 316 PRO A CA 1
ATOM 2473 C C . PRO A 1 316 ? -10.351 6.960 1.246 1.00 93.31 316 PRO A C 1
ATOM 2475 O O . PRO A 1 316 ? -11.488 6.995 1.702 1.00 93.31 316 PRO A O 1
ATOM 2478 N N . SER A 1 317 ? -9.573 8.041 1.156 1.00 89.12 317 SER A N 1
ATOM 2479 C CA . SER A 1 317 ? -9.952 9.374 1.638 1.00 89.12 317 SER A CA 1
ATOM 2480 C C . SER A 1 317 ? -10.877 10.127 0.669 1.00 89.12 317 SER A C 1
ATOM 2482 O O . SER A 1 317 ? -11.876 10.717 1.064 1.00 89.12 317 SER A O 1
ATOM 2484 N N . GLN A 1 318 ? -10.571 10.116 -0.628 1.00 90.50 318 GLN A N 1
ATOM 2485 C CA . GLN A 1 318 ? -11.292 10.876 -1.652 1.00 90.50 318 GLN A CA 1
ATOM 2486 C C . GLN A 1 318 ? -12.710 10.364 -1.891 1.00 90.50 318 GLN A C 1
ATOM 2488 O O . GLN A 1 318 ? -13.549 11.136 -2.350 1.00 90.50 318 GLN A O 1
ATOM 2493 N N . ILE A 1 319 ? -12.971 9.083 -1.624 1.00 93.19 319 ILE A N 1
ATOM 2494 C CA . ILE A 1 319 ? -14.273 8.455 -1.873 1.00 93.19 319 ILE A CA 1
ATOM 2495 C C . ILE A 1 319 ? -14.911 7.881 -0.600 1.00 93.19 319 ILE A C 1
ATOM 2497 O O . ILE A 1 319 ? -15.668 6.908 -0.664 1.00 93.19 319 ILE A O 1
ATOM 2501 N N . GLN A 1 320 ? -14.596 8.442 0.571 1.00 92.44 320 GLN A N 1
ATOM 2502 C CA . GLN A 1 320 ? -15.107 7.957 1.857 1.00 92.44 320 GLN A CA 1
ATOM 2503 C C . GLN A 1 320 ? -16.639 8.028 1.978 1.00 92.44 320 GLN A C 1
ATOM 2505 O O . GLN A 1 320 ? -17.257 7.083 2.472 1.00 92.44 320 GLN A O 1
ATOM 2510 N N . LEU A 1 321 ? -17.280 9.081 1.456 1.00 92.62 321 LEU A N 1
ATOM 2511 C CA . LEU A 1 321 ? -18.740 9.223 1.478 1.00 92.62 321 LEU A CA 1
ATOM 2512 C C . LEU A 1 321 ? -19.391 8.231 0.521 1.00 92.62 321 LEU A C 1
ATOM 2514 O O . LEU A 1 321 ? -20.378 7.592 0.881 1.00 92.62 321 LEU A O 1
ATOM 2518 N N . THR A 1 322 ? -18.819 8.057 -0.674 1.00 94.56 322 THR A N 1
ATOM 2519 C CA . THR A 1 322 ? -19.257 7.023 -1.622 1.00 94.56 322 THR A CA 1
ATOM 2520 C C . THR A 1 322 ? -19.084 5.625 -1.028 1.00 94.56 322 THR A C 1
ATOM 2522 O O . THR A 1 322 ? -19.964 4.778 -1.179 1.00 94.56 322 THR A O 1
ATOM 2525 N N . THR A 1 323 ? -17.987 5.370 -0.314 1.00 95.44 323 THR A N 1
ATOM 2526 C CA . THR A 1 323 ? -17.743 4.093 0.372 1.00 95.44 323 THR A CA 1
ATOM 2527 C C . THR A 1 323 ? -18.838 3.815 1.396 1.00 95.44 323 THR A C 1
ATOM 2529 O O . THR A 1 323 ? -19.465 2.756 1.363 1.00 95.44 323 THR A O 1
ATOM 2532 N N . ILE A 1 324 ? -19.152 4.788 2.251 1.00 94.81 324 ILE A N 1
ATOM 2533 C CA . ILE A 1 324 ? -20.206 4.644 3.259 1.00 94.81 324 ILE A CA 1
ATOM 2534 C C . ILE A 1 324 ? -21.581 4.484 2.616 1.00 94.81 324 ILE A C 1
ATOM 2536 O O . ILE A 1 324 ? -22.326 3.583 3.001 1.00 94.81 324 ILE A O 1
ATOM 2540 N N . GLU A 1 325 ? -21.898 5.280 1.595 1.00 95.25 325 GLU A N 1
ATOM 2541 C CA . GLU A 1 325 ? -23.145 5.169 0.836 1.00 95.25 325 GLU A CA 1
ATOM 2542 C C . GLU A 1 325 ? -23.349 3.744 0.301 1.00 95.25 325 GLU A C 1
ATOM 2544 O O . GLU A 1 325 ? -24.448 3.194 0.394 1.00 95.25 325 GLU A O 1
ATOM 2549 N N . ARG A 1 326 ? -22.282 3.092 -0.179 1.00 94.44 326 ARG A N 1
ATOM 2550 C CA . ARG A 1 326 ? -22.328 1.693 -0.633 1.00 94.44 326 ARG A CA 1
ATOM 2551 C C . ARG A 1 326 ? -22.478 0.683 0.502 1.00 94.44 326 ARG A C 1
ATOM 2553 O O . ARG A 1 326 ? -23.100 -0.361 0.294 1.00 94.44 326 ARG A O 1
ATOM 2560 N N . LEU A 1 327 ? -21.952 0.973 1.689 1.00 91.44 327 LEU A N 1
ATOM 2561 C CA . LEU A 1 327 ? -22.070 0.088 2.848 1.00 91.44 327 LEU A CA 1
ATOM 2562 C C . LEU A 1 327 ? -23.462 0.133 3.488 1.00 91.44 327 LEU A C 1
ATOM 2564 O O . LEU A 1 327 ? -24.063 -0.928 3.719 1.00 91.44 327 LEU A O 1
ATOM 2568 N N . ILE A 1 328 ? -23.972 1.338 3.765 1.00 90.62 328 ILE A N 1
ATOM 2569 C CA . ILE A 1 328 ? -25.192 1.550 4.563 1.00 90.62 328 ILE A CA 1
ATOM 2570 C C . ILE A 1 328 ? -26.411 1.973 3.730 1.00 90.62 328 ILE A C 1
ATOM 2572 O O . ILE A 1 328 ? -27.525 1.984 4.247 1.00 90.62 328 ILE A O 1
ATOM 2576 N N . GLY A 1 329 ? -26.232 2.280 2.441 1.00 92.12 329 GLY A N 1
ATOM 2577 C CA . GLY A 1 329 ? -27.309 2.659 1.519 1.00 92.12 329 GLY A CA 1
ATOM 2578 C C . GLY A 1 329 ? -27.744 4.125 1.602 1.00 92.12 329 GLY A C 1
ATOM 2579 O O . GLY A 1 329 ? -28.699 4.508 0.931 1.00 92.12 329 GLY A O 1
ATOM 2580 N N . VAL A 1 330 ? -27.071 4.939 2.420 1.00 91.31 330 VAL A N 1
ATOM 2581 C CA . VAL A 1 330 ? -27.355 6.367 2.607 1.00 91.31 330 VAL A CA 1
ATOM 2582 C C . VAL A 1 330 ? -26.039 7.133 2.622 1.00 91.31 330 VAL A C 1
ATOM 2584 O O . VAL A 1 330 ? -25.116 6.766 3.348 1.00 91.31 330 VAL A O 1
ATOM 2587 N N . ARG A 1 331 ? -25.957 8.203 1.828 1.00 91.69 331 ARG A N 1
ATOM 2588 C CA . ARG A 1 331 ? -24.807 9.110 1.823 1.00 91.69 331 ARG A CA 1
ATOM 2589 C C . ARG A 1 331 ? -24.854 10.024 3.057 1.00 91.69 331 ARG A C 1
ATOM 2591 O O . ARG A 1 331 ? -25.893 10.656 3.272 1.00 91.69 331 ARG A O 1
ATOM 2598 N N . PRO A 1 332 ? -23.780 10.121 3.860 1.00 87.19 332 PRO A N 1
ATOM 2599 C CA . PRO A 1 332 ? -23.752 11.020 5.011 1.00 87.19 332 PRO A CA 1
ATOM 2600 C C . PRO A 1 332 ? -23.941 12.491 4.594 1.00 87.19 332 PRO A C 1
ATOM 2602 O O . PRO A 1 332 ? -23.430 12.899 3.549 1.00 87.19 332 PRO A O 1
ATOM 2605 N N . PRO A 1 333 ? -24.665 13.308 5.385 1.00 83.50 333 PRO A N 1
ATOM 2606 C CA . PRO A 1 333 ? -24.849 14.736 5.108 1.00 83.50 333 PRO A CA 1
ATOM 2607 C C . PRO A 1 333 ? -23.657 15.595 5.563 1.00 83.50 333 PRO A C 1
ATOM 2609 O O . PRO A 1 333 ? -23.657 16.807 5.357 1.00 83.50 333 PRO A O 1
ATOM 2612 N N . PHE A 1 334 ? -22.673 14.982 6.216 1.00 78.50 334 PHE A N 1
ATOM 2613 C CA . PHE A 1 334 ? -21.435 15.595 6.669 1.00 78.50 334 PHE A CA 1
ATOM 2614 C C . PHE A 1 334 ? -20.248 14.952 5.950 1.00 78.50 334 PHE A C 1
ATOM 2616 O O . PHE A 1 334 ? -20.375 13.912 5.313 1.00 78.50 334 PHE A O 1
ATOM 2623 N N . ASN A 1 335 ? -19.112 15.628 6.027 1.00 74.06 335 ASN A N 1
ATOM 2624 C CA . ASN A 1 335 ? -17.819 15.133 5.595 1.00 74.06 335 ASN A CA 1
ATOM 2625 C C . ASN A 1 335 ? -16.862 15.507 6.727 1.00 74.06 335 ASN A C 1
ATOM 2627 O O . ASN A 1 335 ? -16.798 16.692 7.071 1.00 74.06 335 ASN A O 1
ATOM 2631 N N . ALA A 1 336 ? -16.159 14.529 7.304 1.00 66.06 336 ALA A N 1
ATOM 2632 C CA . ALA A 1 336 ? -15.119 14.723 8.322 1.00 66.06 336 ALA A CA 1
ATOM 2633 C C . ALA A 1 336 ? -14.068 15.764 7.890 1.00 66.06 336 ALA A C 1
ATOM 2635 O O . ALA A 1 336 ? -13.397 16.378 8.714 1.00 66.06 336 ALA A O 1
ATOM 2636 N N . GLY A 1 337 ? -14.006 16.032 6.587 1.00 60.47 337 GLY A N 1
ATOM 2637 C CA . GLY A 1 337 ? -13.124 16.978 5.950 1.00 60.47 337 GLY A CA 1
ATOM 2638 C C . GLY A 1 337 ? -12.032 16.188 5.265 1.00 60.47 337 GLY A C 1
ATOM 2639 O O . GLY A 1 337 ? -11.240 15.515 5.911 1.00 60.47 337 GLY A O 1
ATOM 2640 N N . PHE A 1 338 ? -11.965 16.291 3.940 1.00 63.25 338 PHE A N 1
ATOM 2641 C CA . PHE A 1 338 ? -10.784 15.846 3.219 1.00 63.25 338 PHE A CA 1
ATOM 2642 C C . PHE A 1 338 ? -9.620 16.756 3.620 1.00 63.25 338 PHE A C 1
ATOM 2644 O O . PHE A 1 338 ? -9.521 17.896 3.155 1.00 63.25 338 PHE A O 1
ATOM 2651 N N . SER A 1 339 ? -8.749 16.269 4.499 1.00 57.12 339 SER A N 1
ATOM 2652 C CA . SER A 1 339 ? -7.391 16.786 4.578 1.00 57.12 339 SER A CA 1
ATOM 2653 C C . SER A 1 339 ? -6.573 16.018 3.548 1.00 57.12 339 SER A C 1
ATOM 2655 O O . SER A 1 339 ? -6.481 14.793 3.620 1.00 57.12 339 SER A O 1
ATOM 2657 N N . ASP A 1 340 ? -6.060 16.720 2.530 1.00 57.56 340 ASP A N 1
ATOM 2658 C CA . ASP A 1 340 ? -5.084 16.116 1.623 1.00 57.56 340 ASP A CA 1
ATOM 2659 C C . ASP A 1 340 ? -3.903 15.687 2.500 1.00 57.56 340 ASP A C 1
ATOM 2661 O O . ASP A 1 340 ? -3.307 16.566 3.139 1.00 57.56 340 ASP A O 1
ATOM 2665 N N . PRO A 1 341 ? -3.571 14.387 2.587 1.00 53.78 341 PRO A N 1
ATOM 2666 C CA . PRO A 1 341 ? -2.497 13.898 3.443 1.00 53.78 341 PRO A CA 1
ATOM 2667 C C . PRO A 1 341 ? -1.103 14.318 2.947 1.00 53.78 341 PRO A C 1
ATOM 2669 O O . PRO A 1 341 ? -0.121 13.675 3.309 1.00 53.78 341 PRO A O 1
ATOM 2672 N N . LEU A 1 342 ? -0.992 15.389 2.140 1.00 54.84 342 LEU A N 1
ATOM 2673 C CA . LEU A 1 342 ? 0.264 16.006 1.726 1.00 54.84 342 LEU A CA 1
ATOM 2674 C C . LEU A 1 342 ? 1.174 16.130 2.938 1.00 54.84 342 LEU A C 1
ATOM 2676 O O . LEU A 1 342 ? 0.967 16.951 3.840 1.00 54.84 342 LEU A O 1
ATOM 2680 N N . VAL A 1 343 ? 2.169 15.250 2.952 1.00 57.81 343 VAL A N 1
ATOM 2681 C CA . VAL A 1 343 ? 3.010 15.048 4.112 1.00 57.81 343 VAL A CA 1
ATOM 2682 C C . VAL A 1 343 ? 3.774 16.345 4.340 1.00 57.81 343 VAL A C 1
ATOM 2684 O O . VAL A 1 343 ? 4.532 16.793 3.477 1.00 57.81 343 VAL A O 1
ATOM 2687 N N . ARG A 1 344 ? 3.526 16.999 5.479 1.00 66.44 344 ARG A N 1
ATOM 2688 C CA . ARG A 1 344 ? 4.046 18.339 5.792 1.00 66.44 344 ARG A CA 1
ATOM 2689 C C . ARG A 1 344 ? 5.512 18.266 6.209 1.00 66.44 344 ARG A C 1
ATOM 2691 O O . ARG A 1 344 ? 5.847 18.562 7.352 1.00 66.44 344 ARG A O 1
ATOM 2698 N N . ASN A 1 345 ? 6.365 17.872 5.266 1.00 78.88 345 ASN A N 1
ATOM 2699 C CA . ASN A 1 345 ? 7.781 17.596 5.467 1.00 78.88 345 ASN A CA 1
ATOM 2700 C C . ASN A 1 345 ? 7.993 16.670 6.682 1.00 78.88 345 ASN A C 1
ATOM 2702 O O . ASN A 1 345 ? 8.411 17.143 7.743 1.00 78.88 345 ASN A O 1
ATOM 2706 N N . PRO A 1 346 ? 7.646 15.373 6.590 1.00 85.88 346 PRO A N 1
ATOM 2707 C CA . PRO A 1 346 ? 7.788 14.472 7.725 1.00 85.88 346 PRO A CA 1
ATOM 2708 C C . PRO A 1 346 ? 9.262 14.371 8.117 1.00 85.88 346 PRO A C 1
ATOM 2710 O O . PRO A 1 346 ? 10.152 14.612 7.292 1.00 85.88 346 PRO A O 1
ATOM 2713 N N . ILE A 1 347 ? 9.522 13.981 9.360 1.00 89.31 347 ILE A N 1
ATOM 2714 C CA . ILE A 1 347 ? 10.888 13.700 9.802 1.00 89.31 347 ILE A CA 1
ATOM 2715 C C . ILE A 1 347 ? 11.096 12.210 10.034 1.00 89.31 347 ILE A C 1
ATOM 2717 O O . ILE A 1 347 ? 10.243 11.528 10.599 1.00 89.31 347 ILE A O 1
ATOM 2721 N N . LEU A 1 348 ? 12.256 11.727 9.606 1.00 88.25 348 LEU A N 1
ATOM 2722 C CA . LEU A 1 348 ? 12.785 10.409 9.912 1.00 88.25 348 LEU A CA 1
ATOM 2723 C C . LEU A 1 348 ? 13.972 10.592 10.854 1.00 88.25 348 LEU A C 1
ATOM 2725 O O . LEU A 1 348 ? 14.991 11.166 10.472 1.00 88.25 348 LEU A O 1
ATOM 2729 N N . VAL A 1 349 ? 13.843 10.107 12.082 1.00 91.31 349 VAL A N 1
ATOM 2730 C CA . VAL A 1 349 ? 14.945 10.009 13.038 1.00 91.31 349 VAL A CA 1
ATOM 2731 C C . VAL A 1 349 ? 15.452 8.575 13.024 1.00 91.31 349 VAL A C 1
ATOM 2733 O O . VAL A 1 349 ? 14.653 7.643 13.073 1.00 91.31 349 VAL A O 1
ATOM 2736 N N . PHE A 1 350 ? 16.761 8.382 12.962 1.00 87.56 350 PHE A N 1
ATOM 2737 C CA . PHE A 1 350 ? 17.376 7.059 12.937 1.00 87.56 350 PHE A CA 1
ATOM 2738 C C . PHE A 1 350 ? 18.632 7.026 13.802 1.00 87.56 350 PHE A C 1
ATOM 2740 O O . PHE A 1 350 ? 19.330 8.031 13.949 1.00 87.56 350 PHE A O 1
ATOM 2747 N N . ASN A 1 351 ? 18.954 5.850 14.325 1.00 86.44 351 ASN A N 1
ATOM 2748 C CA . ASN A 1 351 ? 20.213 5.546 14.997 1.00 86.44 351 ASN A CA 1
ATOM 2749 C C . ASN A 1 351 ? 20.942 4.415 14.266 1.00 86.44 351 ASN A C 1
ATOM 2751 O O . ASN A 1 351 ? 20.356 3.423 13.850 1.00 86.44 351 ASN A O 1
ATOM 2755 N N . LEU A 1 352 ? 22.256 4.551 14.157 1.00 82.56 352 LEU A N 1
ATOM 2756 C CA . LEU A 1 352 ? 23.187 3.469 13.893 1.00 82.56 352 LEU A CA 1
ATOM 2757 C C . LEU A 1 352 ? 23.730 3.030 15.254 1.00 82.56 352 LEU A C 1
ATOM 2759 O O . LEU A 1 352 ? 24.287 3.834 16.006 1.00 82.56 352 LEU A O 1
ATOM 2763 N N . SER A 1 353 ? 23.492 1.763 15.571 1.00 75.44 353 SER A N 1
ATOM 2764 C CA . SER A 1 353 ? 23.836 1.076 16.816 1.00 75.44 353 SER A CA 1
ATOM 2765 C C . SER A 1 353 ? 25.309 1.232 17.226 1.00 75.44 353 SER A C 1
ATOM 2767 O O . SER A 1 353 ? 26.131 1.481 16.350 1.00 75.44 353 SER A O 1
ATOM 2769 N N . PRO A 1 354 ? 25.677 1.057 18.517 1.00 87.44 354 PRO A N 1
ATOM 2770 C CA . PRO A 1 354 ? 24.968 0.297 19.556 1.00 87.44 354 PRO A CA 1
ATOM 2771 C C . PRO A 1 354 ? 24.293 1.163 20.627 1.00 87.44 354 PRO A C 1
ATOM 2773 O O . PRO A 1 354 ? 24.628 1.098 21.813 1.00 87.44 354 PRO A O 1
ATOM 2776 N N . VAL A 1 355 ? 23.300 1.943 20.212 1.00 89.94 355 VAL A N 1
ATOM 2777 C CA . VAL A 1 355 ? 22.452 2.755 21.091 1.00 89.94 355 VAL A CA 1
ATOM 2778 C C . VAL A 1 355 ? 20.981 2.452 20.834 1.00 89.94 355 VAL A C 1
ATOM 2780 O O . VAL A 1 355 ? 20.633 2.113 19.711 1.00 89.94 355 VAL A O 1
ATOM 2783 N N . GLU A 1 356 ? 20.141 2.623 21.847 1.00 90.62 356 GLU A N 1
ATOM 2784 C CA . GLU A 1 356 ? 18.674 2.680 21.753 1.00 90.62 356 GLU A CA 1
ATOM 2785 C C . GLU A 1 356 ? 18.228 4.146 21.768 1.00 90.62 356 GLU A C 1
ATOM 2787 O O . GLU A 1 356 ? 18.876 4.972 22.417 1.00 90.62 356 GLU A O 1
ATOM 2792 N N . MET A 1 357 ? 17.128 4.480 21.091 1.00 92.75 357 MET A N 1
ATOM 2793 C CA . MET A 1 357 ? 16.714 5.871 20.873 1.00 92.75 357 MET A CA 1
ATOM 2794 C C . MET A 1 357 ? 15.376 6.230 21.536 1.00 92.75 357 MET A C 1
ATOM 2796 O O . MET A 1 357 ? 14.398 5.489 21.460 1.00 92.75 357 MET A O 1
ATOM 2800 N N . GLN A 1 358 ? 15.323 7.429 22.119 1.00 94.94 358 GLN A N 1
ATOM 2801 C CA . GLN A 1 358 ? 14.109 8.119 22.557 1.00 94.94 358 GLN A CA 1
ATOM 2802 C C . GLN A 1 358 ? 14.106 9.535 21.973 1.00 94.94 358 GLN A C 1
ATOM 2804 O O . GLN A 1 358 ? 15.075 10.277 22.120 1.00 94.94 358 GLN A O 1
ATOM 2809 N N . VAL A 1 359 ? 13.011 9.929 21.337 1.00 96.69 359 VAL A N 1
ATOM 2810 C CA . VAL A 1 359 ? 12.809 11.265 20.772 1.00 96.69 359 VAL A CA 1
ATOM 2811 C C . VAL A 1 359 ? 11.780 12.010 21.609 1.00 96.69 359 VAL A C 1
ATOM 2813 O O . VAL A 1 359 ? 10.738 11.461 21.963 1.00 96.69 359 VAL A O 1
ATOM 2816 N N . ILE A 1 360 ? 12.078 13.266 21.922 1.00 97.56 360 ILE A N 1
ATOM 2817 C CA . ILE A 1 360 ? 11.200 14.186 22.639 1.00 97.56 360 ILE A CA 1
ATOM 2818 C C . ILE A 1 360 ? 10.916 15.363 21.717 1.00 97.56 360 ILE A C 1
ATOM 2820 O O . ILE A 1 360 ? 11.848 15.979 21.195 1.00 97.56 360 ILE A O 1
ATOM 2824 N N . ASP A 1 361 ? 9.643 15.662 21.504 1.00 97.12 361 ASP A N 1
ATOM 2825 C CA . ASP A 1 361 ? 9.221 16.745 20.623 1.00 97.12 361 ASP A CA 1
ATOM 2826 C C . ASP A 1 361 ? 9.206 18.123 21.322 1.00 97.12 361 ASP A C 1
ATOM 2828 O O . ASP A 1 361 ? 9.404 18.209 22.539 1.00 97.12 361 ASP A O 1
ATOM 2832 N N . PRO A 1 362 ? 8.932 19.219 20.586 1.00 97.31 362 PRO A N 1
ATOM 2833 C CA . PRO A 1 362 ? 8.898 20.567 21.154 1.00 97.31 362 PRO A CA 1
ATOM 2834 C C . PRO A 1 362 ? 7.862 20.792 22.268 1.00 97.31 362 PRO A C 1
ATOM 2836 O O . PRO A 1 362 ? 7.954 21.788 22.984 1.00 97.31 362 PRO A O 1
ATOM 2839 N N . LEU A 1 363 ? 6.870 19.906 22.420 1.00 97.38 363 LEU A N 1
ATOM 2840 C CA . LEU A 1 363 ? 5.875 19.958 23.498 1.00 97.38 363 LEU A CA 1
ATOM 2841 C C . LEU A 1 363 ? 6.247 19.061 24.689 1.00 97.38 363 LEU A C 1
ATOM 2843 O O . LEU A 1 363 ? 5.484 18.981 25.650 1.00 97.38 363 LEU A O 1
ATOM 2847 N N . GLY A 1 364 ? 7.404 18.396 24.646 1.00 96.75 364 GLY A N 1
ATOM 2848 C CA . GLY A 1 364 ? 7.871 17.493 25.695 1.00 96.75 364 GLY A CA 1
ATOM 2849 C C . GLY A 1 364 ? 7.285 16.082 25.622 1.00 96.75 364 GLY A C 1
ATOM 2850 O O . GLY A 1 364 ? 7.494 15.301 26.551 1.00 96.75 364 GLY A O 1
ATOM 2851 N N . ARG A 1 365 ? 6.564 15.738 24.548 1.00 97.25 365 ARG A N 1
ATOM 2852 C CA . ARG A 1 365 ? 5.998 14.398 24.331 1.00 97.25 365 ARG A CA 1
ATOM 2853 C C . ARG A 1 365 ? 7.093 13.455 23.851 1.00 97.25 365 ARG A C 1
ATOM 2855 O O . ARG A 1 365 ? 7.962 13.866 23.084 1.00 97.25 365 ARG A O 1
ATOM 2862 N N . ARG A 1 366 ? 7.054 12.196 24.279 1.00 95.81 366 ARG A N 1
ATOM 2863 C CA . ARG A 1 366 ? 8.107 11.202 24.033 1.00 95.81 366 ARG A CA 1
ATOM 2864 C C . ARG A 1 366 ? 7.650 10.096 23.086 1.00 95.81 366 ARG A C 1
ATOM 2866 O O . ARG A 1 366 ? 6.546 9.573 23.219 1.00 95.81 366 ARG A O 1
ATOM 2873 N N . ALA A 1 367 ? 8.525 9.671 22.185 1.00 94.62 367 ALA A N 1
ATOM 2874 C CA . ALA A 1 367 ? 8.363 8.421 21.453 1.00 94.62 367 ALA A CA 1
ATOM 2875 C C . ALA A 1 367 ? 9.699 7.678 21.306 1.00 94.62 367 ALA A C 1
ATOM 2877 O O . ALA A 1 367 ? 10.766 8.286 21.381 1.00 94.62 367 ALA A O 1
ATOM 2878 N N . GLY A 1 368 ? 9.652 6.358 21.138 1.00 91.38 368 GLY A N 1
ATOM 2879 C CA . GLY A 1 368 ? 10.842 5.501 21.136 1.00 91.38 368 GLY A CA 1
ATOM 2880 C C . GLY A 1 368 ? 10.927 4.633 22.388 1.00 91.38 368 GLY A C 1
ATOM 2881 O O . GLY A 1 368 ? 9.907 4.239 22.944 1.00 91.38 368 GLY A O 1
ATOM 2882 N N . VAL A 1 369 ? 12.132 4.313 22.845 1.00 91.06 369 VAL A N 1
ATOM 2883 C CA . VAL A 1 369 ? 12.329 3.389 23.972 1.00 91.06 369 VAL A CA 1
ATOM 2884 C C . VAL A 1 369 ? 12.173 4.122 25.302 1.00 91.06 369 VAL A C 1
ATOM 2886 O O . VAL A 1 369 ? 12.733 5.200 25.518 1.00 91.06 369 VAL A O 1
ATOM 2889 N N . ASP A 1 370 ? 11.431 3.527 26.228 1.00 91.94 370 ASP A N 1
ATOM 2890 C CA . ASP A 1 370 ? 11.483 3.903 27.635 1.00 91.94 370 ASP A CA 1
ATOM 2891 C C . ASP A 1 370 ? 12.727 3.268 28.270 1.00 91.94 370 ASP A C 1
ATOM 2893 O O . ASP A 1 370 ? 12.811 2.051 28.423 1.00 91.94 370 ASP A O 1
ATOM 2897 N N . PHE A 1 371 ? 13.713 4.085 28.637 1.00 91.25 371 PHE A N 1
ATOM 2898 C CA . PHE A 1 371 ? 14.979 3.600 29.193 1.00 91.25 371 PHE A CA 1
ATOM 2899 C C . PHE A 1 371 ? 14.861 2.994 30.591 1.00 91.25 371 PHE A C 1
ATOM 2901 O O . PHE A 1 371 ? 15.807 2.339 31.031 1.00 91.25 371 PHE A O 1
ATOM 2908 N N . ASP A 1 372 ? 13.749 3.217 31.290 1.00 89.12 372 ASP A N 1
ATOM 2909 C CA . ASP A 1 372 ? 13.562 2.712 32.647 1.00 89.12 372 ASP A CA 1
ATOM 2910 C C . ASP A 1 372 ? 12.806 1.375 32.638 1.00 89.12 372 ASP A C 1
ATOM 2912 O O . ASP A 1 372 ? 13.135 0.469 33.403 1.00 89.12 372 ASP A O 1
ATOM 2916 N N . THR A 1 373 ? 11.827 1.219 31.741 1.00 89.06 373 THR A N 1
ATOM 2917 C CA . THR A 1 373 ? 11.024 -0.013 31.627 1.00 89.06 373 THR A CA 1
ATOM 2918 C C . THR A 1 373 ? 11.475 -0.942 30.500 1.00 89.06 373 THR A C 1
ATOM 2920 O O . THR A 1 373 ? 11.096 -2.112 30.476 1.00 89.06 373 THR A O 1
ATOM 2923 N N . GLY A 1 374 ? 12.261 -0.439 29.544 1.00 85.19 374 GLY A N 1
ATOM 2924 C CA . GLY A 1 374 ? 12.575 -1.122 28.287 1.00 85.19 374 GLY A CA 1
ATOM 2925 C C . GLY A 1 374 ? 11.395 -1.190 27.310 1.00 85.19 374 GLY A C 1
ATOM 2926 O O . GLY A 1 374 ? 11.542 -1.779 26.235 1.00 85.19 374 GLY A O 1
ATOM 2927 N N . GLY A 1 375 ? 10.244 -0.615 27.680 1.00 85.06 375 GLY A N 1
ATOM 2928 C CA . GLY A 1 375 ? 9.033 -0.547 26.873 1.00 85.06 375 GLY A CA 1
ATOM 2929 C C . GLY A 1 375 ? 9.115 0.489 25.754 1.00 85.06 375 GLY A C 1
ATOM 2930 O O . GLY A 1 375 ? 10.161 1.080 25.488 1.00 85.06 375 GLY A O 1
ATOM 2931 N N . GLU A 1 376 ? 7.990 0.701 25.080 1.00 86.50 376 GLU A N 1
ATOM 2932 C CA . GLU A 1 376 ? 7.853 1.677 24.001 1.00 86.50 376 GLU A CA 1
ATOM 2933 C C . GLU A 1 376 ? 6.972 2.848 24.449 1.00 86.50 376 GLU A C 1
ATOM 2935 O O . GLU A 1 376 ? 5.916 2.649 25.048 1.00 86.50 376 GLU A O 1
ATOM 2940 N N . LEU A 1 377 ? 7.420 4.066 24.155 1.00 90.56 377 LEU A N 1
ATOM 2941 C CA . LEU A 1 377 ? 6.683 5.309 24.333 1.00 90.56 377 LEU A CA 1
ATOM 2942 C C . LEU A 1 377 ? 6.086 5.726 22.989 1.00 90.56 377 LEU A C 1
ATOM 2944 O O . LEU A 1 377 ? 6.770 5.700 21.964 1.00 90.56 377 LEU A O 1
ATOM 2948 N N . ALA A 1 378 ? 4.830 6.161 23.015 1.00 90.25 378 ALA A N 1
ATOM 2949 C CA . ALA A 1 378 ? 4.079 6.605 21.842 1.00 90.25 378 ALA A CA 1
ATOM 2950 C C . ALA A 1 378 ? 3.230 7.850 22.170 1.00 90.25 378 ALA A C 1
ATOM 2952 O O . ALA A 1 378 ? 2.039 7.913 21.880 1.00 90.25 378 ALA A O 1
ATOM 2953 N N . GLU A 1 379 ? 3.826 8.838 22.843 1.00 94.19 379 GLU A N 1
ATOM 2954 C CA . GLU A 1 379 ? 3.131 10.064 23.270 1.00 94.19 379 GLU A CA 1
ATOM 2955 C C . GLU A 1 379 ? 3.089 11.130 22.164 1.00 94.19 379 GLU A C 1
ATOM 2957 O O . GLU A 1 379 ? 2.264 12.043 22.224 1.00 94.19 379 GLU A O 1
ATOM 2962 N N . ILE A 1 380 ? 3.982 11.050 21.168 1.00 91.75 380 ILE A N 1
ATOM 2963 C CA . ILE A 1 380 ? 3.979 11.951 20.009 1.00 91.75 380 ILE A CA 1
ATOM 2964 C C . ILE A 1 380 ? 2.921 11.457 19.002 1.00 91.75 380 ILE A C 1
ATOM 2966 O O . ILE A 1 380 ? 3.069 10.361 18.460 1.00 91.75 380 ILE A O 1
ATOM 2970 N N . PRO A 1 381 ? 1.873 12.244 18.693 1.00 85.69 381 PRO A N 1
ATOM 2971 C CA . PRO A 1 381 ? 0.873 11.868 17.700 1.00 85.69 381 PRO A CA 1
ATOM 2972 C C . PRO A 1 381 ? 1.490 11.720 16.314 1.00 85.69 381 PRO A C 1
ATOM 2974 O O . PRO A 1 381 ? 2.382 12.486 15.947 1.00 85.69 381 PRO A O 1
ATOM 2977 N N . THR A 1 382 ? 0.982 10.775 15.523 1.00 83.75 382 THR A N 1
ATOM 2978 C CA . THR A 1 382 ? 1.480 10.457 14.168 1.00 83.75 382 THR A CA 1
ATOM 2979 C C . THR A 1 382 ? 2.945 10.005 14.115 1.00 83.75 382 THR A C 1
ATOM 2981 O O . THR A 1 382 ? 3.515 9.881 13.028 1.00 83.75 382 THR A O 1
ATOM 2984 N N . ALA A 1 383 ? 3.565 9.765 15.276 1.00 88.00 383 ALA A N 1
ATOM 2985 C CA . ALA A 1 383 ? 4.858 9.123 15.338 1.00 88.00 383 ALA A CA 1
ATOM 2986 C C . ALA A 1 383 ? 4.685 7.611 15.230 1.00 88.00 383 ALA A C 1
ATOM 2988 O O . ALA A 1 383 ? 3.811 7.019 15.863 1.00 88.00 383 ALA A O 1
ATOM 2989 N N . ALA A 1 384 ? 5.560 6.989 14.459 1.00 84.88 384 ALA A N 1
ATOM 2990 C CA . ALA A 1 384 ? 5.680 5.552 14.389 1.00 84.88 384 ALA A CA 1
ATOM 2991 C C . ALA A 1 384 ? 7.132 5.167 14.624 1.00 84.88 384 ALA A C 1
ATOM 2993 O O . ALA A 1 384 ? 8.051 5.749 14.045 1.00 84.88 384 ALA A O 1
ATOM 2994 N N . PHE A 1 385 ? 7.328 4.217 15.530 1.00 84.69 385 PHE A N 1
ATOM 2995 C CA . PHE A 1 385 ? 8.638 3.781 15.966 1.00 84.69 385 PHE A CA 1
ATOM 2996 C C . PHE A 1 385 ? 8.849 2.316 15.601 1.00 84.69 385 PHE A C 1
ATOM 2998 O O . PHE A 1 385 ? 8.039 1.440 15.897 1.00 84.69 385 PHE A O 1
ATOM 3005 N N . TRP A 1 386 ? 9.975 2.044 14.963 1.00 78.06 386 TRP A N 1
ATOM 3006 C CA . TRP A 1 386 ? 10.385 0.712 14.565 1.00 78.06 386 TRP A CA 1
ATOM 3007 C C . TRP A 1 386 ? 11.686 0.382 15.262 1.00 78.06 386 TRP A C 1
ATOM 3009 O O . TRP A 1 386 ? 12.777 0.669 14.770 1.00 78.06 386 TRP A O 1
ATOM 3019 N N . ARG A 1 387 ? 11.539 -0.276 16.406 1.00 77.50 387 ARG A N 1
ATOM 3020 C CA . ARG A 1 387 ? 12.654 -0.872 17.132 1.00 77.50 387 ARG A CA 1
ATOM 3021 C C . ARG A 1 387 ? 13.094 -2.171 16.472 1.00 77.50 387 ARG A C 1
ATOM 3023 O O . ARG A 1 387 ? 12.231 -2.975 16.096 1.00 77.50 387 ARG A O 1
ATOM 3030 N N . SER A 1 388 ? 14.391 -2.433 16.347 1.00 67.12 388 SER A N 1
ATOM 3031 C CA . SER A 1 388 ? 14.815 -3.783 15.965 1.00 67.12 388 SER A CA 1
ATOM 3032 C C . SER A 1 388 ? 14.617 -4.797 17.094 1.00 67.12 388 SER A C 1
ATOM 3034 O O . SER A 1 388 ? 14.807 -4.504 18.268 1.00 67.12 388 SER A O 1
ATOM 3036 N N . ALA A 1 389 ? 14.218 -6.016 16.722 1.00 63.28 389 ALA A N 1
ATOM 3037 C CA . ALA A 1 389 ? 14.209 -7.161 17.630 1.00 63.28 389 ALA A CA 1
ATOM 3038 C C . ALA A 1 389 ? 15.613 -7.773 17.796 1.00 63.28 389 ALA A C 1
ATOM 3040 O O . ALA A 1 389 ? 15.832 -8.577 18.702 1.00 63.28 389 ALA A O 1
ATOM 3041 N N . VAL A 1 390 ? 16.557 -7.410 16.921 1.00 63.12 390 VAL A N 1
ATOM 3042 C CA . VAL A 1 390 ? 17.953 -7.840 16.978 1.00 63.12 390 VAL A CA 1
ATOM 3043 C C . VAL A 1 390 ? 18.770 -6.743 17.670 1.00 63.12 390 VAL A C 1
ATOM 3045 O O . VAL A 1 390 ? 18.783 -5.609 17.188 1.00 63.12 390 VAL A O 1
ATOM 3048 N N . PRO A 1 391 ? 19.462 -7.036 18.786 1.00 56.47 391 PRO A N 1
ATOM 3049 C CA . PRO A 1 391 ? 20.325 -6.060 19.439 1.00 56.47 391 PRO A CA 1
ATOM 3050 C C . PRO A 1 391 ? 21.414 -5.557 18.489 1.00 56.47 391 PRO A C 1
ATOM 3052 O O . PRO A 1 391 ? 22.101 -6.352 17.850 1.00 56.47 391 PRO A O 1
ATOM 3055 N N . GLY A 1 392 ? 21.603 -4.240 18.431 1.00 53.47 392 GLY A N 1
ATOM 3056 C CA . GLY A 1 392 ? 22.623 -3.637 17.574 1.00 53.47 392 GLY A CA 1
ATOM 3057 C C . GLY A 1 392 ? 22.205 -3.443 16.112 1.00 53.47 392 GLY A C 1
ATOM 3058 O O . GLY A 1 392 ? 23.048 -3.092 15.288 1.00 53.47 392 GLY A O 1
ATOM 3059 N N . GLU A 1 393 ? 20.928 -3.643 15.794 1.00 65.88 393 GLU A N 1
ATOM 3060 C CA . GLU A 1 393 ? 20.329 -3.131 14.566 1.00 65.88 393 GLU A CA 1
ATOM 3061 C C . GLU A 1 393 ? 19.729 -1.734 14.783 1.00 65.88 393 GLU A C 1
ATOM 3063 O O . GLU A 1 393 ? 19.303 -1.406 15.891 1.00 65.88 393 GLU A O 1
ATOM 3068 N N . PRO A 1 394 ? 19.681 -0.911 13.729 1.00 65.00 394 PRO A N 1
ATOM 3069 C CA . PRO A 1 394 ? 19.111 0.430 13.789 1.00 65.00 394 PRO A CA 1
ATOM 3070 C C . PRO A 1 394 ? 17.626 0.444 14.156 1.00 65.00 394 PRO A C 1
ATOM 3072 O O . PRO A 1 394 ? 16.827 -0.380 13.686 1.00 65.00 394 PRO A O 1
ATOM 3075 N N . ASP A 1 395 ? 17.242 1.475 14.891 1.00 79.31 395 ASP A N 1
ATOM 3076 C CA . ASP A 1 395 ? 15.856 1.870 15.065 1.00 79.31 395 ASP A CA 1
ATOM 3077 C C . ASP A 1 395 ? 15.551 3.072 14.173 1.00 79.31 395 ASP A C 1
ATOM 3079 O O . ASP A 1 395 ? 16.430 3.818 13.721 1.00 79.31 395 ASP A O 1
ATOM 3083 N N . PHE A 1 396 ? 14.268 3.281 13.917 1.00 83.69 396 PHE A N 1
ATOM 3084 C CA . PHE A 1 396 ? 13.829 4.521 13.309 1.00 83.69 396 PHE A CA 1
ATOM 3085 C C . PHE A 1 396 ? 12.502 4.979 13.871 1.00 83.69 396 PHE A C 1
ATOM 3087 O O . PHE A 1 396 ? 11.659 4.188 14.292 1.00 83.69 396 PHE A O 1
ATOM 3094 N N . LEU A 1 397 ? 12.339 6.290 13.869 1.00 89.31 397 LEU A N 1
ATOM 3095 C CA . LEU A 1 397 ? 11.162 6.985 14.326 1.00 89.31 397 LEU A CA 1
ATOM 3096 C C . LEU A 1 397 ? 10.739 7.941 13.221 1.00 89.31 397 LEU A C 1
ATOM 3098 O O . LEU A 1 397 ? 11.460 8.876 12.881 1.00 89.31 397 LEU A O 1
ATOM 3102 N N . PHE A 1 398 ? 9.579 7.684 12.639 1.00 87.50 398 PHE A N 1
ATOM 3103 C CA . PHE A 1 398 ? 8.969 8.551 11.644 1.00 87.50 398 PHE A CA 1
ATOM 3104 C C . PHE A 1 398 ? 7.928 9.426 12.330 1.00 87.50 398 PHE A C 1
ATOM 3106 O O . PHE A 1 398 ? 7.121 8.899 13.087 1.00 87.50 398 PHE A O 1
ATOM 3113 N N . ILE A 1 399 ? 7.914 10.729 12.062 1.00 89.31 399 ILE A N 1
ATOM 3114 C CA . ILE A 1 399 ? 6.846 11.634 12.503 1.00 89.31 399 ILE A CA 1
ATOM 3115 C C . ILE A 1 399 ? 6.235 12.255 11.260 1.00 89.31 399 ILE A C 1
ATOM 3117 O O . ILE A 1 399 ? 6.897 13.028 10.562 1.00 89.31 399 ILE A O 1
ATOM 3121 N N . ARG A 1 400 ? 4.977 11.903 10.986 1.00 85.19 400 ARG A N 1
ATOM 3122 C CA . ARG A 1 400 ? 4.263 12.348 9.784 1.00 85.19 400 ARG A CA 1
ATOM 3123 C C . ARG A 1 400 ? 3.984 13.848 9.805 1.00 85.19 400 ARG A C 1
ATOM 3125 O O . ARG A 1 400 ? 4.168 14.526 8.797 1.00 85.19 400 ARG A O 1
ATOM 3132 N N . GLU A 1 401 ? 3.573 14.362 10.963 1.00 85.81 401 GLU A N 1
ATOM 3133 C CA . GLU A 1 401 ? 3.201 15.767 11.165 1.00 85.81 401 GLU A CA 1
ATOM 3134 C C . GLU A 1 401 ? 4.068 16.415 12.259 1.00 85.81 401 GLU A C 1
ATOM 3136 O O . GLU A 1 401 ? 3.600 16.680 13.371 1.00 85.81 401 GLU A O 1
ATOM 3141 N N . PRO A 1 402 ? 5.363 16.654 11.982 1.00 89.38 402 PRO A N 1
ATOM 3142 C CA . PRO A 1 402 ? 6.275 17.199 12.974 1.00 89.38 402 PRO A CA 1
ATOM 3143 C C . PRO A 1 402 ? 5.953 18.660 13.297 1.00 89.38 402 PRO A C 1
ATOM 3145 O O . PRO A 1 402 ? 5.724 19.494 12.419 1.00 89.38 402 PRO A O 1
ATOM 3148 N N . LEU A 1 403 ? 6.015 18.999 14.584 1.00 91.62 403 LEU A N 1
ATOM 3149 C CA . LEU A 1 403 ? 5.985 20.384 15.049 1.00 91.62 403 LEU A CA 1
ATOM 3150 C C . LEU A 1 403 ? 7.305 21.080 14.740 1.00 91.62 403 LEU A C 1
ATOM 3152 O O . LEU A 1 403 ? 8.363 20.471 14.880 1.00 91.62 403 LEU A O 1
ATOM 3156 N N . SER A 1 404 ? 7.262 22.368 14.401 1.00 91.69 404 SER A N 1
ATOM 3157 C CA . SER A 1 404 ? 8.478 23.181 14.395 1.00 91.69 404 SER A CA 1
ATOM 3158 C C . SER A 1 404 ? 8.963 23.420 15.824 1.00 91.69 404 SER A C 1
ATOM 3160 O O . SER A 1 404 ? 8.164 23.703 16.717 1.00 91.69 404 SER A O 1
ATOM 3162 N N . GLY A 1 405 ? 10.271 23.326 16.033 1.00 93.94 405 GLY A N 1
ATOM 3163 C CA . GLY A 1 405 ? 10.911 23.578 17.316 1.00 93.94 405 GLY A CA 1
ATOM 3164 C C . GLY A 1 405 ? 12.092 22.651 17.564 1.00 93.94 405 GLY A C 1
ATOM 3165 O O . GLY A 1 405 ? 12.592 21.988 16.656 1.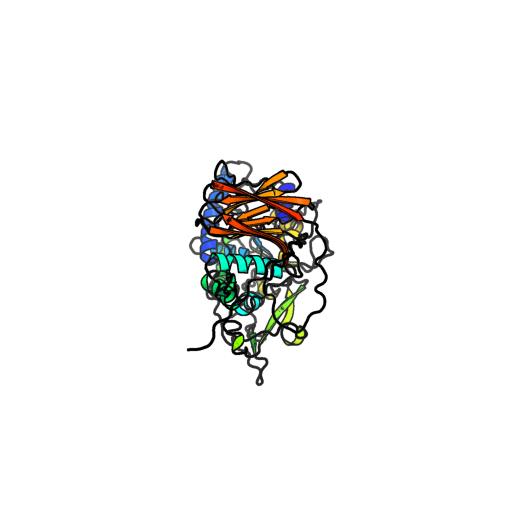00 93.94 405 GLY A O 1
ATOM 3166 N N . THR A 1 406 ? 12.549 22.620 18.810 1.00 96.75 406 THR A N 1
ATOM 3167 C CA . THR A 1 406 ? 13.668 21.774 19.227 1.00 96.75 406 THR A CA 1
ATOM 3168 C C . THR A 1 406 ? 13.180 20.373 19.563 1.00 96.75 406 THR A C 1
ATOM 3170 O O . THR A 1 406 ? 12.339 20.206 20.443 1.00 96.75 406 THR A O 1
ATOM 3173 N N . TYR A 1 407 ? 13.750 19.379 18.890 1.00 97.56 407 TYR A N 1
ATOM 3174 C CA . TYR A 1 407 ? 13.640 17.974 19.253 1.00 97.56 407 TYR A CA 1
ATOM 3175 C C . TYR A 1 407 ? 14.857 17.573 20.075 1.00 97.56 407 TYR A C 1
ATOM 3177 O O . TYR A 1 407 ? 15.991 17.904 19.719 1.00 97.56 407 TYR A O 1
ATOM 3185 N N . THR A 1 408 ? 14.623 16.822 21.145 1.00 97.88 408 THR A N 1
ATOM 3186 C CA . THR A 1 408 ? 15.685 16.224 21.954 1.00 97.88 408 THR A CA 1
ATOM 3187 C C . THR A 1 408 ? 15.748 14.738 21.651 1.00 97.88 408 THR A C 1
ATOM 3189 O O . THR A 1 408 ? 14.777 14.015 21.866 1.00 97.88 408 THR A O 1
ATOM 3192 N N . ILE A 1 409 ? 16.895 14.270 21.169 1.00 96.81 409 ILE A N 1
ATOM 3193 C CA . ILE A 1 409 ? 17.156 12.859 20.914 1.00 96.81 409 ILE A CA 1
ATOM 3194 C C . ILE A 1 409 ? 18.048 12.335 22.030 1.00 96.81 409 ILE A C 1
ATOM 3196 O O . ILE A 1 409 ? 19.217 12.709 22.152 1.00 96.81 409 ILE A O 1
ATOM 3200 N N . ARG A 1 410 ? 17.483 11.467 22.861 1.00 96.44 410 ARG A N 1
ATOM 3201 C CA . ARG A 1 410 ? 18.203 10.764 23.914 1.00 96.44 410 ARG A CA 1
ATOM 3202 C C . ARG A 1 410 ? 18.591 9.380 23.434 1.00 96.44 410 ARG A C 1
ATOM 3204 O O . ARG A 1 410 ? 17.824 8.715 22.741 1.00 96.44 410 ARG A O 1
ATOM 3211 N N . LEU A 1 411 ? 19.772 8.946 23.848 1.00 95.19 411 LEU A N 1
ATOM 3212 C CA . LEU A 1 411 ? 20.327 7.648 23.502 1.00 95.19 411 LEU A CA 1
ATOM 3213 C C . LEU A 1 411 ? 20.732 6.892 24.764 1.00 95.19 411 LEU A C 1
ATOM 3215 O O . LEU A 1 411 ? 21.267 7.496 25.696 1.00 95.19 411 LEU A O 1
ATOM 3219 N N . LEU A 1 412 ? 20.534 5.577 24.765 1.00 93.88 412 LEU A N 1
ATOM 3220 C CA . LEU A 1 412 ? 21.050 4.662 25.781 1.00 93.88 412 LEU A CA 1
ATOM 3221 C C . LEU A 1 412 ? 22.035 3.692 25.127 1.00 93.88 412 LEU A C 1
ATOM 3223 O O . LEU A 1 412 ? 21.649 2.919 24.255 1.00 93.88 412 LEU A O 1
ATOM 3227 N N . GLY A 1 413 ? 23.298 3.720 25.548 1.00 92.88 413 GLY A N 1
ATOM 3228 C CA . GLY A 1 413 ? 24.306 2.779 25.069 1.00 92.88 413 GLY A CA 1
ATOM 3229 C C . GLY A 1 413 ? 23.994 1.354 25.516 1.00 92.88 413 GLY A C 1
ATOM 3230 O O . GLY A 1 413 ? 23.823 1.101 26.709 1.00 92.88 413 GLY A O 1
ATOM 3231 N N . ILE A 1 414 ? 23.935 0.416 24.572 1.00 90.06 414 ILE A N 1
ATOM 3232 C CA . ILE A 1 414 ? 23.682 -1.012 24.848 1.00 90.06 414 ILE A CA 1
ATOM 3233 C C . ILE A 1 414 ? 24.939 -1.872 24.695 1.00 90.06 414 ILE A C 1
ATOM 3235 O O . ILE A 1 414 ? 25.049 -2.920 25.327 1.00 90.06 414 ILE A O 1
ATOM 3239 N N . ALA A 1 415 ? 25.909 -1.413 23.905 1.00 87.88 415 ALA A N 1
ATOM 3240 C CA . ALA A 1 415 ? 27.228 -2.021 23.780 1.00 87.88 415 ALA A CA 1
ATOM 3241 C C . ALA A 1 415 ? 28.309 -0.940 23.629 1.00 87.88 415 ALA A C 1
ATOM 3243 O O . ALA A 1 415 ? 28.004 0.241 23.424 1.00 87.88 415 ALA A O 1
ATOM 3244 N N . GLU A 1 416 ? 29.571 -1.355 23.738 1.00 90.81 416 GLU A N 1
ATOM 3245 C CA . GLU A 1 416 ? 30.704 -0.521 23.346 1.00 90.81 416 GLU A CA 1
ATOM 3246 C C . GLU A 1 416 ? 30.790 -0.456 21.818 1.00 90.81 416 GLU A C 1
ATOM 3248 O O . GLU A 1 416 ? 30.725 -1.487 21.145 1.00 90.81 416 GLU A O 1
ATOM 3253 N N . GLY A 1 417 ? 30.917 0.748 21.262 1.00 84.88 417 GLY A N 1
ATOM 3254 C CA . GLY A 1 417 ? 31.087 0.928 19.821 1.00 84.88 417 GLY A CA 1
ATOM 3255 C C . GLY A 1 417 ? 30.729 2.322 19.324 1.00 84.88 417 GLY A C 1
ATOM 3256 O O . GLY A 1 417 ? 30.174 3.144 20.050 1.00 84.88 417 GLY A O 1
ATOM 3257 N N . GLN A 1 418 ? 31.039 2.585 18.057 1.00 84.31 418 GLN A N 1
ATOM 3258 C CA . GLN A 1 418 ? 30.646 3.822 17.389 1.00 84.31 418 GLN A CA 1
ATOM 3259 C C . GLN A 1 418 ? 29.144 3.848 17.149 1.00 84.31 418 GLN A C 1
ATOM 3261 O O . GLN A 1 418 ? 28.612 2.892 16.602 1.00 84.31 418 GLN A O 1
ATOM 3266 N N . TYR A 1 419 ? 28.494 4.950 17.513 1.00 87.19 419 TYR A N 1
ATOM 3267 C CA . TYR A 1 419 ? 27.107 5.217 17.155 1.00 87.19 419 TYR A CA 1
ATOM 3268 C C . TYR A 1 419 ? 27.009 6.455 16.268 1.00 87.19 419 TYR A C 1
ATOM 3270 O O . TYR A 1 419 ? 27.841 7.366 16.343 1.00 87.19 419 TYR A O 1
ATOM 3278 N N . THR A 1 420 ? 25.928 6.516 15.497 1.00 87.75 420 THR A N 1
ATOM 3279 C CA . THR A 1 420 ? 25.480 7.726 14.803 1.00 87.75 420 THR A CA 1
ATOM 3280 C C . THR A 1 420 ? 23.990 7.889 15.034 1.00 87.75 420 THR A C 1
ATOM 3282 O O . THR A 1 420 ? 23.260 6.910 15.042 1.00 87.75 420 THR A O 1
ATOM 3285 N N . VAL A 1 421 ? 23.512 9.110 15.213 1.00 90.69 421 VAL A N 1
ATOM 3286 C CA . VAL A 1 421 ? 22.085 9.427 15.213 1.00 90.69 421 VAL A CA 1
ATOM 3287 C C . VAL A 1 421 ? 21.842 10.569 14.245 1.00 90.69 421 VAL A C 1
ATOM 3289 O O . VAL A 1 421 ? 22.643 11.501 14.178 1.00 90.69 421 VAL A O 1
ATOM 3292 N N . GLY A 1 422 ? 20.769 10.485 13.473 1.00 89.69 422 GLY A N 1
ATOM 3293 C CA . GLY A 1 422 ? 20.430 11.470 12.460 1.00 89.69 422 GLY A CA 1
ATOM 3294 C C . GLY A 1 422 ? 18.946 11.784 12.447 1.00 89.69 422 GLY A C 1
ATOM 3295 O O . GLY A 1 422 ? 18.118 10.972 12.855 1.00 89.69 422 GLY A O 1
ATOM 3296 N N . MET A 1 423 ? 18.625 12.980 11.968 1.00 91.81 423 MET A N 1
ATOM 3297 C CA . MET A 1 423 ? 17.271 13.404 11.644 1.00 91.81 423 MET A CA 1
ATOM 3298 C C . MET A 1 423 ? 17.252 13.953 10.225 1.00 91.81 423 MET A C 1
ATOM 3300 O O . MET A 1 423 ? 17.985 14.890 9.896 1.00 91.81 423 MET A O 1
ATOM 3304 N N . GLU A 1 424 ? 16.393 13.382 9.396 1.00 88.12 424 GLU A N 1
ATOM 3305 C CA . GLU A 1 424 ? 16.133 13.812 8.029 1.00 88.12 424 GLU A CA 1
ATOM 3306 C C . GLU A 1 424 ? 14.726 14.381 7.923 1.00 88.12 424 GLU A C 1
ATOM 3308 O O . GLU A 1 424 ? 13.789 13.840 8.498 1.00 88.12 424 GLU A O 1
ATOM 3313 N N . SER A 1 425 ? 14.578 15.462 7.167 1.00 87.44 425 SER A N 1
ATOM 3314 C CA . SER A 1 425 ? 13.289 15.952 6.697 1.00 87.44 425 SER A CA 1
ATOM 3315 C C . SER A 1 425 ? 13.074 15.422 5.290 1.00 87.44 425 SER A C 1
ATOM 3317 O O . SER A 1 425 ? 13.952 15.556 4.434 1.00 87.44 425 SER A O 1
ATOM 3319 N N . LEU A 1 426 ? 11.932 14.791 5.051 1.00 81.56 426 LEU A N 1
ATOM 3320 C CA . LEU A 1 426 ? 11.591 14.245 3.744 1.00 81.56 426 LEU A CA 1
ATOM 3321 C C . LEU A 1 426 ? 10.631 15.189 3.027 1.00 81.56 426 LEU A C 1
ATOM 3323 O O . LEU A 1 426 ? 9.887 15.938 3.646 1.00 81.56 426 LEU A O 1
ATOM 3327 N N . SER A 1 427 ? 10.634 15.143 1.705 1.00 75.12 427 SER A N 1
ATOM 3328 C CA . SER A 1 427 ? 9.709 15.887 0.858 1.00 75.12 427 SER A CA 1
ATOM 3329 C C . SER A 1 427 ? 9.558 15.179 -0.485 1.00 75.12 427 SER A C 1
ATOM 3331 O O . SER A 1 427 ? 10.318 14.264 -0.812 1.00 75.12 427 SER A O 1
ATOM 3333 N N . GLU A 1 428 ? 8.651 15.674 -1.321 1.00 67.00 428 GLU A N 1
ATOM 3334 C CA . GLU A 1 428 ? 8.513 15.225 -2.713 1.00 67.00 428 GLU A CA 1
ATOM 3335 C C . GLU A 1 428 ? 9.778 15.461 -3.558 1.00 67.00 428 GLU A C 1
ATOM 3337 O O . GLU A 1 428 ? 9.944 14.874 -4.625 1.00 67.00 428 GLU A O 1
ATOM 3342 N N . LYS A 1 429 ? 10.694 16.322 -3.094 1.00 68.12 429 LYS A N 1
ATOM 3343 C CA . LYS A 1 429 ? 11.959 16.635 -3.776 1.00 68.12 429 LYS A CA 1
ATOM 3344 C C . LYS A 1 429 ? 13.135 15.777 -3.295 1.00 68.12 429 LYS A C 1
ATOM 3346 O O . LYS A 1 429 ? 14.238 15.939 -3.812 1.00 68.12 429 LYS A O 1
ATOM 3351 N N . GLY A 1 430 ? 12.919 14.891 -2.322 1.00 69.75 430 GLY A N 1
ATOM 3352 C CA . GLY A 1 430 ? 13.967 14.104 -1.670 1.00 69.75 430 GLY A CA 1
ATOM 3353 C C . GLY A 1 430 ? 14.073 14.380 -0.172 1.00 69.75 430 GLY A C 1
ATOM 3354 O O . GLY A 1 430 ? 13.187 14.994 0.426 1.00 69.75 430 GLY A O 1
ATOM 3355 N N . ASN A 1 431 ? 15.163 13.912 0.430 1.00 77.44 431 ASN A N 1
ATOM 3356 C CA . ASN A 1 431 ? 15.473 14.070 1.846 1.00 77.44 431 ASN A CA 1
ATOM 3357 C C . ASN A 1 431 ? 16.570 15.120 2.081 1.00 77.44 431 ASN A C 1
ATOM 3359 O O . ASN A 1 431 ? 17.471 15.315 1.266 1.00 77.44 431 ASN A O 1
ATOM 3363 N N . VAL A 1 432 ? 16.490 15.804 3.220 1.00 81.75 432 VAL A N 1
ATOM 3364 C CA . VAL A 1 432 ? 17.492 16.761 3.695 1.00 81.75 432 VAL A CA 1
ATOM 3365 C C . VAL A 1 432 ? 17.861 16.396 5.124 1.00 81.75 432 VAL A C 1
ATOM 3367 O O . VAL A 1 432 ? 16.998 16.341 5.998 1.00 81.75 432 VAL A O 1
ATOM 3370 N N . THR A 1 433 ? 19.148 16.178 5.386 1.00 84.50 433 THR A N 1
ATOM 3371 C CA . THR A 1 433 ? 19.644 15.989 6.752 1.00 84.50 433 THR A CA 1
ATOM 3372 C C . THR A 1 433 ? 19.491 17.290 7.538 1.00 84.50 433 THR A C 1
ATOM 3374 O O . THR A 1 433 ? 20.097 18.305 7.201 1.00 84.50 433 THR A O 1
ATOM 3377 N N . VAL A 1 434 ? 18.686 17.253 8.599 1.00 87.81 434 VAL A N 1
ATOM 3378 C CA . VAL A 1 434 ? 18.460 18.382 9.514 1.00 87.81 434 VAL A CA 1
ATOM 3379 C C . VAL A 1 434 ? 19.549 18.429 10.586 1.00 87.81 434 VAL A C 1
ATOM 3381 O O . VAL A 1 434 ? 19.996 19.503 10.979 1.00 87.81 434 VAL A O 1
ATOM 3384 N N . GLY A 1 435 ? 20.011 17.263 11.040 1.00 87.06 435 GLY A N 1
ATOM 3385 C CA . GLY A 1 435 ? 21.133 17.143 11.965 1.00 87.06 435 GLY A CA 1
ATOM 3386 C C . GLY A 1 435 ? 21.609 15.701 12.092 1.00 87.06 435 GLY A C 1
ATOM 3387 O O . GLY A 1 435 ? 20.825 14.771 11.916 1.00 87.06 435 GLY A O 1
ATOM 3388 N N . ALA A 1 436 ? 22.895 15.519 12.383 1.00 89.12 436 ALA A N 1
ATOM 3389 C CA . ALA A 1 436 ? 23.490 14.215 12.648 1.00 89.12 436 ALA A CA 1
ATOM 3390 C C . ALA A 1 436 ? 24.630 14.335 13.667 1.00 89.12 436 ALA A C 1
ATOM 3392 O O . ALA A 1 436 ? 25.393 15.302 13.640 1.00 89.12 436 ALA A O 1
ATOM 3393 N N . PHE A 1 437 ? 24.756 13.340 14.541 1.00 91.56 437 PHE A N 1
ATOM 3394 C CA . PHE A 1 437 ? 25.770 13.278 15.591 1.00 91.56 437 PHE A CA 1
ATOM 3395 C C . PHE A 1 437 ? 26.360 11.878 15.655 1.00 91.56 437 PHE A C 1
ATOM 3397 O O . PHE A 1 437 ? 25.629 10.897 15.557 1.00 91.56 437 PHE A O 1
ATOM 3404 N N . SER A 1 438 ? 27.667 11.788 15.881 1.00 89.38 438 SER A N 1
ATOM 3405 C CA . SER A 1 438 ? 28.360 10.516 16.088 1.00 89.38 438 SER A CA 1
ATOM 3406 C C . SER A 1 438 ? 29.175 10.555 17.372 1.00 89.38 438 SER A C 1
ATOM 3408 O O . SER A 1 438 ? 29.626 11.619 17.799 1.00 89.38 438 SER A O 1
ATOM 3410 N N . GLY A 1 439 ? 29.383 9.392 17.982 1.00 89.81 439 GLY A N 1
ATOM 3411 C CA . GLY A 1 439 ? 30.148 9.276 19.219 1.00 89.81 439 GLY A CA 1
ATOM 3412 C C . GLY A 1 439 ? 30.514 7.837 19.564 1.00 89.81 439 GLY A C 1
ATOM 3413 O O . GLY A 1 439 ? 30.132 6.898 18.874 1.00 89.81 439 GLY A O 1
ATOM 3414 N N . GLN A 1 440 ? 31.279 7.669 20.644 1.00 91.81 440 GLN A N 1
ATOM 3415 C CA . GLN A 1 440 ? 31.532 6.359 21.251 1.00 91.81 440 GLN A CA 1
ATOM 3416 C C . GLN A 1 440 ? 30.449 6.060 22.292 1.00 91.81 440 GLN A C 1
ATOM 3418 O O . GLN A 1 440 ? 30.235 6.848 23.218 1.00 91.81 440 GLN A O 1
ATOM 3423 N N . SER A 1 441 ? 29.782 4.921 22.134 1.00 92.75 441 SER A N 1
ATOM 3424 C CA . SER A 1 441 ? 28.829 4.359 23.085 1.00 92.75 441 SER A CA 1
ATOM 3425 C C . SER A 1 441 ? 29.554 3.488 24.110 1.00 92.75 441 SER A C 1
ATOM 3427 O O . SER A 1 441 ? 30.483 2.764 23.755 1.00 92.75 441 SER A O 1
ATOM 3429 N N . LEU A 1 442 ? 29.094 3.521 25.360 1.00 94.75 442 LEU A N 1
ATOM 3430 C CA . LEU A 1 442 ? 29.405 2.540 26.398 1.00 94.75 442 LEU A CA 1
ATOM 3431 C C . LEU A 1 442 ? 28.095 1.998 26.995 1.00 94.75 442 LEU A C 1
ATOM 3433 O O . LEU A 1 442 ? 27.146 2.775 27.158 1.00 94.75 442 LEU A O 1
ATOM 3437 N N . PRO A 1 443 ? 28.032 0.709 27.382 1.00 94.00 443 PRO A N 1
ATOM 3438 C CA . PRO A 1 443 ? 26.834 0.125 27.981 1.00 94.00 443 PRO A CA 1
ATOM 3439 C C . PRO A 1 443 ? 26.322 0.930 29.185 1.00 94.00 443 PRO A C 1
ATOM 3441 O O . PRO A 1 443 ? 27.087 1.282 30.082 1.00 94.00 443 PRO A O 1
ATOM 3444 N N . GLY A 1 444 ? 25.024 1.231 29.206 1.00 92.75 444 GLY A N 1
ATOM 3445 C CA . GLY A 1 444 ? 24.345 1.978 30.269 1.00 92.75 444 GLY A CA 1
ATOM 3446 C C . GLY A 1 444 ? 24.562 3.495 30.250 1.00 92.75 444 GLY A C 1
ATOM 3447 O O . GLY A 1 444 ? 23.909 4.208 31.013 1.00 92.75 444 GLY A O 1
ATOM 3448 N N . THR A 1 445 ? 25.439 4.016 29.387 1.00 95.94 445 THR A N 1
ATOM 3449 C CA . THR A 1 445 ? 25.676 5.464 29.289 1.00 95.94 445 THR A CA 1
ATOM 3450 C C . THR A 1 445 ? 24.533 6.138 28.540 1.00 95.94 445 THR A C 1
ATOM 3452 O O . THR A 1 445 ? 24.067 5.632 27.519 1.00 95.94 445 THR A O 1
ATOM 3455 N N . ARG A 1 446 ? 24.077 7.288 29.046 1.00 95.62 446 ARG A N 1
ATOM 3456 C CA . ARG A 1 446 ? 23.034 8.099 28.410 1.00 95.62 446 ARG A CA 1
ATOM 3457 C C . ARG A 1 446 ? 23.659 9.283 27.680 1.00 95.62 446 ARG A C 1
ATOM 3459 O O . ARG A 1 446 ? 24.517 9.967 28.236 1.00 95.62 446 ARG A O 1
ATOM 3466 N N . TYR A 1 447 ? 23.197 9.533 26.462 1.00 95.56 447 TYR A N 1
ATOM 3467 C CA . TYR A 1 447 ? 23.602 10.673 25.640 1.00 95.56 447 TYR A CA 1
ATOM 3468 C C . TYR A 1 447 ? 22.371 11.501 25.285 1.00 95.56 447 TYR A C 1
ATOM 3470 O O . TYR A 1 447 ? 21.263 10.969 25.209 1.00 95.56 447 TYR A O 1
ATOM 3478 N N . GLU A 1 448 ? 22.561 12.794 25.056 1.00 97.00 448 GLU A N 1
ATOM 3479 C CA . GLU A 1 448 ? 21.489 13.701 24.659 1.00 97.00 448 GLU A CA 1
ATOM 3480 C C . GLU A 1 448 ? 21.991 14.635 23.560 1.00 97.00 448 GLU A C 1
ATOM 3482 O O . GLU A 1 448 ? 23.059 15.234 23.683 1.00 97.00 448 GLU A O 1
ATOM 3487 N N . HIS A 1 449 ? 21.206 14.743 22.493 1.00 96.50 449 HIS A N 1
ATOM 3488 C CA . HIS A 1 449 ? 21.449 15.617 21.351 1.00 96.50 449 HIS A CA 1
ATOM 3489 C C . HIS A 1 449 ? 20.199 16.451 21.086 1.00 96.50 449 HIS A C 1
ATOM 3491 O O . HIS A 1 449 ? 19.082 15.978 21.284 1.00 96.50 449 HIS A O 1
ATOM 3497 N N . GLN A 1 450 ? 20.369 17.685 20.622 1.00 96.44 450 GLN A N 1
ATOM 3498 C CA . GLN A 1 450 ? 19.253 18.568 20.280 1.00 96.44 450 GLN A CA 1
ATOM 3499 C C . GLN A 1 450 ? 19.330 18.970 18.813 1.00 96.44 450 GLN A C 1
ATOM 3501 O O . GLN A 1 450 ? 20.394 19.355 18.327 1.00 96.44 450 GLN A O 1
ATOM 3506 N N . ILE A 1 451 ? 18.197 18.906 18.114 1.00 94.88 451 ILE A N 1
ATOM 3507 C CA . ILE A 1 451 ? 18.076 19.351 16.725 1.00 94.88 451 ILE A CA 1
ATOM 3508 C C . ILE A 1 451 ? 16.908 20.319 16.614 1.00 94.88 451 ILE A C 1
ATOM 3510 O O . ILE A 1 451 ? 15.795 20.024 17.042 1.00 94.88 451 ILE A O 1
ATOM 3514 N N . ILE A 1 452 ? 17.155 21.482 16.016 1.00 92.31 452 ILE A N 1
ATOM 3515 C CA . ILE A 1 452 ? 16.105 22.453 15.713 1.00 92.31 452 ILE A CA 1
ATOM 3516 C C . ILE A 1 452 ? 15.496 22.083 14.364 1.00 92.31 452 ILE A C 1
ATOM 3518 O O . ILE A 1 452 ? 16.174 22.118 13.339 1.00 92.31 452 ILE A O 1
ATOM 3522 N N . TYR A 1 453 ? 14.208 21.756 14.366 1.00 90.75 453 TYR A N 1
ATOM 3523 C CA . TYR A 1 453 ? 13.434 21.529 13.159 1.00 90.75 453 TYR A CA 1
ATOM 3524 C C . TYR A 1 453 ? 12.601 22.766 12.813 1.00 90.75 453 TYR A C 1
ATOM 3526 O O . TYR A 1 453 ? 11.692 23.171 13.545 1.00 90.75 453 TYR A O 1
ATOM 3534 N N . ALA A 1 454 ? 12.889 23.356 11.659 1.00 84.75 454 ALA A N 1
ATOM 3535 C CA . ALA A 1 454 ? 12.069 24.389 11.052 1.00 84.75 454 ALA A CA 1
ATOM 3536 C C . ALA A 1 454 ? 11.569 23.864 9.700 1.00 84.75 454 ALA A C 1
ATOM 3538 O O . ALA A 1 454 ? 12.406 23.543 8.853 1.00 84.75 454 ALA A O 1
ATOM 3539 N N . PRO A 1 455 ? 10.247 23.773 9.471 1.00 70.75 455 PRO A N 1
ATOM 3540 C CA . PRO A 1 455 ? 9.695 23.388 8.181 1.00 70.75 455 PRO A CA 1
ATOM 3541 C C . PRO A 1 455 ? 9.901 24.542 7.189 1.00 70.75 455 PRO A C 1
ATOM 3543 O O . PRO A 1 455 ? 8.994 25.321 6.909 1.00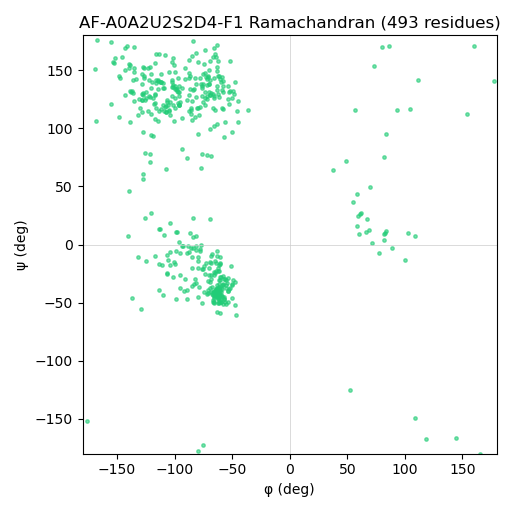 70.75 455 PRO A O 1
ATOM 3546 N N . ALA A 1 456 ? 11.122 24.703 6.686 1.00 56.16 456 ALA A N 1
ATOM 3547 C CA . ALA A 1 456 ? 11.378 25.480 5.485 1.00 56.16 456 ALA A CA 1
ATOM 3548 C C . ALA A 1 456 ? 11.085 24.584 4.275 1.00 56.16 456 ALA A C 1
ATOM 3550 O O . ALA A 1 456 ? 11.371 23.386 4.309 1.00 56.16 456 ALA A O 1
ATOM 3551 N N . ALA A 1 457 ? 10.524 25.149 3.199 1.00 48.03 457 ALA A N 1
ATOM 3552 C CA . ALA A 1 457 ? 10.545 24.478 1.900 1.00 48.03 457 ALA A CA 1
ATOM 3553 C C . ALA A 1 457 ? 11.984 23.992 1.635 1.00 48.03 457 ALA A C 1
ATOM 3555 O O . ALA A 1 457 ? 12.912 24.740 1.971 1.00 48.03 457 ALA A O 1
ATOM 3556 N N . PRO A 1 458 ? 12.190 22.781 1.078 1.00 42.84 458 PRO A N 1
ATOM 3557 C CA . PRO A 1 458 ? 13.535 22.293 0.802 1.00 42.84 458 PRO A CA 1
ATOM 3558 C C . PRO A 1 458 ? 14.289 23.402 0.068 1.00 42.84 458 PRO A C 1
ATOM 3560 O O . PRO A 1 458 ? 13.693 23.980 -0.854 1.00 42.84 458 PRO A O 1
ATOM 3563 N N . PRO A 1 459 ? 15.530 23.751 0.466 1.00 34.62 459 PRO A N 1
ATOM 3564 C CA . PRO A 1 459 ? 16.316 24.690 -0.320 1.00 34.62 459 PRO A CA 1
ATOM 3565 C C . PRO A 1 459 ? 16.244 24.221 -1.772 1.00 34.62 459 PRO A C 1
ATOM 3567 O O . PRO A 1 459 ? 16.387 23.023 -2.031 1.00 34.62 459 PRO A O 1
ATOM 3570 N N . GLU A 1 460 ? 15.904 25.129 -2.697 1.00 31.17 460 GLU A N 1
ATOM 3571 C CA . GLU A 1 460 ? 15.902 24.803 -4.121 1.00 31.17 460 GLU A CA 1
ATOM 3572 C C . GLU A 1 460 ? 17.192 24.043 -4.411 1.00 31.17 460 GLU A C 1
ATOM 3574 O O . GLU A 1 460 ? 18.281 24.521 -4.087 1.00 31.17 460 GLU A O 1
ATOM 3579 N N . LEU A 1 461 ? 17.061 22.831 -4.959 1.00 33.34 461 LEU A N 1
ATOM 3580 C CA . LEU A 1 461 ? 18.174 22.122 -5.566 1.00 33.34 461 LEU A CA 1
ATOM 3581 C C . LEU A 1 461 ? 18.710 23.061 -6.642 1.00 33.34 461 LEU A C 1
ATOM 3583 O O . LEU A 1 461 ? 18.194 23.103 -7.759 1.00 33.34 461 LEU A O 1
ATOM 3587 N N . ALA A 1 462 ? 19.698 23.875 -6.270 1.00 25.00 462 ALA A N 1
ATOM 3588 C CA . ALA A 1 462 ? 20.423 24.713 -7.194 1.00 25.00 462 ALA A CA 1
ATOM 3589 C C . ALA A 1 462 ? 20.861 23.798 -8.333 1.00 25.00 462 ALA A C 1
ATOM 3591 O O . ALA A 1 462 ? 21.434 22.733 -8.092 1.00 25.00 462 ALA A O 1
ATOM 3592 N N . ALA A 1 463 ? 20.511 24.188 -9.555 1.00 28.28 463 ALA A N 1
ATOM 3593 C CA . ALA A 1 463 ? 20.807 23.456 -10.768 1.00 28.28 463 ALA A CA 1
ATOM 3594 C C . ALA A 1 463 ? 22.300 23.090 -10.822 1.00 28.28 463 ALA A C 1
ATOM 3596 O O . ALA A 1 463 ? 23.144 23.878 -11.239 1.00 28.28 463 ALA A O 1
ATOM 3597 N N . ALA A 1 464 ? 22.614 21.869 -10.404 1.00 25.47 464 ALA A N 1
ATOM 3598 C CA . ALA A 1 464 ? 23.903 21.226 -10.580 1.00 25.47 464 ALA A CA 1
ATOM 3599 C C . ALA A 1 464 ? 23.662 19.864 -11.232 1.00 25.47 464 ALA A C 1
ATOM 3601 O O . ALA A 1 464 ? 24.044 18.808 -10.732 1.00 25.47 464 ALA A O 1
ATOM 3602 N N . ALA A 1 465 ? 23.007 19.889 -12.394 1.00 28.12 465 ALA A N 1
ATOM 3603 C CA . ALA A 1 465 ? 23.220 18.832 -13.361 1.00 28.12 465 ALA A CA 1
ATOM 3604 C C . ALA A 1 465 ? 24.691 18.890 -13.807 1.00 28.12 465 ALA A C 1
ATOM 3606 O O . ALA A 1 465 ? 25.204 19.950 -14.160 1.00 28.12 465 ALA A O 1
ATOM 3607 N N . ALA A 1 466 ? 25.323 17.717 -13.818 1.00 27.56 466 ALA A N 1
ATOM 3608 C CA . ALA A 1 466 ? 26.667 17.432 -14.317 1.00 27.56 466 ALA A CA 1
ATOM 3609 C C . ALA A 1 466 ? 27.841 17.757 -13.376 1.00 27.56 466 ALA A C 1
ATOM 3611 O O . ALA A 1 466 ? 28.641 18.651 -13.641 1.00 27.56 466 ALA A O 1
ATOM 3612 N N . ARG A 1 467 ? 28.034 16.912 -12.356 1.00 25.55 467 ARG A N 1
ATOM 3613 C CA . ARG A 1 467 ? 29.274 16.141 -12.091 1.00 25.55 467 ARG A CA 1
ATOM 3614 C C . ARG A 1 467 ? 29.089 15.349 -10.795 1.00 25.55 467 ARG A C 1
ATOM 3616 O O . ARG A 1 467 ? 28.450 15.819 -9.868 1.00 25.55 467 ARG A O 1
ATOM 3623 N N . GLY A 1 468 ? 29.582 14.113 -10.774 1.00 31.59 468 GLY A N 1
ATOM 3624 C CA . GLY A 1 468 ? 29.358 13.181 -9.670 1.00 31.59 468 GLY A CA 1
ATOM 3625 C C . GLY A 1 468 ? 29.938 13.616 -8.320 1.00 31.59 468 GLY A C 1
ATOM 3626 O O . GLY A 1 468 ? 30.773 14.514 -8.254 1.00 31.59 468 GLY A O 1
ATOM 3627 N N . ARG A 1 469 ? 29.560 12.825 -7.303 1.00 29.92 469 ARG A N 1
ATOM 3628 C CA . ARG A 1 469 ? 29.943 12.833 -5.875 1.00 29.92 469 ARG A CA 1
ATOM 3629 C C . ARG A 1 469 ? 29.016 13.644 -4.965 1.00 29.92 469 ARG A C 1
ATOM 3631 O O . ARG A 1 469 ? 29.040 14.860 -4.998 1.00 29.92 469 ARG A O 1
ATOM 3638 N N . ASN A 1 470 ? 28.353 12.937 -4.049 1.00 25.81 470 ASN A N 1
ATOM 3639 C CA . ASN A 1 470 ? 28.171 13.397 -2.673 1.00 25.81 470 ASN A CA 1
ATOM 3640 C C . ASN A 1 470 ? 28.813 12.344 -1.766 1.00 25.81 470 ASN A C 1
ATOM 3642 O O . ASN A 1 470 ? 28.226 11.309 -1.470 1.00 25.81 470 ASN A O 1
ATOM 3646 N N . ALA A 1 471 ? 30.076 12.586 -1.422 1.00 28.42 471 ALA A N 1
ATOM 3647 C CA . ALA A 1 471 ? 30.739 11.945 -0.300 1.00 28.42 471 ALA A CA 1
ATOM 3648 C C . ALA A 1 471 ? 30.570 12.869 0.911 1.00 28.42 471 ALA A C 1
ATOM 3650 O O . ALA A 1 471 ? 30.753 14.081 0.790 1.00 28.42 471 ALA A O 1
ATOM 3651 N N . PHE A 1 472 ? 30.214 12.290 2.054 1.00 25.23 472 PHE A N 1
ATOM 3652 C CA . PHE A 1 472 ? 30.219 12.951 3.354 1.00 25.23 472 PHE A CA 1
ATOM 3653 C C . PHE A 1 472 ? 31.600 13.566 3.637 1.00 25.23 472 PHE A C 1
ATOM 3655 O O . PHE A 1 472 ? 32.608 12.862 3.639 1.00 25.23 472 PHE A O 1
ATOM 3662 N N . HIS A 1 473 ? 31.639 14.862 3.936 1.00 24.84 473 HIS A N 1
ATOM 3663 C CA . HIS A 1 473 ? 32.762 15.506 4.615 1.00 24.84 473 HIS A CA 1
ATOM 3664 C C . HIS A 1 473 ? 32.213 16.322 5.791 1.00 24.84 473 HIS A C 1
ATOM 3666 O O . HIS A 1 473 ? 31.480 17.282 5.553 1.00 24.84 473 HIS A O 1
ATOM 3672 N N . PRO A 1 474 ? 32.567 16.006 7.048 1.00 30.55 474 PRO A N 1
ATOM 3673 C CA . PRO A 1 474 ? 32.345 16.917 8.156 1.00 30.55 474 PRO A CA 1
ATOM 3674 C C . PRO A 1 474 ? 33.525 17.893 8.236 1.00 30.55 474 PRO A C 1
ATOM 3676 O O . PRO A 1 474 ? 34.635 17.533 8.624 1.00 30.55 474 PRO A O 1
ATOM 3679 N N . THR A 1 475 ? 33.300 19.148 7.856 1.00 26.00 475 THR A N 1
ATOM 3680 C CA . THR A 1 475 ? 34.214 20.247 8.185 1.00 26.00 475 THR A CA 1
ATOM 3681 C C . THR A 1 475 ? 33.966 20.689 9.624 1.00 26.00 475 THR A C 1
ATOM 3683 O O . THR A 1 475 ? 32.891 21.204 9.925 1.00 26.00 475 THR A O 1
ATOM 3686 N N . GLN A 1 476 ? 34.962 20.548 10.499 1.00 27.39 476 GLN A N 1
ATOM 3687 C CA . GLN A 1 476 ? 35.051 21.338 11.728 1.00 27.39 476 GLN A CA 1
ATOM 3688 C C . GLN A 1 476 ? 36.092 22.452 11.557 1.00 27.39 476 GLN A C 1
ATOM 3690 O O . GLN A 1 476 ? 37.194 22.170 11.083 1.00 27.39 476 GLN A O 1
ATOM 3695 N N . PRO A 1 477 ? 35.807 23.696 11.977 1.00 28.27 477 PRO A N 1
ATOM 3696 C CA . PRO A 1 477 ? 36.833 24.685 12.260 1.00 28.27 477 PRO A CA 1
ATOM 3697 C C . PRO A 1 477 ? 37.144 24.685 13.765 1.00 28.27 477 PRO A C 1
ATOM 3699 O O . PRO A 1 477 ? 36.274 24.982 14.581 1.00 28.27 477 PRO A O 1
ATOM 3702 N N . HIS A 1 478 ? 38.392 24.399 14.142 1.00 29.95 478 HIS A N 1
ATOM 3703 C CA . HIS A 1 478 ? 38.900 24.749 15.473 1.00 29.95 478 HIS A CA 1
ATOM 3704 C C . HIS A 1 478 ? 39.561 26.140 15.442 1.00 29.95 478 HIS A C 1
ATOM 3706 O O . HIS A 1 478 ? 40.214 26.479 14.449 1.00 29.95 478 HIS A O 1
ATOM 3712 N N . PRO A 1 479 ? 39.403 26.953 16.503 1.00 31.98 479 PRO A N 1
ATOM 3713 C CA . PRO A 1 479 ? 39.991 28.282 16.591 1.00 31.98 479 PRO A CA 1
ATOM 3714 C C . PRO A 1 479 ? 41.495 28.213 16.872 1.00 31.98 479 PRO A C 1
ATOM 3716 O O . PRO A 1 479 ? 41.990 27.320 17.556 1.00 31.98 479 PRO A O 1
ATOM 3719 N N . ALA A 1 480 ? 42.208 29.185 16.311 1.00 28.31 480 ALA A N 1
ATOM 3720 C CA . ALA A 1 480 ? 43.634 29.381 16.480 1.00 28.31 480 ALA A CA 1
ATOM 3721 C C . ALA A 1 480 ? 43.968 29.833 17.907 1.00 28.31 480 ALA A C 1
ATOM 3723 O O . ALA A 1 480 ? 43.454 30.856 18.350 1.00 28.31 480 ALA A O 1
ATOM 3724 N N . ASP A 1 481 ? 44.908 29.140 18.549 1.00 29.19 481 ASP A N 1
ATOM 3725 C CA . ASP A 1 481 ? 45.679 29.676 19.667 1.00 29.19 481 ASP A CA 1
ATOM 3726 C C . ASP A 1 481 ? 47.162 29.737 19.295 1.00 29.19 481 ASP A C 1
ATOM 3728 O O . ASP A 1 481 ? 47.770 28.786 18.798 1.00 29.19 481 ASP A O 1
ATOM 3732 N N . GLN A 1 482 ? 47.723 30.922 19.513 1.00 28.03 482 GLN A N 1
ATOM 3733 C CA . GLN A 1 482 ? 49.130 31.251 19.367 1.00 28.03 482 GLN A CA 1
ATOM 3734 C C . GLN A 1 482 ? 49.949 30.612 20.490 1.00 28.03 482 GLN A C 1
ATOM 3736 O O . GLN A 1 482 ? 49.707 30.930 21.648 1.00 28.03 482 GLN A O 1
ATOM 3741 N N . VAL A 1 483 ? 51.019 29.879 20.165 1.00 29.66 483 VAL A N 1
ATOM 3742 C CA . VAL A 1 483 ? 52.253 29.898 20.972 1.00 29.66 483 VAL A CA 1
ATOM 3743 C C . VAL A 1 483 ? 53.474 29.815 20.051 1.00 29.66 483 VAL A C 1
ATOM 3745 O O . VAL A 1 483 ? 53.577 28.967 19.167 1.00 29.66 483 VAL A O 1
ATOM 3748 N N . GLN A 1 484 ? 54.391 30.753 20.270 1.00 28.17 484 GLN A N 1
ATOM 3749 C CA . GLN A 1 484 ? 55.675 30.913 19.604 1.00 28.17 484 GLN A CA 1
ATOM 3750 C C . GLN A 1 484 ? 56.694 29.817 19.968 1.00 28.17 484 GLN A C 1
ATOM 3752 O O . GLN A 1 484 ? 56.783 29.370 21.104 1.00 28.17 484 GLN A O 1
ATOM 3757 N N . SER A 1 485 ? 57.563 29.543 18.990 1.00 28.23 485 SER A N 1
ATOM 3758 C CA . SER A 1 485 ? 58.996 29.224 19.108 1.00 28.23 485 SER A CA 1
ATOM 3759 C C . SER A 1 485 ? 59.463 28.044 19.976 1.00 28.23 485 SER A C 1
ATOM 3761 O O . SER A 1 485 ? 59.542 28.145 21.193 1.00 28.23 485 SER A O 1
ATOM 3763 N N . ALA A 1 486 ? 60.063 27.049 19.316 1.00 28.81 486 ALA A N 1
ATOM 3764 C CA . ALA A 1 486 ? 61.386 26.549 19.697 1.00 28.81 486 ALA A CA 1
ATOM 3765 C C . ALA A 1 486 ? 62.081 25.899 18.492 1.00 28.81 486 ALA A C 1
ATOM 3767 O O . ALA A 1 486 ? 61.588 24.956 17.881 1.00 28.81 486 ALA A O 1
ATOM 3768 N N . ARG A 1 487 ? 63.254 26.440 18.153 1.00 29.02 487 ARG A N 1
ATOM 3769 C CA . ARG A 1 487 ? 64.236 25.837 17.251 1.00 29.02 487 ARG A CA 1
ATOM 3770 C C . ARG A 1 487 ? 64.745 24.529 17.860 1.00 29.02 487 ARG A C 1
ATOM 3772 O O . ARG A 1 487 ? 65.191 24.557 18.999 1.00 29.02 487 ARG A O 1
ATOM 3779 N N . CYS A 1 488 ? 64.862 23.477 17.056 1.00 29.12 488 CYS A N 1
ATOM 3780 C CA . CYS A 1 488 ? 65.916 22.475 17.216 1.00 29.12 488 CYS A CA 1
ATOM 3781 C C . CYS A 1 488 ? 66.297 21.923 15.840 1.00 29.12 488 CYS A C 1
ATOM 3783 O O . CYS A 1 488 ? 65.523 21.227 15.194 1.00 29.12 488 CYS A O 1
ATOM 3785 N N . GLY A 1 489 ? 67.498 22.286 15.387 1.00 26.73 489 GLY A N 1
ATOM 3786 C CA . GLY A 1 489 ? 68.159 21.661 14.250 1.00 26.73 489 GLY A CA 1
ATOM 3787 C C . GLY A 1 489 ? 68.986 20.448 14.675 1.00 26.73 489 GLY A C 1
ATOM 3788 O O . GLY A 1 489 ? 69.372 20.344 15.840 1.00 26.73 489 GLY A O 1
ATOM 3789 N N . ARG A 1 490 ? 69.240 19.580 13.688 1.00 32.22 490 ARG A N 1
ATOM 3790 C CA . ARG A 1 490 ? 70.294 18.551 13.495 1.00 32.22 490 ARG A CA 1
ATOM 3791 C C . ARG A 1 490 ? 69.644 17.521 12.551 1.00 32.22 490 ARG A C 1
ATOM 3793 O O . ARG A 1 490 ? 68.627 16.954 12.908 1.00 32.22 490 ARG A O 1
ATOM 3800 N N . GLY A 1 491 ? 70.044 17.317 11.299 1.00 29.16 491 GLY A N 1
ATOM 3801 C CA . GLY A 1 491 ? 71.396 17.266 10.760 1.00 29.16 491 GLY A CA 1
ATOM 3802 C C . GLY A 1 491 ? 71.956 15.860 10.971 1.00 29.16 491 GLY A C 1
ATOM 3803 O O . GLY A 1 491 ? 72.491 15.598 12.040 1.00 29.16 491 GLY A O 1
ATOM 3804 N N . PHE A 1 492 ? 71.840 14.987 9.969 1.00 31.03 492 PHE A N 1
ATOM 3805 C CA . PHE A 1 492 ? 72.666 13.783 9.836 1.00 31.03 492 PHE A CA 1
ATOM 3806 C C . PHE A 1 492 ? 73.071 13.610 8.362 1.00 31.03 492 PHE A C 1
ATOM 3808 O O . PHE A 1 492 ? 72.209 13.751 7.492 1.00 31.03 492 PHE A O 1
ATOM 3815 N N . PRO A 1 493 ? 74.362 13.366 8.062 1.00 39.97 493 PRO A N 1
ATOM 3816 C CA . PRO A 1 493 ? 74.830 13.047 6.720 1.00 39.97 493 PRO A CA 1
ATOM 3817 C C . PRO A 1 493 ? 74.684 11.545 6.437 1.00 39.97 493 PRO A C 1
ATOM 3819 O O . PRO A 1 493 ? 74.525 10.743 7.354 1.00 39.97 493 PRO A O 1
ATOM 3822 N N . GLY A 1 494 ? 74.718 11.197 5.151 1.00 33.38 494 GLY A N 1
ATOM 3823 C CA . GLY A 1 494 ? 74.449 9.856 4.643 1.00 33.38 494 GLY A CA 1
ATOM 3824 C C . GLY A 1 494 ? 75.458 8.772 5.030 1.00 33.38 494 GLY A C 1
ATOM 3825 O O . GLY A 1 494 ? 76.604 9.047 5.392 1.00 33.38 494 GLY A O 1
ATOM 3826 N N . GLY A 1 495 ? 74.971 7.541 4.881 1.00 29.72 495 GLY A N 1
ATOM 3827 C CA . GLY A 1 495 ? 75.641 6.257 5.055 1.00 29.72 495 GLY A CA 1
ATOM 3828 C C . GLY A 1 495 ? 74.603 5.158 4.937 1.00 29.72 495 GLY A C 1
ATOM 3829 O O . GLY A 1 495 ? 73.729 5.130 5.830 1.00 29.72 495 GLY A O 1
#

Nearest PDB structures (foldseek):
  6wpy-assembly5_E  TM=7.183E-01  e=8.445E-04  Bacillus licheniformis
  4zxf-assembly2_B  TM=3.604E-01  e=2.745E-03  Saccharomyces cerevisiae S288C
  3u6g-assembly1_B  TM=3.991E-01  e=1.271E-02  Phocaeicola vulgatus ATCC 8482
  4izl-assembly3_C  TM=1.970E-01  e=2.881E+00  Staphylococcus phage PVL
  1t5r-assembly1_C  TM=2.100E-01  e=5.845E+00  Staphylococcus phage PVL

Mean predicted aligned error: 9.97 Å

Radius of gyration: 26.19 Å; Cα contacts (8 Å, |Δi|>4): 978; chains: 1; bounding box: 103×55×68 Å

pLDDT: mean 83.17, std 19.08, range [24.84, 98.75]

Sequence (495 aa):
FSGEWVIDPLLGTYDNLLEELRLVGYEDGVSLFPFPYDWRQPLETTGSELGTALDGFLAQAAARPYVRTDKVDIIAHSMGGLVSRAYIQGNGYHNNVRRLMTLGTPHLGAPASYLMAEGIEFQGPEGPILRAVADFL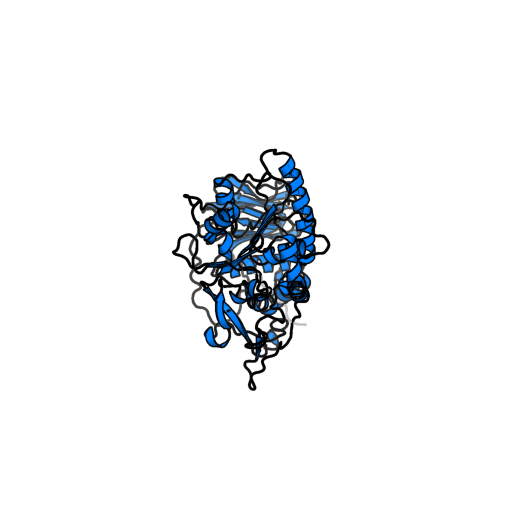AWKSGYCTLVITPEHVYCIVTNADLHRYIRERIPSVGQ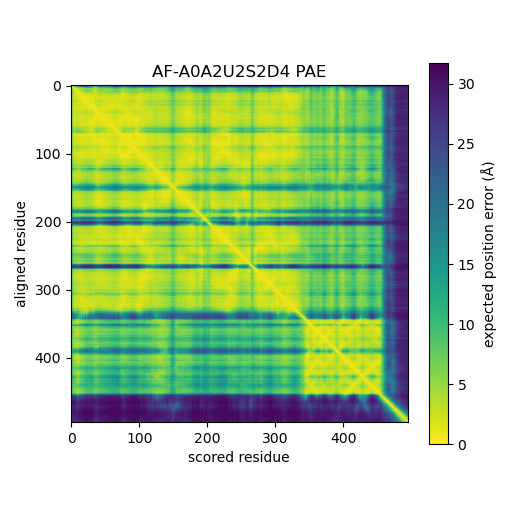IFPDRDYLANNPGGYLISATTPTQIYPYGVQVNDFLESLNRNVGRLIPRLGAQGIIPVVGSGKDTDFYYRVIQRRVNEAPLWTNGKVPQNSDTETFREQRPGDGTVPSASADLGLVDSRISSLFLTQADDGRQEVKHRHLPSQIQLTTIERLIGVRPPFNAGFSDPLVRNPILVFNLSPVEMQVIDPLGRRAGVDFDTGGELAEIPTAAFWRSAVPGEPDFLFIREPLSGTYTIRLLGIAEGQYTVGMESLSEKGNVTVGAFSGQSLPGTRYEHQIIYAPAAPPELAAAAARGRNAFHPTQPHPADQVQSARCGRGFPGG